Protein AF-0000000075439111 (afdb_homodimer)

Sequence (776 aa):
MAPASALHRHQSSLESIIDFSAQPPLGPGLRLSASRRFYQIVNHFDASGSGNNGEYDRIKLVRLTYEYARSEESKGKFLSAFFQSAALPMDGEEAIDLGDADLEAELRTSLFNFAEYLFDNFFLPLKASTKKTPQPSPATHSAVQRTQSEGQNFAGTPERVSALRGACLVRDRHRCVISRRFDQNEAFKRMSRYGDEARDDDGISLAGEAFDALEVAHILPHSLTQVNASLQLDPSKEAALAILNMFDSGAAFLVEGTDIDRPRNAMTLTHSLHMWFGDFRIFFESIDQQAHTYRINTFLPPGLLGGLLPVTRTLHLTETRSIDPPSPRLLAIHSAIAHILHLSAAGDYIDKMLQDMEENGVREDGSTELDRLVKLRLNGWSVSEVSGMAPASALHRHQSSLESIIDFSAQPPLGPGLRLSASRRFYQIVNHFDASGSGNNGEYDRIKLVRLTYEYARSEESKGKFLSAFFQSAALPMDGEEAIDLGDADLEAELRTSLFNFAEYLFDNFFLPLKASTKKTPQPSPATHSAVQRTQSEGQNFAGTPERVSALRGACLVRDRHRCVISRRFDQNEAFKRMSRYGDEARDDDGISLAGEAFDALEVAHILPHSLTQVNASLQLDPSKEAALAILNMFDSGAAFLVEGTDIDRPRNAMTLTHSLHMWFGDFRIFFESIDQQAHTYRINTFLPPGLLGGLLPVTRTLHLTETRSIDPPSPRLLAIHSAIAHILHLSAAGDYIDKMLQDMEENGVREDGSTELDRLVKLRLNGWSVSEVSG

Radius of gyration: 30.13 Å; Cα contacts (8 Å, |Δi|>4): 1176; chains: 2; bounding box: 67×101×63 Å

Organism: Fusarium oxysporum f. sp. cubense (strain race 4) (NCBI:txid2502994)

Structure (mmCIF, N/CA/C/O backbone):
data_AF-0000000075439111-model_v1
#
loop_
_entity.id
_entity.type
_entity.pdbx_description
1 polymer 'HNH nuclease domain-containing protein'
#
loop_
_atom_site.group_PDB
_atom_site.id
_atom_site.type_symbol
_atom_site.label_atom_id
_atom_site.label_alt_id
_atom_site.label_comp_id
_atom_site.label_asym_id
_atom_site.label_entity_id
_atom_site.label_seq_id
_atom_site.pdbx_PDB_ins_code
_atom_site.Cartn_x
_atom_site.Cartn_y
_atom_site.Cartn_z
_atom_site.occupancy
_atom_site.B_iso_or_equiv
_atom_site.auth_seq_id
_atom_site.auth_comp_id
_atom_site.auth_asym_id
_atom_site.auth_atom_id
_atom_site.pdbx_PDB_model_num
ATOM 1 N N . MET A 1 1 ? 37.75 30.938 29.797 1 21.86 1 MET A N 1
ATOM 2 C CA . MET A 1 1 ? 37.25 29.578 29.672 1 21.86 1 MET A CA 1
ATOM 3 C C . MET A 1 1 ? 35.781 29.5 30 1 21.86 1 MET A C 1
ATOM 5 O O . MET A 1 1 ? 35.406 29.469 31.188 1 21.86 1 MET A O 1
ATOM 9 N N . ALA A 1 2 ? 34.875 30.281 29.328 1 31.44 2 ALA A N 1
ATOM 10 C CA . ALA A 1 2 ? 33.5 30.578 29.719 1 31.44 2 ALA A CA 1
ATOM 11 C C . ALA A 1 2 ? 32.688 29.297 29.828 1 31.44 2 ALA A C 1
ATOM 13 O O . ALA A 1 2 ? 32.781 28.406 28.984 1 31.44 2 ALA A O 1
ATOM 14 N N . PRO A 1 3 ? 32.156 29.031 31.094 1 26.31 3 PRO A N 1
ATOM 15 C CA . PRO A 1 3 ? 31.594 27.719 31.406 1 26.31 3 PRO A CA 1
ATOM 16 C C . PRO A 1 3 ? 30.422 27.344 30.5 1 26.31 3 PRO A C 1
ATOM 18 O O . PRO A 1 3 ? 29.688 28.219 30.047 1 26.31 3 PRO A O 1
ATOM 21 N N . ALA A 1 4 ? 30.516 26.188 29.656 1 35.25 4 ALA A N 1
ATOM 22 C CA . ALA A 1 4 ? 29.625 25.422 28.781 1 35.25 4 ALA A CA 1
ATOM 23 C C . ALA A 1 4 ? 28.312 25.078 29.484 1 35.25 4 ALA A C 1
ATOM 25 O O . ALA A 1 4 ? 27.469 24.359 28.938 1 35.25 4 ALA A O 1
ATOM 26 N N . SER A 1 5 ? 28.188 25.453 30.797 1 28.53 5 SER A N 1
ATOM 27 C CA . SER A 1 5 ? 27.094 24.938 31.609 1 28.53 5 SER A CA 1
ATOM 28 C C . SER A 1 5 ? 25.75 25.578 31.219 1 28.53 5 SER A C 1
ATOM 30 O O . SER A 1 5 ? 24.688 25.094 31.625 1 28.53 5 SER A O 1
ATOM 32 N N . ALA A 1 6 ? 25.703 26.781 30.781 1 33.47 6 ALA A N 1
ATOM 33 C CA . ALA A 1 6 ? 24.438 27.484 30.703 1 33.47 6 ALA A CA 1
ATOM 34 C C . ALA A 1 6 ? 23.578 26.953 29.562 1 33.47 6 ALA A C 1
ATOM 36 O O . ALA A 1 6 ? 22.375 27.188 29.516 1 33.47 6 ALA A O 1
ATOM 37 N N . LEU A 1 7 ? 24.234 26.484 28.531 1 32.16 7 LEU A N 1
ATOM 38 C CA . LEU A 1 7 ? 23.453 26.188 27.344 1 32.16 7 LEU A CA 1
ATOM 39 C C . LEU A 1 7 ? 22.609 24.938 27.547 1 32.16 7 LEU A C 1
ATOM 41 O O . LEU A 1 7 ? 21.703 24.656 26.781 1 32.16 7 LEU A O 1
ATOM 45 N N . HIS A 1 8 ? 23.031 24.031 28.562 1 32.97 8 HIS A N 1
ATOM 46 C CA . HIS A 1 8 ? 22.359 22.75 28.719 1 32.97 8 HIS A CA 1
ATOM 47 C C . HIS A 1 8 ? 21.016 22.891 29.438 1 32.97 8 HIS A C 1
ATOM 49 O O . HIS A 1 8 ? 20.219 21.953 29.469 1 32.97 8 HIS A O 1
ATOM 55 N N . ARG A 1 9 ? 20.812 23.922 30.328 1 32.19 9 ARG A N 1
ATOM 56 C CA . ARG A 1 9 ? 19.688 23.922 31.25 1 32.19 9 ARG A CA 1
ATOM 57 C C . ARG A 1 9 ? 18.375 24.203 30.5 1 32.19 9 ARG A C 1
ATOM 59 O O . ARG A 1 9 ? 17.328 23.703 30.875 1 32.19 9 ARG A O 1
ATOM 66 N N . HIS A 1 10 ? 18.391 25.203 29.672 1 31.47 10 HIS A N 1
ATOM 67 C CA . HIS A 1 10 ? 17.109 25.672 29.156 1 31.47 10 HIS A CA 1
ATOM 68 C C . HIS A 1 10 ? 16.516 24.688 28.156 1 31.47 10 HIS A C 1
ATOM 70 O O . HIS A 1 10 ? 15.398 24.906 27.656 1 31.47 10 HIS A O 1
ATOM 76 N N . GLN A 1 11 ? 17.281 23.812 27.609 1 35.53 11 GLN A N 1
ATOM 77 C CA . GLN A 1 11 ? 16.719 22.844 26.672 1 35.53 11 GLN A CA 1
ATOM 78 C C . GLN A 1 11 ? 15.773 21.875 27.391 1 35.53 11 GLN A C 1
ATOM 80 O O . GLN A 1 11 ? 14.969 21.203 26.75 1 35.53 11 GLN A O 1
ATOM 85 N N . SER A 1 12 ? 15.938 21.641 28.719 1 33.53 12 SER A N 1
ATOM 86 C CA . SER A 1 12 ? 15.227 20.625 29.469 1 33.53 12 SER A CA 1
ATOM 87 C C . SER A 1 12 ? 13.766 21.016 29.703 1 33.53 12 SER A C 1
ATOM 89 O O . SER A 1 12 ? 12.93 20.172 30 1 33.53 12 SER A O 1
ATOM 91 N N . SER A 1 13 ? 13.453 22.328 29.906 1 35.47 13 SER A N 1
ATOM 92 C CA . SER A 1 13 ? 12.164 22.719 30.469 1 35.47 13 SER A CA 1
ATOM 93 C C . SER A 1 13 ? 11.031 22.5 29.469 1 35.47 13 SER A C 1
ATOM 95 O O . SER A 1 13 ? 9.875 22.344 29.859 1 35.47 13 SER A O 1
ATOM 97 N N . LEU A 1 14 ? 11.242 22.828 28.25 1 39.47 14 LEU A N 1
ATOM 98 C CA . LEU A 1 14 ? 10.117 22.609 27.344 1 39.47 14 LEU A CA 1
ATOM 99 C C . LEU A 1 14 ? 9.898 21.125 27.094 1 39.47 14 LEU A C 1
ATOM 101 O O . LEU A 1 14 ? 9.062 20.75 26.266 1 39.47 14 LEU A O 1
ATOM 105 N N . GLU A 1 15 ? 10.797 20.297 27.531 1 43.47 15 GLU A N 1
ATOM 106 C CA . GLU A 1 15 ? 10.562 18.859 27.484 1 43.47 15 GLU A CA 1
ATOM 107 C C . GLU A 1 15 ? 9.305 18.469 28.25 1 43.47 15 GLU A C 1
ATOM 109 O O . GLU A 1 15 ? 8.797 17.359 28.125 1 43.47 15 GLU A O 1
ATOM 114 N N . SER A 1 16 ? 8.891 19.406 29.156 1 43.16 16 SER A N 1
ATOM 115 C CA . SER A 1 16 ? 7.695 19.047 29.922 1 43.16 16 SER A CA 1
ATOM 116 C C . SER A 1 16 ? 6.43 19.297 29.109 1 43.16 16 SER A C 1
ATOM 118 O O . SER A 1 16 ? 6.309 20.312 28.422 1 43.16 16 SER A O 1
ATOM 120 N N . ILE A 1 17 ? 5.746 18.281 28.766 1 48.62 17 ILE A N 1
ATOM 121 C CA . ILE A 1 17 ? 4.449 18.266 28.094 1 48.62 17 ILE A CA 1
ATOM 122 C C . ILE A 1 17 ? 3.555 19.359 28.672 1 48.62 17 ILE A C 1
ATOM 124 O O . ILE A 1 17 ? 3.297 19.375 29.891 1 48.62 17 ILE A O 1
ATOM 128 N N . ILE A 1 18 ? 3.566 20.547 28.125 1 49.5 18 ILE A N 1
ATOM 129 C CA . ILE A 1 18 ? 2.602 21.547 28.547 1 49.5 18 ILE A CA 1
ATOM 130 C C . ILE A 1 18 ? 1.233 20.906 28.75 1 49.5 18 ILE A C 1
ATOM 132 O O . ILE A 1 18 ? 0.692 20.281 27.828 1 49.5 18 ILE A O 1
ATOM 136 N N . ASP A 1 19 ? 0.907 20.453 29.953 1 51.03 19 ASP A N 1
ATOM 137 C CA . ASP A 1 19 ? -0.393 19.875 30.312 1 51.03 19 ASP A CA 1
ATOM 138 C C . ASP A 1 19 ? -1.518 20.875 30.031 1 51.03 19 ASP A C 1
ATOM 140 O O . ASP A 1 19 ? -1.683 21.844 30.766 1 51.03 19 ASP A O 1
ATOM 144 N N . PHE A 1 20 ? -2.127 20.875 28.875 1 50.81 20 PHE A N 1
ATOM 145 C CA . PHE A 1 20 ? -3.168 21.797 28.453 1 50.81 20 PHE A CA 1
ATOM 146 C C . PHE A 1 20 ? -4.527 21.391 29 1 50.81 20 PHE A C 1
ATOM 148 O O . PHE A 1 20 ? -5.543 22.016 28.688 1 50.81 20 PHE A O 1
ATOM 155 N N . SER A 1 21 ? -4.68 20.219 29.422 1 50.97 21 SER A N 1
ATOM 156 C CA . SER A 1 21 ? -6.008 19.641 29.578 1 50.97 21 SER A CA 1
ATOM 157 C C . SER A 1 21 ? -6.879 20.484 30.5 1 50.97 21 SER A C 1
ATOM 159 O O . SER A 1 21 ? -8.094 20.578 30.297 1 50.97 21 SER A O 1
ATOM 161 N N . ALA A 1 22 ? -6.289 21.062 31.688 1 54.97 22 ALA A N 1
ATOM 162 C CA . ALA A 1 22 ? -7.215 21.359 32.781 1 54.97 22 ALA A CA 1
ATOM 163 C C . ALA A 1 22 ? -7.449 22.859 32.906 1 54.97 22 ALA A C 1
ATOM 165 O O . ALA A 1 22 ? -8.047 23.312 33.906 1 54.97 22 ALA A O 1
ATOM 166 N N . GLN A 1 23 ? -7.043 23.641 31.812 1 62.38 23 GLN A N 1
ATOM 167 C CA . GLN A 1 23 ? -7.227 25.047 32.188 1 62.38 23 GLN A CA 1
ATOM 168 C C . GLN A 1 23 ? -8.562 25.562 31.672 1 62.38 23 GLN A C 1
ATOM 170 O O . GLN A 1 23 ? -9.031 25.172 30.594 1 62.38 23 GLN A O 1
ATOM 175 N N . PRO A 1 24 ? -9.312 26.25 32.5 1 72.81 24 PRO A N 1
ATOM 176 C CA . PRO A 1 24 ? -10.57 26.875 32.062 1 72.81 24 PRO A CA 1
ATOM 177 C C . PRO A 1 24 ? -10.375 27.812 30.859 1 72.81 24 PRO A C 1
ATOM 179 O O . PRO A 1 24 ? -9.281 28.344 30.656 1 72.81 24 PRO A O 1
ATOM 182 N N . PRO A 1 25 ? -11.367 27.891 29.984 1 82.94 25 PRO A N 1
ATOM 183 C CA . PRO A 1 25 ? -11.281 28.812 28.859 1 82.94 25 PRO A CA 1
ATOM 184 C C . PRO A 1 25 ? -10.969 30.25 29.281 1 82.94 25 PRO A C 1
ATOM 186 O O . PRO A 1 25 ? -11.414 30.688 30.359 1 82.94 25 PRO A O 1
ATOM 189 N N . LEU A 1 26 ? -10.211 30.906 28.531 1 89.19 26 LEU A N 1
ATOM 190 C CA . LEU A 1 26 ? -9.836 32.281 28.828 1 89.19 26 LEU A CA 1
ATOM 191 C C . LEU A 1 26 ? -11.039 33.219 28.672 1 89.19 26 LEU A C 1
ATOM 193 O O . LEU A 1 26 ? -11.812 33.094 27.734 1 89.19 26 LEU A O 1
ATOM 197 N N . GLY A 1 27 ? -11.188 34.031 29.656 1 89.25 27 GLY A N 1
ATOM 198 C CA . GLY A 1 27 ? -12.188 35.094 29.5 1 89.25 27 GLY A CA 1
ATOM 199 C C . GLY A 1 27 ? -11.953 35.969 28.297 1 89.25 27 GLY A C 1
ATOM 200 O O . GLY A 1 27 ? -10.82 36.094 27.812 1 89.25 27 GLY A O 1
ATOM 201 N N . PRO A 1 28 ? -12.992 36.594 27.734 1 90.62 28 PRO A N 1
ATOM 202 C CA . PRO A 1 28 ? -12.875 37.406 26.516 1 90.62 28 PRO A CA 1
ATOM 203 C C . PRO A 1 28 ? -11.859 38.531 26.641 1 90.62 28 PRO A C 1
ATOM 205 O O . PRO A 1 28 ? -11.109 38.812 25.703 1 90.62 28 PRO A O 1
ATOM 208 N N . GLY A 1 29 ? -11.859 39.219 27.766 1 90.12 29 GLY A N 1
ATOM 209 C CA . GLY A 1 29 ? -10.906 40.281 27.969 1 90.12 29 GLY A CA 1
ATOM 210 C C . GLY A 1 29 ? -9.469 39.812 27.969 1 90.12 29 GLY A C 1
ATOM 211 O O . GLY A 1 29 ? -8.609 40.438 27.328 1 90.12 29 GLY A O 1
ATOM 212 N N . LEU A 1 30 ? -9.266 38.781 28.656 1 92.31 30 LEU A N 1
ATOM 213 C CA . LEU A 1 30 ? -7.914 38.25 28.75 1 92.31 30 LEU A CA 1
ATOM 214 C C . LEU A 1 30 ? -7.453 37.719 27.391 1 92.31 30 LEU A C 1
ATOM 216 O O . LEU A 1 30 ? -6.289 37.906 27.016 1 92.31 30 LEU A O 1
ATOM 220 N N . ARG A 1 31 ? -8.344 37.094 26.672 1 92.75 31 ARG A N 1
ATOM 221 C CA . ARG A 1 31 ? -8.016 36.562 25.344 1 92.75 31 ARG A CA 1
ATOM 222 C C . ARG A 1 31 ? -7.621 37.688 24.391 1 92.75 31 ARG A C 1
ATOM 224 O O . ARG A 1 31 ? -6.68 37.531 23.609 1 92.75 31 ARG A O 1
ATOM 231 N N . LEU A 1 32 ? -8.359 38.75 24.469 1 92.5 32 LEU A N 1
ATOM 232 C CA . LEU A 1 32 ? -8.062 39.906 23.609 1 92.5 32 LEU A CA 1
ATOM 233 C C . LEU A 1 32 ? -6.691 40.469 23.938 1 92.5 32 LEU A C 1
ATOM 235 O O . LEU A 1 32 ? -5.926 40.812 23.016 1 92.5 32 LEU A O 1
ATOM 239 N N . SER A 1 33 ? -6.453 40.625 25.219 1 93.12 33 SER A N 1
ATOM 240 C CA . SER A 1 33 ? -5.152 41.125 25.641 1 93.12 33 SER A CA 1
ATOM 241 C C . SER A 1 33 ? -4.027 40.219 25.203 1 93.12 33 SER A C 1
ATOM 243 O O . SER A 1 33 ? -3.01 40.656 24.672 1 93.12 33 SER A O 1
ATOM 245 N N . ALA A 1 34 ? -4.262 38.938 25.438 1 94.38 34 ALA A N 1
ATOM 246 C CA . ALA A 1 34 ? -3.262 37.938 25.062 1 94.38 34 ALA A CA 1
ATOM 247 C C . ALA A 1 34 ? -3.002 37.969 23.562 1 94.38 34 ALA A C 1
ATOM 249 O O . ALA A 1 34 ? -1.854 37.875 23.125 1 94.38 34 ALA A O 1
ATOM 250 N N . SER A 1 35 ? -4.066 38.062 22.781 1 95.31 35 SER A N 1
ATOM 251 C CA . SER A 1 35 ? -3.949 38.094 21.328 1 95.31 35 SER A CA 1
ATOM 252 C C . SER A 1 35 ? -3.158 39.312 20.859 1 95.31 35 SER A C 1
ATOM 254 O O . SER A 1 35 ? -2.311 39.219 19.969 1 95.31 35 SER A O 1
ATOM 256 N N . ARG A 1 36 ? -3.395 40.438 21.453 1 94.31 36 ARG A N 1
ATOM 257 C CA . ARG A 1 36 ? -2.68 41.656 21.125 1 94.31 36 ARG A CA 1
ATOM 258 C C . ARG A 1 36 ? -1.188 41.5 21.406 1 94.31 36 ARG A C 1
ATOM 260 O O . ARG A 1 36 ? -0.353 41.875 20.578 1 94.31 36 ARG A O 1
ATOM 267 N N . ARG A 1 37 ? -0.917 41 22.562 1 94.19 37 ARG A N 1
ATOM 268 C CA . ARG A 1 37 ? 0.473 40.812 22.953 1 94.19 37 ARG A CA 1
ATOM 269 C C . ARG A 1 37 ? 1.173 39.812 22.062 1 94.19 37 ARG A C 1
ATOM 271 O O . ARG A 1 37 ? 2.33 40 21.688 1 94.19 37 ARG A O 1
ATOM 278 N N . PHE A 1 38 ? 0.445 38.75 21.781 1 95.38 38 PHE A N 1
ATOM 279 C CA . PHE A 1 38 ? 0.99 37.75 20.891 1 95.38 38 PHE A CA 1
ATOM 280 C C . PHE A 1 38 ? 1.372 38.344 19.547 1 95.38 38 PHE A C 1
ATOM 282 O O . PHE A 1 38 ? 2.488 38.156 19.062 1 95.38 38 PHE A O 1
ATOM 289 N N . TYR A 1 39 ? 0.5 39.156 18.922 1 95.5 39 TYR A N 1
ATOM 290 C CA . TYR A 1 39 ? 0.749 39.75 17.625 1 95.5 39 TYR A CA 1
ATOM 291 C C . TYR A 1 39 ? 1.867 40.781 17.703 1 95.5 39 TYR A C 1
ATOM 293 O O . TYR A 1 39 ? 2.633 40.969 16.75 1 95.5 39 TYR A O 1
ATOM 301 N N . GLN A 1 40 ? 1.967 41.469 18.828 1 93.5 40 GLN A N 1
ATOM 302 C CA . GLN A 1 40 ? 3.088 42.375 19.031 1 93.5 40 GLN A CA 1
ATOM 303 C C . GLN A 1 40 ? 4.422 41.656 18.906 1 93.5 40 GLN A C 1
ATOM 305 O O . GLN A 1 40 ? 5.336 42.125 18.234 1 93.5 40 GLN A O 1
ATOM 310 N N . ILE A 1 41 ? 4.445 40.531 19.562 1 93.19 41 ILE A N 1
ATOM 311 C CA . ILE A 1 41 ? 5.672 39.719 19.578 1 93.19 41 ILE A CA 1
ATOM 312 C C . ILE A 1 41 ? 5.961 39.188 18.188 1 93.19 41 ILE A C 1
ATOM 314 O O . ILE A 1 41 ? 7.047 39.406 17.641 1 93.19 41 ILE A O 1
ATOM 318 N N . VAL A 1 42 ? 5 38.531 17.578 1 94.81 42 VAL A N 1
ATOM 319 C CA . VAL A 1 42 ? 5.215 37.812 16.312 1 94.81 42 VAL A CA 1
ATOM 320 C C . VAL A 1 42 ? 5.48 38.844 15.195 1 94.81 42 VAL A C 1
ATOM 322 O O . VAL A 1 42 ? 6.328 38.625 14.328 1 94.81 42 VAL A O 1
ATOM 325 N N . ASN A 1 43 ? 4.793 40.031 15.219 1 94.12 43 ASN A N 1
ATOM 326 C CA . ASN A 1 43 ? 5.008 41.062 14.219 1 94.12 43 ASN A CA 1
ATOM 327 C C . ASN A 1 43 ? 6.406 41.656 14.32 1 94.12 43 ASN A C 1
ATOM 329 O O . ASN A 1 43 ? 7.031 41.969 13.305 1 94.12 43 ASN A O 1
ATOM 333 N N . HIS A 1 44 ? 6.855 41.781 15.516 1 92.81 44 HIS A N 1
ATOM 334 C CA . HIS A 1 44 ? 8.188 42.344 15.734 1 92.81 44 HIS A CA 1
ATOM 335 C C . HIS A 1 44 ? 9.258 41.469 15.102 1 92.81 44 HIS A C 1
ATOM 337 O O . HIS A 1 44 ? 10.141 41.969 14.391 1 92.81 44 HIS A O 1
ATOM 343 N N . PHE A 1 45 ? 9.125 40.25 15.297 1 92.31 45 PHE A N 1
ATOM 344 C CA . PHE A 1 45 ? 10.18 39.344 14.844 1 92.31 45 PHE A CA 1
ATOM 345 C C . PHE A 1 45 ? 10 39 13.375 1 92.31 45 PHE A C 1
ATOM 347 O O . PHE A 1 45 ? 10.961 38.625 12.695 1 92.31 45 PHE A O 1
ATOM 354 N N . ASP A 1 46 ? 8.805 38.938 12.844 1 89.75 46 ASP A N 1
ATOM 355 C CA . ASP A 1 46 ? 8.555 38.719 11.422 1 89.75 46 ASP A CA 1
ATOM 356 C C . ASP A 1 46 ? 9.188 39.812 10.57 1 89.75 46 ASP A C 1
ATOM 358 O O . ASP A 1 46 ? 9.719 39.531 9.492 1 89.75 46 ASP A O 1
ATOM 362 N N . ALA A 1 47 ? 9.125 40.969 11.039 1 82.62 47 ALA A N 1
ATOM 363 C CA . ALA A 1 47 ? 9.664 42.125 10.328 1 82.62 47 ALA A CA 1
ATOM 364 C C . ALA A 1 47 ? 11.188 42.062 10.273 1 82.62 47 ALA A C 1
ATOM 366 O O . ALA A 1 47 ? 11.797 42.594 9.328 1 82.62 47 ALA A O 1
ATOM 367 N N . SER A 1 48 ? 11.742 41.375 11.203 1 75.88 48 SER A N 1
ATOM 368 C CA . SER A 1 48 ? 13.203 41.344 11.258 1 75.88 48 SER A CA 1
ATOM 369 C C . SER A 1 48 ? 13.758 40.219 10.375 1 75.88 48 SER A C 1
ATOM 371 O O . SER A 1 48 ? 14.969 40.156 10.156 1 75.88 48 SER A O 1
ATOM 373 N N . GLY A 1 49 ? 12.867 39.469 9.625 1 66.88 49 GLY A N 1
ATOM 374 C CA . GLY A 1 49 ? 13.289 38.406 8.742 1 66.88 49 GLY A CA 1
ATOM 375 C C . GLY A 1 49 ? 14.008 37.281 9.461 1 66.88 49 GLY A C 1
ATOM 376 O O . GLY A 1 49 ? 14.703 36.469 8.836 1 66.88 49 GLY A O 1
ATOM 377 N N . SER A 1 50 ? 13.93 37.156 10.703 1 63.94 50 SER A N 1
ATOM 378 C CA . SER A 1 50 ? 14.789 36.312 11.516 1 63.94 50 SER A CA 1
ATOM 379 C C . SER A 1 50 ? 14.203 34.906 11.648 1 63.94 50 SER A C 1
ATOM 381 O O . SER A 1 50 ? 14.789 34.031 12.312 1 63.94 50 SER A O 1
ATOM 383 N N . GLY A 1 51 ? 13.18 34.656 10.953 1 65.69 51 GLY A N 1
ATOM 384 C CA . GLY A 1 51 ? 12.508 33.406 11.258 1 65.69 51 GLY A CA 1
ATOM 385 C C . GLY A 1 51 ? 13.102 32.219 10.516 1 65.69 51 GLY A C 1
ATOM 386 O O . GLY A 1 51 ? 12.938 31.078 10.938 1 65.69 51 GLY A O 1
ATOM 387 N N . ASN A 1 52 ? 13.867 32.531 9.453 1 65.38 52 ASN A N 1
ATOM 388 C CA . ASN A 1 52 ? 14.344 31.438 8.633 1 65.38 52 ASN A CA 1
ATOM 389 C C . ASN A 1 52 ? 15.773 31.047 8.992 1 65.38 52 ASN A C 1
ATOM 391 O O . ASN A 1 52 ? 16.672 31.875 8.938 1 65.38 52 ASN A O 1
ATOM 395 N N . ASN A 1 53 ? 15.906 30.109 9.711 1 65.75 53 ASN A N 1
ATOM 396 C CA . ASN A 1 53 ? 17.25 29.641 10.023 1 65.75 53 ASN A CA 1
ATOM 397 C C . ASN A 1 53 ? 17.75 28.641 8.984 1 65.75 53 ASN A C 1
ATOM 399 O O . ASN A 1 53 ? 18.578 27.781 9.297 1 65.75 53 ASN A O 1
ATOM 403 N N . GLY A 1 54 ? 17.203 28.781 7.699 1 69.81 54 GLY A N 1
ATOM 404 C CA . GLY A 1 54 ? 17.609 27.844 6.676 1 69.81 54 GLY A CA 1
ATOM 405 C C . GLY A 1 54 ? 16.844 26.531 6.73 1 69.81 54 GLY A C 1
ATOM 406 O O . GLY A 1 54 ? 16.938 25.703 5.816 1 69.81 54 GLY A O 1
ATOM 407 N N . GLU A 1 55 ? 16.172 26.359 7.789 1 87.12 55 GLU A N 1
ATOM 408 C CA . GLU A 1 55 ? 15.383 25.141 7.957 1 87.12 55 GLU A CA 1
ATOM 409 C C . GLU A 1 55 ? 13.922 25.375 7.586 1 87.12 55 GLU A C 1
ATOM 411 O O . GLU A 1 55 ? 13.469 24.938 6.523 1 87.12 55 GLU A O 1
ATOM 416 N N . TYR A 1 56 ? 13.188 26.141 8.406 1 93.5 56 TYR A N 1
ATOM 417 C CA . TYR A 1 56 ? 11.812 26.562 8.156 1 93.5 56 TYR A CA 1
ATOM 418 C C . TYR A 1 56 ? 11.508 27.875 8.891 1 93.5 56 TYR A C 1
ATOM 420 O O . TYR A 1 56 ? 12.336 28.375 9.648 1 93.5 56 TYR A O 1
ATOM 428 N N . ASP A 1 57 ? 10.5 28.516 8.516 1 95.62 57 ASP A N 1
ATOM 429 C CA . ASP A 1 57 ? 10.117 29.781 9.133 1 95.62 57 ASP A CA 1
ATOM 430 C C . ASP A 1 57 ? 9.383 29.547 10.453 1 95.62 57 ASP A C 1
ATOM 432 O O . ASP A 1 57 ? 8.172 29.328 10.461 1 95.62 57 ASP A O 1
ATOM 436 N N . ARG A 1 58 ? 10.102 29.672 11.539 1 95.25 58 ARG A N 1
ATOM 437 C CA . ARG A 1 58 ? 9.594 29.375 12.875 1 95.25 58 ARG A CA 1
ATOM 438 C C . ARG A 1 58 ? 8.5 30.359 13.273 1 95.25 58 ARG A C 1
ATOM 440 O O . ARG A 1 58 ? 7.523 29.984 13.922 1 95.25 58 ARG A O 1
ATOM 447 N N . ILE A 1 59 ? 8.703 31.578 12.914 1 95.31 59 ILE A N 1
ATOM 448 C CA . ILE A 1 59 ? 7.738 32.625 13.273 1 95.31 59 ILE A CA 1
ATOM 449 C C . ILE A 1 59 ? 6.414 32.375 12.555 1 95.31 59 ILE A C 1
ATOM 451 O O . ILE A 1 59 ? 5.348 32.406 13.172 1 95.31 59 ILE A O 1
ATOM 455 N N . LYS A 1 60 ? 6.504 32.031 11.312 1 95.75 60 LYS A N 1
ATOM 456 C CA . LYS A 1 60 ? 5.301 31.75 10.531 1 95.75 60 LYS A CA 1
ATOM 457 C C . LYS A 1 60 ? 4.582 30.5 11.047 1 95.75 60 LYS A C 1
ATOM 459 O O . LYS A 1 60 ? 3.352 30.453 11.07 1 95.75 60 LYS A O 1
ATOM 464 N N . LEU A 1 61 ? 5.371 29.516 11.398 1 97.5 61 LEU A N 1
ATOM 465 C CA . LEU A 1 61 ? 4.77 28.297 11.922 1 97.5 61 LEU A CA 1
ATOM 466 C C . LEU A 1 61 ? 3.922 28.609 13.156 1 97.5 61 LEU A C 1
ATOM 468 O O . LEU A 1 61 ? 2.773 28.172 13.25 1 97.5 61 LEU A O 1
ATOM 472 N N . VAL A 1 62 ? 4.457 29.391 14.102 1 97.25 62 VAL A N 1
ATOM 473 C CA . VAL A 1 62 ? 3.756 29.734 15.336 1 97.25 62 VAL A CA 1
ATOM 474 C C . VAL A 1 62 ? 2.549 30.625 15.016 1 97.25 62 VAL A C 1
ATOM 476 O O . VAL A 1 62 ? 1.44 30.359 15.484 1 97.25 62 VAL A O 1
ATOM 479 N N . ARG A 1 63 ? 2.793 31.625 14.18 1 97.5 63 ARG A N 1
ATOM 480 C CA . ARG A 1 63 ? 1.734 32.562 13.805 1 97.5 63 ARG A CA 1
ATOM 481 C C . ARG A 1 63 ? 0.557 31.828 13.172 1 97.5 63 ARG A C 1
ATOM 483 O O . ARG A 1 63 ? -0.592 32.031 13.57 1 97.5 63 ARG A O 1
ATOM 490 N N . LEU A 1 64 ? 0.862 31 12.203 1 98.12 64 LEU A N 1
ATOM 491 C CA . LEU A 1 64 ? -0.194 30.344 11.445 1 98.12 64 LEU A CA 1
ATOM 492 C C . LEU A 1 64 ? -0.913 29.312 12.312 1 98.12 64 LEU A C 1
ATOM 494 O O . LEU A 1 64 ? -2.115 29.094 12.148 1 98.12 64 LEU A O 1
ATOM 498 N N . THR A 1 65 ? -0.171 28.641 13.234 1 98.25 65 THR A N 1
ATOM 499 C CA . THR A 1 65 ? -0.834 27.719 14.148 1 98.25 65 THR A CA 1
ATOM 500 C C . THR A 1 65 ? -1.927 28.438 14.945 1 98.25 65 THR A C 1
ATOM 502 O O . THR A 1 65 ? -3.02 27.891 15.125 1 98.25 65 THR A O 1
ATOM 505 N N . TYR A 1 66 ? -1.62 29.609 15.391 1 97.81 66 TYR A N 1
ATOM 506 C CA . TYR A 1 66 ? -2.613 30.406 16.094 1 97.81 66 TYR A CA 1
ATOM 507 C C . TYR A 1 66 ? -3.74 30.828 15.164 1 97.81 66 TYR A C 1
ATOM 509 O O . TYR A 1 66 ? -4.918 30.688 15.492 1 97.81 66 TYR A O 1
ATOM 517 N N . GLU A 1 67 ? -3.434 31.312 13.992 1 98 67 GLU A N 1
ATOM 518 C CA . GLU A 1 67 ? -4.406 31.906 13.086 1 98 67 GLU A CA 1
ATOM 519 C C . GLU A 1 67 ? -5.355 30.844 12.523 1 98 67 GLU A C 1
ATOM 521 O O . GLU A 1 67 ? -6.508 31.141 12.203 1 98 67 GLU A O 1
ATOM 526 N N . TYR A 1 68 ? -4.902 29.625 12.414 1 97.69 68 TYR A N 1
ATOM 527 C CA . TYR A 1 68 ? -5.727 28.562 11.852 1 97.69 68 TYR A CA 1
ATOM 528 C C . TYR A 1 68 ? -6.539 27.859 12.938 1 97.69 68 TYR A C 1
ATOM 530 O O . TYR A 1 68 ? -7.32 26.953 12.648 1 97.69 68 TYR A O 1
ATOM 538 N N . ALA A 1 69 ? -6.316 28.234 14.227 1 96.69 69 ALA A N 1
ATOM 539 C CA . ALA A 1 69 ? -7.191 27.719 15.273 1 96.69 69 ALA A CA 1
ATOM 540 C C . ALA A 1 69 ? -8.648 28.078 15 1 96.69 69 ALA A C 1
ATOM 542 O O . ALA A 1 69 ? -8.969 29.219 14.648 1 96.69 69 ALA A O 1
ATOM 543 N N . ARG A 1 70 ? -9.531 27.219 15.18 1 94.25 70 ARG A N 1
ATOM 544 C CA . ARG A 1 70 ? -10.867 27.281 14.594 1 94.25 70 ARG A CA 1
ATOM 545 C C . ARG A 1 70 ? -11.82 28.062 15.5 1 94.25 70 ARG A C 1
ATOM 547 O O . ARG A 1 70 ? -12.82 28.609 15.031 1 94.25 70 ARG A O 1
ATOM 554 N N . SER A 1 71 ? -11.609 28.047 16.828 1 92.75 71 SER A N 1
ATOM 555 C CA . SER A 1 71 ? -12.539 28.672 17.766 1 92.75 71 SER A CA 1
ATOM 556 C C . SER A 1 71 ? -11.805 29.562 18.75 1 92.75 71 SER A C 1
ATOM 558 O O . SER A 1 71 ? -10.578 29.5 18.859 1 92.75 71 SER A O 1
ATOM 560 N N . GLU A 1 72 ? -12.555 30.375 19.406 1 92.88 72 GLU A N 1
ATOM 561 C CA . GLU A 1 72 ? -11.977 31.234 20.453 1 92.88 72 GLU A CA 1
ATOM 562 C C . GLU A 1 72 ? -11.391 30.406 21.578 1 92.88 72 GLU A C 1
ATOM 564 O O . GLU A 1 72 ? -10.359 30.766 22.156 1 92.88 72 GLU A O 1
ATOM 569 N N . GLU A 1 73 ? -12.117 29.359 21.766 1 93.06 73 GLU A N 1
ATOM 570 C CA . GLU A 1 73 ? -11.633 28.469 22.812 1 93.06 73 GLU A CA 1
ATOM 571 C C . GLU A 1 73 ? -10.273 27.859 22.438 1 93.06 73 GLU A C 1
ATOM 573 O O . GLU A 1 73 ? -9.359 27.828 23.25 1 93.06 73 GLU A O 1
ATOM 578 N N . SER A 1 74 ? -10.133 27.406 21.219 1 94.56 74 SER A N 1
ATOM 579 C CA . SER A 1 74 ? -8.883 26.844 20.734 1 94.56 74 SER A CA 1
ATOM 580 C C . SER A 1 74 ? -7.77 27.891 20.703 1 94.56 74 SER A C 1
ATOM 582 O O . SER A 1 74 ? -6.633 27.594 21.094 1 94.56 74 SER A O 1
ATOM 584 N N . LYS A 1 75 ? -8.109 29.062 20.312 1 95.06 75 LYS A N 1
ATOM 585 C CA . LYS A 1 75 ? -7.141 30.156 20.328 1 95.06 75 LYS A CA 1
ATOM 586 C C . LYS A 1 75 ? -6.656 30.438 21.734 1 95.06 75 LYS A C 1
ATOM 588 O O . LYS A 1 75 ? -5.48 30.734 21.953 1 95.06 75 LYS A O 1
ATOM 593 N N . GLY A 1 76 ? -7.641 30.391 22.641 1 93.62 76 GLY A N 1
ATOM 594 C CA . GLY A 1 76 ? -7.273 30.562 24.031 1 93.62 76 GLY A CA 1
ATOM 595 C C . GLY A 1 76 ? -6.281 29.516 24.516 1 93.62 76 GLY A C 1
ATOM 596 O O . GLY A 1 76 ? -5.34 29.844 25.25 1 93.62 76 GLY A O 1
ATOM 597 N N . LYS A 1 77 ? -6.484 28.266 24.125 1 92.56 77 LYS A N 1
ATOM 598 C CA . LYS A 1 77 ? -5.57 27.188 24.5 1 92.56 77 LYS A CA 1
ATOM 599 C C . LYS A 1 77 ? -4.168 27.438 23.969 1 92.56 77 LYS A C 1
ATOM 601 O O . LYS A 1 77 ? -3.178 27.25 24.672 1 92.56 77 LYS A O 1
ATOM 606 N N . PHE A 1 78 ? -4.078 27.875 22.734 1 95.69 78 PHE A N 1
ATOM 607 C CA . PHE A 1 78 ? -2.797 28.203 22.125 1 95.69 78 PHE A CA 1
ATOM 608 C C . PHE A 1 78 ? -2.094 29.312 22.891 1 95.69 78 PHE A C 1
ATOM 610 O O . PHE A 1 78 ? -0.916 29.188 23.234 1 95.69 78 PHE A O 1
ATOM 617 N N . LEU A 1 79 ? -2.818 30.375 23.141 1 95.12 79 LEU A N 1
ATOM 618 C CA . LEU A 1 79 ? -2.246 31.531 23.812 1 95.12 79 LEU A CA 1
ATOM 619 C C . LEU A 1 79 ? -1.757 31.156 25.203 1 95.12 79 LEU A C 1
ATOM 621 O O . LEU A 1 79 ? -0.676 31.578 25.625 1 95.12 79 LEU A O 1
ATOM 625 N N . SER A 1 80 ? -2.555 30.391 25.906 1 92.62 80 SER A N 1
ATOM 626 C CA . SER A 1 80 ? -2.146 29.938 27.234 1 92.62 80 SER A CA 1
ATOM 627 C C . SER A 1 80 ? -0.83 29.156 27.172 1 92.62 80 SER A C 1
ATOM 629 O O . SER A 1 80 ? 0.071 29.406 27.969 1 92.62 80 SER A O 1
ATOM 631 N N . ALA A 1 81 ? -0.742 28.281 26.219 1 91.69 81 ALA A N 1
ATOM 632 C CA . ALA A 1 81 ? 0.473 27.484 26.062 1 91.69 81 ALA A CA 1
ATOM 633 C C . ALA A 1 81 ? 1.662 28.359 25.688 1 91.69 81 ALA A C 1
ATOM 635 O O . ALA A 1 81 ? 2.758 28.203 26.234 1 91.69 81 ALA A O 1
ATOM 636 N N . PHE A 1 82 ? 1.439 29.297 24.766 1 94.25 82 PHE A N 1
ATOM 637 C CA . PHE A 1 82 ? 2.502 30.172 24.297 1 94.25 82 PHE A CA 1
ATOM 638 C C . PHE A 1 82 ? 3.045 31.031 25.438 1 94.25 82 PHE A C 1
ATOM 640 O O . PHE A 1 82 ? 4.258 31.078 25.656 1 94.25 82 PHE A O 1
ATOM 647 N N . PHE A 1 83 ? 2.227 31.672 26.125 1 92.38 83 PHE A N 1
ATOM 648 C CA . PHE A 1 83 ? 2.652 32.594 27.172 1 92.38 83 PHE A CA 1
ATOM 649 C C . PHE A 1 83 ? 3.197 31.859 28.375 1 92.38 83 PHE A C 1
ATOM 651 O O . PHE A 1 83 ? 4.098 32.344 29.062 1 92.38 83 PHE A O 1
ATOM 658 N N . GLN A 1 84 ? 2.623 30.656 28.641 1 88.25 84 GLN A N 1
ATOM 659 C CA . GLN A 1 84 ? 3.23 29.797 29.656 1 88.25 84 GLN A CA 1
ATOM 660 C C . GLN A 1 84 ? 4.664 29.438 29.281 1 88.25 84 GLN A C 1
ATOM 662 O O . GLN A 1 84 ? 5.566 29.5 30.125 1 88.25 84 GLN A O 1
ATOM 667 N N . SER A 1 85 ? 4.836 29.078 28.062 1 88.12 85 SER A N 1
ATOM 668 C CA . SER A 1 85 ? 6.164 28.734 27.562 1 88.12 85 SER A CA 1
ATOM 669 C C . SER A 1 85 ? 7.105 29.938 27.609 1 88.12 85 SER A C 1
ATOM 671 O O . SER A 1 85 ? 8.297 29.781 27.875 1 88.12 85 SER A O 1
ATOM 673 N N . ALA A 1 86 ? 6.633 31.125 27.328 1 87.88 86 ALA A N 1
ATOM 674 C CA . ALA A 1 86 ? 7.43 32.344 27.281 1 87.88 86 ALA A CA 1
ATOM 675 C C . ALA A 1 86 ? 7.602 32.938 28.688 1 87.88 86 ALA A C 1
ATOM 677 O O . ALA A 1 86 ? 8.367 33.875 28.875 1 87.88 86 ALA A O 1
ATOM 678 N N . ALA A 1 87 ? 6.926 32.406 29.609 1 86.38 87 ALA A N 1
ATOM 679 C CA . ALA A 1 87 ? 6.93 32.938 30.984 1 86.38 87 ALA A CA 1
ATOM 680 C C . ALA A 1 87 ? 6.559 34.406 31.016 1 86.38 87 ALA A C 1
ATOM 682 O O . ALA A 1 87 ? 7.246 35.219 31.656 1 86.38 87 ALA A O 1
ATOM 683 N N . LEU A 1 88 ? 5.586 34.781 30.219 1 87.38 88 LEU A N 1
ATOM 684 C CA . LEU A 1 88 ? 5.055 36.125 30.156 1 87.38 88 LEU A CA 1
ATOM 685 C C . LEU A 1 88 ? 3.582 36.156 30.547 1 87.38 88 LEU A C 1
ATOM 687 O O . LEU A 1 88 ? 2.85 35.219 30.297 1 87.38 88 LEU A O 1
ATOM 691 N N . PRO A 1 89 ? 3.234 37.188 31.219 1 88.88 89 PRO A N 1
ATOM 692 C CA . PRO A 1 89 ? 1.811 37.312 31.547 1 88.88 89 PRO A CA 1
ATOM 693 C C . PRO A 1 89 ? 0.95 37.562 30.312 1 88.88 89 PRO A C 1
ATOM 695 O O . PRO A 1 89 ? 1.385 38.25 29.391 1 88.88 89 PRO A O 1
ATOM 698 N N . MET A 1 90 ? -0.236 37.094 30.297 1 89.25 90 MET A N 1
ATOM 699 C CA . MET A 1 90 ? -1.181 37.281 29.203 1 89.25 90 MET A CA 1
ATOM 700 C C . MET A 1 90 ? -1.906 38.625 29.328 1 89.25 90 MET A C 1
ATOM 702 O O . MET A 1 90 ? -2.375 39.188 28.344 1 89.25 90 MET A O 1
ATOM 706 N N . ASP A 1 91 ? -1.807 38.781 30.734 1 80.94 91 ASP A N 1
ATOM 707 C CA . ASP A 1 91 ? -2.547 40 31.062 1 80.94 91 ASP A CA 1
ATOM 708 C C . ASP A 1 91 ? -1.618 41.219 31.125 1 80.94 91 ASP A C 1
ATOM 710 O O . ASP A 1 91 ? -0.408 41.062 31.312 1 80.94 91 ASP A O 1
ATOM 714 N N . GLY A 1 92 ? -1.669 42.281 30.391 1 72.88 92 GLY A N 1
ATOM 715 C CA . GLY A 1 92 ? -0.866 43.5 30.484 1 72.88 92 GLY A CA 1
ATOM 716 C C . GLY A 1 92 ? -1.378 44.625 29.594 1 72.88 92 GLY A C 1
ATOM 717 O O . GLY A 1 92 ? -1.647 44.406 28.422 1 72.88 92 GLY A O 1
ATOM 718 N N . GLU A 1 93 ? -1.666 45.438 30.312 1 70.81 93 GLU A N 1
ATOM 719 C CA . GLU A 1 93 ? -2.143 46.625 29.594 1 70.81 93 GLU A CA 1
ATOM 720 C C . GLU A 1 93 ? -0.995 47.344 28.891 1 70.81 93 GLU A C 1
ATOM 722 O O . GLU A 1 93 ? -1.202 48 27.875 1 70.81 93 GLU A O 1
ATOM 727 N N . GLU A 1 94 ? 0.171 47.094 29.422 1 75.81 94 GLU A N 1
ATOM 728 C CA . GLU A 1 94 ? 1.307 47.781 28.844 1 75.81 94 GLU A CA 1
ATOM 729 C C . GLU A 1 94 ? 1.939 46.969 27.719 1 75.81 94 GLU A C 1
ATOM 731 O O . GLU A 1 94 ? 1.938 45.719 27.766 1 75.81 94 GLU A O 1
ATOM 736 N N . ALA A 1 95 ? 2.32 47.719 26.719 1 80.56 95 ALA A N 1
ATOM 737 C CA . ALA A 1 95 ? 3.027 47.094 25.594 1 80.56 95 ALA A CA 1
ATOM 738 C C . ALA A 1 95 ? 4.328 46.438 26.062 1 80.56 95 ALA A C 1
ATOM 740 O O . ALA A 1 95 ? 4.973 46.906 27 1 80.56 95 ALA A O 1
ATOM 741 N N . ILE A 1 96 ? 4.547 45.281 25.547 1 86.88 96 ILE A N 1
ATOM 742 C CA . ILE A 1 96 ? 5.824 44.625 25.797 1 86.88 96 ILE A CA 1
ATOM 743 C C . ILE A 1 96 ? 6.969 45.5 25.312 1 86.88 96 ILE A C 1
ATOM 745 O O . ILE A 1 96 ? 6.938 46 24.203 1 86.88 96 ILE A O 1
ATOM 749 N N . ASP A 1 97 ? 7.875 45.844 26.141 1 87.44 97 ASP A N 1
ATOM 750 C CA . ASP A 1 97 ? 9.008 46.688 25.766 1 87.44 97 ASP A CA 1
ATOM 751 C C . ASP A 1 97 ? 10.016 45.906 24.922 1 87.44 97 ASP A C 1
ATOM 753 O O . ASP A 1 97 ? 11.016 45.406 25.438 1 87.44 97 ASP A O 1
ATOM 757 N N . LEU A 1 98 ? 9.875 45.938 23.672 1 88.31 98 LEU A N 1
ATOM 758 C CA . LEU A 1 98 ? 10.734 45.219 22.75 1 88.31 98 LEU A CA 1
ATOM 759 C C . LEU A 1 98 ? 11.984 46 22.406 1 88.31 98 LEU A C 1
ATOM 761 O O . LEU A 1 98 ? 12.828 45.562 21.625 1 88.31 98 LEU A O 1
ATOM 765 N N . GLY A 1 99 ? 11.992 47.25 23.031 1 86.81 99 GLY A N 1
ATOM 766 C CA . GLY A 1 99 ? 13.211 48.031 22.906 1 86.81 99 GLY A CA 1
ATOM 767 C C . GLY A 1 99 ? 14.328 47.562 23.812 1 86.81 99 GLY A C 1
ATOM 768 O O . GLY A 1 99 ? 15.5 47.844 23.562 1 86.81 99 GLY A O 1
ATOM 769 N N . ASP A 1 100 ? 13.93 46.875 24.812 1 91.62 100 ASP A N 1
ATOM 770 C CA . ASP A 1 100 ? 14.914 46.219 25.688 1 91.62 100 ASP A CA 1
ATOM 771 C C . ASP A 1 100 ? 15.562 45.031 25.016 1 91.62 100 ASP A C 1
ATOM 773 O O . ASP A 1 100 ? 14.914 44 24.812 1 91.62 100 ASP A O 1
ATOM 777 N N . ALA A 1 101 ? 16.828 45.156 24.766 1 91.81 101 ALA A N 1
ATOM 778 C CA . ALA A 1 101 ? 17.531 44.156 23.969 1 91.81 101 ALA A CA 1
ATOM 779 C C . ALA A 1 101 ? 17.516 42.781 24.672 1 91.81 101 ALA A C 1
ATOM 781 O O . ALA A 1 101 ? 17.422 41.75 24 1 91.81 101 ALA A O 1
ATOM 782 N N . ASP A 1 102 ? 17.656 42.844 25.953 1 91.69 102 ASP A N 1
ATOM 783 C CA . ASP A 1 102 ? 17.672 41.594 26.703 1 91.69 102 ASP A CA 1
ATOM 784 C C . ASP A 1 102 ? 16.312 40.906 26.641 1 91.69 102 ASP A C 1
ATOM 786 O O . ASP A 1 102 ? 16.234 39.688 26.422 1 91.69 102 ASP A O 1
ATOM 790 N N . LEU A 1 103 ? 15.32 41.688 26.844 1 89.88 103 LEU A N 1
ATOM 791 C CA . LEU A 1 103 ? 13.969 41.125 26.781 1 89.88 103 LEU A CA 1
ATOM 792 C C . LEU A 1 103 ? 13.656 40.625 25.375 1 89.88 103 LEU A C 1
ATOM 794 O O . LEU A 1 103 ? 13.055 39.562 25.203 1 89.88 103 LEU A O 1
ATOM 798 N N . GLU A 1 104 ? 14.062 41.375 24.406 1 91.56 104 GLU A N 1
ATOM 799 C CA . GLU A 1 104 ? 13.844 41 23.031 1 91.56 104 GLU A CA 1
ATOM 800 C C . GLU A 1 104 ? 14.508 39.656 22.719 1 91.56 104 GLU A C 1
ATOM 802 O O . GLU A 1 104 ? 13.922 38.812 22.047 1 91.56 104 GLU A O 1
ATOM 807 N N . ALA A 1 105 ? 15.711 39.562 23.188 1 91.06 105 ALA A N 1
ATOM 808 C CA . ALA A 1 105 ? 16.453 38.344 22.938 1 91.06 105 ALA A CA 1
ATOM 809 C C . ALA A 1 105 ? 15.781 37.156 23.625 1 91.06 105 ALA A C 1
ATOM 811 O O . ALA A 1 105 ? 15.719 36.062 23.062 1 91.06 105 ALA A O 1
ATOM 812 N N . GLU A 1 106 ? 15.328 37.406 24.812 1 90.31 106 GLU A N 1
ATOM 813 C CA . GLU A 1 106 ? 14.641 36.344 25.562 1 90.31 106 GLU A CA 1
ATOM 814 C C . GLU A 1 106 ? 13.352 35.938 24.875 1 90.31 106 GLU A C 1
ATOM 816 O O . GLU A 1 106 ? 13.023 34.75 24.797 1 90.31 106 GLU A O 1
ATOM 821 N N . LEU A 1 107 ? 12.641 36.875 24.391 1 90.75 107 LEU A N 1
ATOM 822 C CA . LEU A 1 107 ? 11.375 36.625 23.703 1 90.75 107 LEU A CA 1
ATOM 823 C C . LEU A 1 107 ? 11.617 35.875 22.406 1 90.75 107 LEU A C 1
ATOM 825 O O . LEU A 1 107 ? 10.844 34.969 22.047 1 90.75 107 LEU A O 1
ATOM 829 N N . ARG A 1 108 ? 12.656 36.25 21.75 1 91.62 108 ARG A N 1
ATOM 830 C CA . ARG A 1 108 ? 13.008 35.531 20.516 1 91.62 108 ARG A CA 1
ATOM 831 C C . ARG A 1 108 ? 13.289 34.062 20.781 1 91.62 108 ARG A C 1
ATOM 833 O O . ARG A 1 108 ? 12.781 33.188 20.078 1 91.62 108 ARG A O 1
ATOM 840 N N . THR A 1 109 ? 14.086 33.906 21.797 1 91.12 109 THR A N 1
ATOM 841 C CA . THR A 1 109 ? 14.43 32.562 22.172 1 91.12 109 THR A CA 1
ATOM 842 C C . THR A 1 109 ? 13.18 31.766 22.547 1 91.12 109 THR A C 1
ATOM 844 O O . THR A 1 109 ? 13.023 30.609 22.141 1 91.12 109 THR A O 1
ATOM 847 N N . SER A 1 110 ? 12.297 32.344 23.312 1 90.12 110 SER A N 1
ATOM 848 C CA . SER A 1 110 ? 11.062 31.688 23.734 1 90.12 110 SER A CA 1
ATOM 849 C C . SER A 1 110 ? 10.172 31.344 22.547 1 90.12 110 SER A C 1
ATOM 851 O O . SER A 1 110 ? 9.578 30.266 22.484 1 90.12 110 SER A O 1
ATOM 853 N N . LEU A 1 111 ? 10.086 32.281 21.641 1 93.06 111 LEU A N 1
ATOM 854 C CA . LEU A 1 111 ? 9.281 32.094 20.438 1 93.06 111 LEU A CA 1
ATOM 855 C C . LEU A 1 111 ? 9.828 30.922 19.609 1 93.06 111 LEU A C 1
ATOM 857 O O . LEU A 1 111 ? 9.07 30.062 19.156 1 93.06 111 LEU A O 1
ATOM 861 N N . PHE A 1 112 ? 11.109 30.891 19.469 1 92.81 112 PHE A N 1
ATOM 862 C CA . PHE A 1 112 ? 11.742 29.828 18.688 1 92.81 112 PHE A CA 1
ATOM 863 C C . PHE A 1 112 ? 11.609 28.484 19.375 1 92.81 112 PHE A C 1
ATOM 865 O O . PHE A 1 112 ? 11.367 27.469 18.734 1 92.81 112 PHE A O 1
ATOM 872 N N . ASN A 1 113 ? 11.766 28.5 20.656 1 91.38 113 ASN A N 1
ATOM 873 C CA . ASN A 1 113 ? 11.578 27.266 21.422 1 91.38 113 ASN A CA 1
ATOM 874 C C . ASN A 1 113 ? 10.148 26.75 21.281 1 91.38 113 ASN A C 1
ATOM 876 O O . ASN A 1 113 ? 9.93 25.531 21.219 1 91.38 113 ASN A O 1
ATOM 880 N N . PHE A 1 114 ? 9.227 27.625 21.312 1 94.06 114 PHE A N 1
ATOM 881 C CA . PHE A 1 114 ? 7.84 27.219 21.156 1 94.06 114 PHE A CA 1
ATOM 882 C C . PHE A 1 114 ? 7.602 26.641 19.766 1 94.06 114 PHE A C 1
ATOM 884 O O . PHE A 1 114 ? 6.891 25.641 19.609 1 94.06 114 PHE A O 1
ATOM 891 N N . ALA A 1 115 ? 8.195 27.281 18.781 1 95.25 115 ALA A N 1
ATOM 892 C CA . ALA A 1 115 ? 8.117 26.75 17.438 1 95.25 115 ALA A CA 1
ATOM 893 C C . ALA A 1 115 ? 8.695 25.344 17.359 1 95.25 115 ALA A C 1
ATOM 895 O O . ALA A 1 115 ? 8.094 24.453 16.75 1 95.25 115 ALA A O 1
ATOM 896 N N . GLU A 1 116 ? 9.797 25.188 17.969 1 92.25 116 GLU A N 1
ATOM 897 C CA . GLU A 1 116 ? 10.438 23.875 17.984 1 92.25 116 GLU A CA 1
ATOM 898 C C . GLU A 1 116 ? 9.578 22.844 18.719 1 92.25 116 GLU A C 1
ATOM 900 O O . GLU A 1 116 ? 9.531 21.672 18.312 1 92.25 116 GLU A O 1
ATOM 905 N N . TYR A 1 117 ? 8.977 23.25 19.734 1 90.62 117 TYR A N 1
ATOM 906 C CA . TYR A 1 117 ? 8.078 22.375 20.469 1 90.62 117 TYR A CA 1
ATOM 907 C C . TYR A 1 117 ? 6.941 21.875 19.578 1 90.62 117 TYR A C 1
ATOM 909 O O . TYR A 1 117 ? 6.664 20.688 19.516 1 90.62 117 TYR A O 1
ATOM 917 N N . LEU A 1 118 ? 6.305 22.828 18.938 1 95 118 LEU A N 1
ATOM 918 C CA . LEU A 1 118 ? 5.227 22.469 18.016 1 95 118 LEU A CA 1
ATOM 919 C C . LEU A 1 118 ? 5.738 21.562 16.906 1 95 118 LEU A C 1
ATOM 921 O O . LEU A 1 118 ? 5.102 20.562 16.562 1 95 118 LEU A O 1
ATOM 925 N N . PHE A 1 119 ? 6.855 21.906 16.359 1 94.06 119 PHE A N 1
ATOM 926 C CA . PHE A 1 119 ? 7.453 21.188 15.242 1 94.06 119 PHE A CA 1
ATOM 927 C C . PHE A 1 119 ? 7.781 19.75 15.633 1 94.06 119 PHE A C 1
ATOM 929 O O . PHE A 1 119 ? 7.344 18.812 14.969 1 94.06 119 PHE A O 1
ATOM 936 N N . ASP A 1 120 ? 8.422 19.578 16.703 1 88.88 120 ASP A N 1
ATOM 937 C CA . ASP A 1 120 ? 8.961 18.281 17.109 1 88.88 120 ASP A CA 1
ATOM 938 C C . ASP A 1 120 ? 7.855 17.359 17.609 1 88.88 120 ASP A C 1
ATOM 940 O O . ASP A 1 120 ? 7.938 16.125 17.453 1 88.88 120 ASP A O 1
ATOM 944 N N . ASN A 1 121 ? 6.855 17.938 18.125 1 88.44 121 ASN A N 1
ATOM 945 C CA . ASN A 1 121 ? 5.883 17.094 18.812 1 88.44 121 ASN A CA 1
ATOM 946 C C . ASN A 1 121 ? 4.609 16.922 18 1 88.44 121 ASN A C 1
ATOM 948 O O . ASN A 1 121 ? 3.779 16.062 18.312 1 88.44 121 ASN A O 1
ATOM 952 N N . PHE A 1 122 ? 4.504 17.672 17.016 1 92.88 122 PHE A N 1
ATOM 953 C CA . PHE A 1 122 ? 3.232 17.594 16.297 1 92.88 122 PHE A CA 1
ATOM 954 C C . PHE A 1 122 ? 3.459 17.516 14.797 1 92.88 122 PHE A C 1
ATOM 956 O O . PHE A 1 122 ? 3.139 16.5 14.172 1 92.88 122 PHE A O 1
ATOM 963 N N . PHE A 1 123 ? 4.113 18.469 14.18 1 94.56 123 PHE A N 1
ATOM 964 C CA . PHE A 1 123 ? 4.203 18.562 12.727 1 94.56 123 PHE A CA 1
ATOM 965 C C . PHE A 1 123 ? 5.125 17.484 12.172 1 94.56 123 PHE A C 1
ATOM 967 O O . PHE A 1 123 ? 4.773 16.797 11.203 1 94.56 123 PHE A O 1
ATOM 974 N N . LEU A 1 124 ? 6.27 17.312 12.766 1 92.06 124 LEU A N 1
ATOM 975 C CA . LEU A 1 124 ? 7.238 16.328 12.305 1 92.06 124 LEU A CA 1
ATOM 976 C C . LEU A 1 124 ? 6.68 14.914 12.422 1 92.06 124 LEU A C 1
ATOM 978 O O . LEU A 1 124 ? 6.629 14.172 11.438 1 92.06 124 LEU A O 1
ATOM 982 N N . PRO A 1 125 ? 6.184 14.57 13.547 1 87.88 125 PRO A N 1
ATOM 983 C CA . PRO A 1 125 ? 5.684 13.195 13.641 1 87.88 125 PRO A CA 1
ATOM 984 C C . PRO A 1 125 ? 4.473 12.945 12.75 1 87.88 125 PRO A C 1
ATOM 986 O O . PRO A 1 125 ? 4.328 11.859 12.188 1 87.88 125 PRO A O 1
ATOM 989 N N . LEU A 1 126 ? 3.557 13.875 12.602 1 89.62 126 LEU A N 1
ATOM 990 C CA . LEU A 1 126 ? 2.373 13.688 11.773 1 89.62 126 LEU A CA 1
ATOM 991 C C . LEU A 1 126 ? 2.764 13.477 10.312 1 89.62 126 LEU A C 1
ATOM 993 O O . LEU A 1 126 ? 2.27 12.555 9.656 1 89.62 126 LEU A O 1
ATOM 997 N N . LYS A 1 127 ? 3.633 14.281 9.867 1 89.88 127 LYS A N 1
ATOM 998 C CA . LYS A 1 127 ? 4.023 14.164 8.461 1 89.88 127 LYS A CA 1
ATOM 999 C C . LYS A 1 127 ? 4.914 12.953 8.234 1 89.88 127 LYS A C 1
ATOM 1001 O O . LYS A 1 127 ? 4.855 12.32 7.176 1 89.88 127 LYS A O 1
ATOM 1006 N N . ALA A 1 128 ? 5.707 12.664 9.172 1 83.94 128 ALA A N 1
ATOM 1007 C CA . ALA A 1 128 ? 6.648 11.555 9.031 1 83.94 128 ALA A CA 1
ATOM 1008 C C . ALA A 1 128 ? 5.926 10.219 9.109 1 83.94 128 ALA A C 1
ATOM 1010 O O . ALA A 1 128 ? 6.406 9.211 8.57 1 83.94 128 ALA A O 1
ATOM 1011 N N . SER A 1 129 ? 4.77 10.133 9.75 1 75.94 129 SER A N 1
ATOM 1012 C CA . SER A 1 129 ? 4.094 8.859 10 1 75.94 129 SER A CA 1
ATOM 1013 C C . SER A 1 129 ? 3.014 8.594 8.953 1 75.94 129 SER A C 1
ATOM 1015 O O . SER A 1 129 ? 2.398 7.527 8.945 1 75.94 129 SER A O 1
ATOM 1017 N N . THR A 1 130 ? 2.49 9.461 8.234 1 62.69 130 THR A N 1
ATOM 1018 C CA . THR A 1 130 ? 1.26 9.406 7.453 1 62.69 130 THR A CA 1
ATOM 1019 C C . THR A 1 130 ? 1.426 8.477 6.254 1 62.69 130 THR A C 1
ATOM 1021 O O . THR A 1 130 ? 0.444 7.934 5.742 1 62.69 130 THR A O 1
ATOM 1024 N N . LYS A 1 131 ? 2.582 8.289 5.703 1 55.19 131 LYS A N 1
ATOM 1025 C CA . LYS A 1 131 ? 2.559 7.73 4.355 1 55.19 131 LYS A CA 1
ATOM 1026 C C . LYS A 1 131 ? 2.137 6.262 4.375 1 55.19 131 LYS A C 1
ATOM 1028 O O . LYS A 1 131 ? 1.822 5.688 3.332 1 55.19 131 LYS A O 1
ATOM 1033 N N . LYS A 1 132 ? 2.008 5.711 5.641 1 50.06 132 LYS A N 1
ATOM 1034 C CA . LYS A 1 132 ? 1.606 4.324 5.438 1 50.06 132 LYS A CA 1
ATOM 1035 C C . LYS A 1 132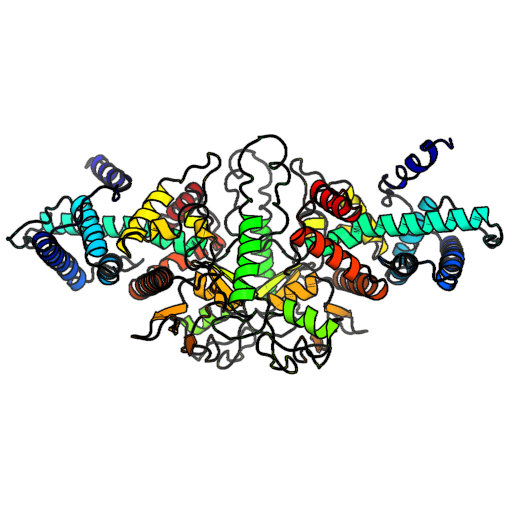 ? 0.523 3.914 6.43 1 50.06 132 LYS A C 1
ATOM 1037 O O . LYS A 1 132 ? 0.783 3.801 7.629 1 50.06 132 LYS A O 1
ATOM 1042 N N . THR A 1 133 ? -0.82 4.449 6.227 1 40.03 133 THR A N 1
ATOM 1043 C CA . THR A 1 133 ? -1.8 3.674 6.984 1 40.03 133 THR A CA 1
ATOM 1044 C C . THR A 1 133 ? -1.497 2.182 6.887 1 40.03 133 THR A C 1
ATOM 1046 O O . THR A 1 133 ? -1.329 1.645 5.793 1 40.03 133 THR A O 1
ATOM 1049 N N . PRO A 1 134 ? -1.067 1.629 8.023 1 40.78 134 PRO A N 1
ATOM 1050 C CA . PRO A 1 134 ? -0.922 0.18 7.863 1 40.78 134 PRO A CA 1
ATOM 1051 C C . PRO A 1 134 ? -2.057 -0.438 7.051 1 40.78 134 PRO A C 1
ATOM 1053 O O . PRO A 1 134 ? -3.223 -0.083 7.238 1 40.78 134 PRO A O 1
ATOM 1056 N N . GLN A 1 135 ? -1.874 -0.435 5.832 1 41.41 135 GLN A N 1
ATOM 1057 C CA . GLN A 1 135 ? -2.908 -1.22 5.168 1 41.41 135 GLN A CA 1
ATOM 1058 C C . GLN A 1 135 ? -2.945 -2.648 5.703 1 41.41 135 GLN A C 1
ATOM 1060 O O . GLN A 1 135 ? -1.904 -3.219 6.039 1 41.41 135 GLN A O 1
ATOM 1065 N N . PRO A 1 136 ? -3.994 -2.998 6.426 1 35.88 136 PRO A N 1
ATOM 1066 C CA . PRO A 1 136 ? -4.004 -4.32 7.059 1 35.88 136 PRO A CA 1
ATOM 1067 C C . PRO A 1 136 ? -3.199 -5.355 6.277 1 35.88 136 PRO A C 1
ATOM 1069 O O . PRO A 1 136 ? -3.365 -5.484 5.062 1 35.88 136 PRO A O 1
ATOM 1072 N N . SER A 1 137 ? -1.889 -5.359 6.551 1 32.16 137 SER A N 1
ATOM 1073 C CA . SER A 1 137 ? -1.387 -6.668 6.145 1 32.16 137 SER A CA 1
ATOM 1074 C C . SER A 1 137 ? -2.176 -7.793 6.809 1 32.16 137 SER A C 1
ATOM 1076 O O . SER A 1 137 ? -2.605 -7.664 7.957 1 32.16 137 SER A O 1
ATOM 1078 N N . PRO A 1 138 ? -2.695 -8.672 6.055 1 31 138 PRO A N 1
ATOM 1079 C CA . PRO A 1 138 ? -3.566 -9.711 6.609 1 31 138 PRO A CA 1
ATOM 1080 C C . PRO A 1 138 ? -2.965 -10.391 7.84 1 31 138 PRO A C 1
ATOM 1082 O O . PRO A 1 138 ? -3.641 -11.172 8.508 1 31 138 PRO A O 1
ATOM 1085 N N . ALA A 1 139 ? -1.607 -10.445 8.016 1 31.09 139 ALA A N 1
ATOM 1086 C CA . ALA A 1 139 ? -1.105 -11.469 8.93 1 31.09 139 ALA A CA 1
ATOM 1087 C C . ALA A 1 139 ? -1.571 -11.211 10.359 1 31.09 139 ALA A C 1
ATOM 1089 O O . ALA A 1 139 ? -1.626 -12.125 11.18 1 31.09 139 ALA A O 1
ATOM 1090 N N . THR A 1 140 ? -1.399 -9.984 10.852 1 29.89 140 THR A N 1
ATOM 1091 C CA . THR A 1 140 ? -1.341 -10.023 12.312 1 29.89 140 THR A CA 1
ATOM 1092 C C . THR A 1 140 ? -2.729 -10.266 12.906 1 29.89 140 THR A C 1
ATOM 1094 O O . THR A 1 140 ? -3.438 -9.312 13.234 1 29.89 140 THR A O 1
ATOM 1097 N N . HIS A 1 141 ? -3.48 -10.883 12.188 1 29.03 141 HIS A N 1
ATOM 1098 C CA . HIS A 1 141 ? -4.48 -11.281 13.164 1 29.03 141 HIS A CA 1
ATOM 1099 C C . HIS A 1 141 ? -3.848 -12.062 14.32 1 29.03 141 HIS A C 1
ATOM 1101 O O . HIS A 1 141 ? -3.27 -13.125 14.102 1 29.03 141 HIS A O 1
ATOM 1107 N N . SER A 1 142 ? -3.248 -11.484 15.188 1 28.94 142 SER A N 1
ATOM 1108 C CA . SER A 1 142 ? -3.01 -12.086 16.5 1 28.94 142 SER A CA 1
ATOM 1109 C C . SER A 1 142 ? -4.145 -13.023 16.891 1 28.94 142 SER A C 1
ATOM 1111 O O . SER A 1 142 ? -5.234 -12.57 17.25 1 28.94 142 SER A O 1
ATOM 1113 N N . ALA A 1 143 ? -4.527 -13.914 16.141 1 28.5 143 ALA A N 1
ATOM 1114 C CA . ALA A 1 143 ? -5.172 -15.023 16.844 1 28.5 143 ALA A CA 1
ATOM 1115 C C . ALA A 1 143 ? -4.512 -15.266 18.203 1 28.5 143 ALA A C 1
ATOM 1117 O O . ALA A 1 143 ? -4.906 -16.172 18.938 1 28.5 143 ALA A O 1
ATOM 1118 N N . VAL A 1 144 ? -3.137 -15.117 18.375 1 28.78 144 VAL A N 1
ATOM 1119 C CA . VAL A 1 144 ? -2.691 -15.547 19.688 1 28.78 144 VAL A CA 1
ATOM 1120 C C . VAL A 1 144 ? -3.648 -15.016 20.75 1 28.78 144 VAL A C 1
ATOM 1122 O O . VAL A 1 144 ? -4.031 -15.75 21.672 1 28.78 144 VAL A O 1
ATOM 1125 N N . GLN A 1 145 ? -3.662 -13.672 20.844 1 28.19 145 GLN A N 1
ATOM 1126 C CA . GLN A 1 145 ? -4.137 -13.312 22.172 1 28.19 145 GLN A CA 1
ATOM 1127 C C . GLN A 1 145 ? -5.648 -13.477 22.281 1 28.19 145 GLN A C 1
ATOM 1129 O O . GLN A 1 145 ? -6.375 -12.5 22.469 1 28.19 145 GLN A O 1
ATOM 1134 N N . ARG A 1 146 ? -6.328 -13.953 21.156 1 32.75 146 ARG A N 1
ATOM 1135 C CA . ARG A 1 146 ? -7.641 -14.242 21.703 1 32.75 146 ARG A CA 1
ATOM 1136 C C . ARG A 1 146 ? -7.551 -15.328 22.781 1 32.75 146 ARG A C 1
ATOM 1138 O O . ARG A 1 146 ? -8.578 -15.82 23.266 1 32.75 146 ARG A O 1
ATOM 1145 N N . THR A 1 147 ? -6.539 -16.234 22.781 1 30.12 147 THR A N 1
ATOM 1146 C CA . THR A 1 147 ? -6.742 -17.219 23.828 1 30.12 147 THR A CA 1
ATOM 1147 C C . THR A 1 147 ? -7.359 -16.562 25.062 1 30.12 147 THR A C 1
ATOM 1149 O O . THR A 1 147 ? -8.383 -17.031 25.578 1 30.12 147 THR A O 1
ATOM 1152 N N . GLN A 1 148 ? -6.684 -16.797 26.406 1 29.44 148 GLN A N 1
ATOM 1153 C CA . GLN A 1 148 ? -7.164 -17 27.766 1 29.44 148 GLN A CA 1
ATOM 1154 C C . GLN A 1 148 ? -7.754 -15.719 28.328 1 29.44 148 GLN A C 1
ATOM 1156 O O . GLN A 1 148 ? -8.32 -15.719 29.438 1 29.44 148 GLN A O 1
ATOM 1161 N N . SER A 1 149 ? -7.074 -14.461 28.219 1 29.34 149 SER A N 1
ATOM 1162 C CA . SER A 1 149 ? -7.68 -13.719 29.328 1 29.34 149 SER A CA 1
ATOM 1163 C C . SER A 1 149 ? -9.148 -13.414 29.047 1 29.34 149 SER A C 1
ATOM 1165 O O . SER A 1 149 ? -9.531 -13.172 27.891 1 29.34 149 SER A O 1
ATOM 1167 N N . GLU A 1 150 ? -10.172 -13.734 29.734 1 32.75 150 GLU A N 1
ATOM 1168 C CA . GLU A 1 150 ? -11.586 -13.492 30.016 1 32.75 150 GLU A CA 1
ATOM 1169 C C . GLU A 1 150 ? -12.055 -12.188 29.359 1 32.75 150 GLU A C 1
ATOM 1171 O O . GLU A 1 150 ? -13.258 -11.898 29.344 1 32.75 150 GLU A O 1
ATOM 1176 N N . GLY A 1 151 ? -11.227 -11.047 29.312 1 32.22 151 GLY A N 1
ATOM 1177 C CA . GLY A 1 151 ? -11.82 -9.727 29.141 1 32.22 151 GLY A CA 1
ATOM 1178 C C . GLY A 1 151 ? -12.234 -9.453 27.703 1 32.22 151 GLY A C 1
ATOM 1179 O O . GLY A 1 151 ? -11.977 -10.258 26.812 1 32.22 151 GLY A O 1
ATOM 1180 N N . GLN A 1 152 ? -12.734 -8.148 27.297 1 34.12 152 GLN A N 1
ATOM 1181 C CA . GLN A 1 152 ? -13.383 -7.5 26.156 1 34.12 152 GLN A CA 1
ATOM 1182 C C . GLN A 1 152 ? -12.555 -7.664 24.875 1 34.12 152 GLN A C 1
ATOM 1184 O O . GLN A 1 152 ? -11.352 -7.418 24.891 1 34.12 152 GLN A O 1
ATOM 1189 N N . ASN A 1 153 ? -12.773 -8.547 23.922 1 37 153 ASN A N 1
ATOM 1190 C CA . ASN A 1 153 ? -12.305 -8.859 22.578 1 37 153 ASN A CA 1
ATOM 1191 C C . ASN A 1 153 ? -11.836 -7.598 21.844 1 37 153 ASN A C 1
ATOM 1193 O O . ASN A 1 153 ? -12.648 -6.883 21.25 1 37 153 ASN A O 1
ATOM 1197 N N . PHE A 1 154 ? -11 -6.762 22.281 1 39.66 154 PHE A N 1
ATOM 1198 C CA . PHE A 1 154 ? -10.539 -5.609 21.516 1 39.66 154 PHE A CA 1
ATOM 1199 C C . PHE A 1 154 ? -9.93 -6.047 20.188 1 39.66 154 PHE A C 1
ATOM 1201 O O . PHE A 1 154 ? -9.008 -6.863 20.156 1 39.66 154 PHE A O 1
ATOM 1208 N N . ALA A 1 155 ? -10.727 -6.066 19.078 1 49.75 155 ALA A N 1
ATOM 1209 C CA . ALA A 1 155 ? -10.172 -6.285 17.75 1 49.75 155 ALA A CA 1
ATOM 1210 C C . ALA A 1 155 ? -8.82 -5.59 17.594 1 49.75 155 ALA A C 1
ATOM 1212 O O . ALA A 1 155 ? -8.672 -4.422 17.953 1 49.75 155 ALA A O 1
ATOM 1213 N N . GLY A 1 156 ? -7.859 -6.332 17.234 1 63.94 156 GLY A N 1
ATOM 1214 C CA . GLY A 1 156 ? -6.551 -5.762 16.953 1 63.94 156 GLY A CA 1
ATOM 1215 C C . GLY A 1 156 ? -6.57 -4.738 15.836 1 63.94 156 GLY A C 1
ATOM 1216 O O . GLY A 1 156 ? -7.602 -4.535 15.195 1 63.94 156 GLY A O 1
ATOM 1217 N N . THR A 1 157 ? -5.688 -3.861 15.758 1 68.31 157 THR A N 1
ATOM 1218 C CA . THR A 1 157 ? -5.578 -2.76 14.812 1 68.31 157 THR A CA 1
ATOM 1219 C C . THR A 1 157 ? -5.836 -3.244 13.383 1 68.31 157 THR A C 1
ATOM 1221 O O . THR A 1 157 ? -6.617 -2.637 12.648 1 68.31 157 THR A O 1
ATOM 1224 N N . PRO A 1 158 ? -5.344 -4.457 13.016 1 69.81 158 PRO A N 1
ATOM 1225 C CA . PRO A 1 158 ? -5.582 -4.902 11.641 1 69.81 158 PRO A CA 1
ATOM 1226 C C . PRO A 1 158 ? -7.055 -5.184 11.359 1 69.81 158 PRO A C 1
ATOM 1228 O O . PRO A 1 158 ? -7.555 -4.852 10.281 1 69.81 158 PRO A O 1
ATOM 1231 N N . GLU A 1 159 ? -7.715 -5.727 12.266 1 73.44 159 GLU A N 1
ATOM 1232 C CA . GLU A 1 159 ? -9.133 -6.023 12.102 1 73.44 159 GLU A CA 1
ATOM 1233 C C . GLU A 1 159 ? -9.961 -4.746 12.039 1 73.44 159 GLU A C 1
ATOM 1235 O O . GLU A 1 159 ? -10.898 -4.641 11.242 1 73.44 159 GLU A O 1
ATOM 1240 N N . ARG A 1 160 ? -9.594 -3.805 12.852 1 80.5 160 ARG A N 1
ATOM 1241 C CA . ARG A 1 160 ? -10.32 -2.541 12.875 1 80.5 160 ARG A CA 1
ATOM 1242 C C . ARG A 1 160 ? -10.148 -1.781 11.562 1 80.5 160 ARG A C 1
ATOM 1244 O O . ARG A 1 160 ? -11.102 -1.209 11.039 1 80.5 160 ARG A O 1
ATOM 1251 N N . VAL A 1 161 ? -8.984 -1.87 11.039 1 82.19 161 VAL A N 1
ATOM 1252 C CA . VAL A 1 161 ? -8.711 -1.153 9.797 1 82.19 161 VAL A CA 1
ATOM 1253 C C . VAL A 1 161 ? -9.43 -1.836 8.641 1 82.19 161 VAL A C 1
ATOM 1255 O O . VAL A 1 161 ? -9.93 -1.166 7.734 1 82.19 161 VAL A O 1
ATOM 1258 N N . SER A 1 162 ? -9.469 -3.15 8.695 1 81.75 162 SER A N 1
ATOM 1259 C CA . SER A 1 162 ? -10.203 -3.879 7.668 1 81.75 162 SER A CA 1
ATOM 1260 C C . SER A 1 162 ? -11.688 -3.52 7.691 1 81.75 162 SER A C 1
ATOM 1262 O O . SER A 1 162 ? -12.289 -3.27 6.645 1 81.75 162 SER A O 1
ATOM 1264 N N . ALA A 1 163 ? -12.18 -3.486 8.891 1 84 163 ALA A N 1
ATOM 1265 C CA . ALA A 1 163 ? -13.586 -3.111 9.047 1 84 163 ALA A CA 1
ATOM 1266 C C . ALA A 1 163 ? -13.82 -1.675 8.586 1 84 163 ALA A C 1
ATOM 1268 O O . ALA A 1 163 ? -14.828 -1.383 7.941 1 84 163 ALA A O 1
ATOM 1269 N N . LEU A 1 164 ? -12.906 -0.85 8.953 1 90.56 164 LEU A N 1
ATOM 1270 C CA . LEU A 1 164 ? -12.984 0.549 8.547 1 90.56 164 LEU A CA 1
ATOM 1271 C C . LEU A 1 164 ? -12.969 0.674 7.027 1 90.56 164 LEU A C 1
ATOM 1273 O O . LEU A 1 164 ? -13.75 1.44 6.457 1 90.56 164 LEU A O 1
ATOM 1277 N N . ARG A 1 165 ? -12.156 -0.08 6.402 1 90.69 165 ARG A N 1
ATOM 1278 C CA . ARG A 1 165 ? -12.086 -0.067 4.945 1 90.69 165 ARG A CA 1
ATOM 1279 C C . ARG A 1 165 ? -13.43 -0.454 4.332 1 90.69 165 ARG A C 1
ATOM 1281 O O . ARG A 1 165 ? -13.914 0.216 3.42 1 90.69 165 ARG A O 1
ATOM 1288 N N . GLY A 1 166 ? -13.984 -1.536 4.816 1 89.56 166 GLY A N 1
ATOM 1289 C CA . GLY A 1 166 ? -15.289 -1.963 4.324 1 89.56 166 GLY A CA 1
ATOM 1290 C C . GLY A 1 166 ? -16.359 -0.905 4.48 1 89.56 166 GLY A C 1
ATOM 1291 O O . GLY A 1 166 ? -17.109 -0.631 3.545 1 89.56 166 GLY A O 1
ATOM 1292 N N . ALA A 1 167 ? -16.375 -0.295 5.648 1 91.81 167 ALA A N 1
ATOM 1293 C CA . ALA A 1 167 ? -17.375 0.734 5.938 1 91.81 167 ALA A CA 1
ATOM 1294 C C . ALA A 1 167 ? -17.203 1.932 5.008 1 91.81 167 ALA A C 1
ATOM 1296 O O . ALA A 1 167 ? -18.188 2.445 4.465 1 91.81 167 ALA A O 1
ATOM 1297 N N . CYS A 1 168 ? -16.016 2.348 4.785 1 94.88 168 CYS A N 1
ATOM 1298 C CA . CYS A 1 168 ? -15.75 3.508 3.941 1 94.88 168 CYS A CA 1
ATOM 1299 C C . CYS A 1 168 ? -16.094 3.211 2.486 1 94.88 168 CYS A C 1
ATOM 1301 O O . CYS A 1 168 ? -16.625 4.074 1.781 1 94.88 168 CYS A O 1
ATOM 1303 N N . LEU A 1 169 ? -15.805 1.993 2.02 1 94.69 169 LEU A N 1
ATOM 1304 C CA . LEU A 1 169 ? -16.156 1.622 0.651 1 94.69 169 LEU A CA 1
ATOM 1305 C C . LEU A 1 169 ? -17.656 1.693 0.429 1 94.69 169 LEU A C 1
ATOM 1307 O O . LEU A 1 169 ? -18.109 2.234 -0.581 1 94.69 169 LEU A O 1
ATOM 1311 N N . VAL A 1 170 ? -18.391 1.19 1.394 1 93.69 170 VAL A N 1
ATOM 1312 C CA . VAL A 1 170 ? -19.844 1.215 1.291 1 93.69 170 VAL A CA 1
ATOM 1313 C C . VAL A 1 170 ? -20.328 2.658 1.324 1 93.69 170 VAL A C 1
ATOM 1315 O O . VAL A 1 170 ? -21.125 3.068 0.472 1 93.69 170 VAL A O 1
ATOM 1318 N N . ARG A 1 171 ? -19.844 3.416 2.266 1 95 171 ARG A N 1
ATOM 1319 C CA . ARG A 1 171 ? -20.25 4.809 2.42 1 95 171 ARG A CA 1
ATOM 1320 C C . ARG A 1 171 ? -19.953 5.609 1.156 1 95 171 ARG A C 1
ATOM 1322 O O . ARG A 1 171 ? -20.781 6.383 0.693 1 95 171 ARG A O 1
ATOM 1329 N N . ASP A 1 172 ? -18.797 5.387 0.596 1 95.69 172 ASP A N 1
ATOM 1330 C CA . ASP A 1 172 ? -18.312 6.172 -0.535 1 95.69 172 ASP A CA 1
ATOM 1331 C C . ASP A 1 172 ? -18.719 5.531 -1.861 1 95.69 172 ASP A C 1
ATOM 1333 O O . ASP A 1 172 ? -18.203 5.898 -2.918 1 95.69 172 ASP A O 1
ATOM 1337 N N . ARG A 1 173 ? -19.594 4.5 -1.788 1 95.44 173 ARG A N 1
ATOM 1338 C CA . ARG A 1 173 ? -20.188 3.848 -2.955 1 95.44 173 ARG A CA 1
ATOM 1339 C C . ARG A 1 173 ? -19.109 3.207 -3.826 1 95.44 173 ARG A C 1
ATOM 1341 O O . ARG A 1 173 ? -19.188 3.275 -5.055 1 95.44 173 ARG A O 1
ATOM 1348 N N . HIS A 1 174 ? -18.047 2.764 -3.227 1 96.44 174 HIS A N 1
ATOM 1349 C CA . HIS A 1 174 ? -16.906 2.053 -3.809 1 96.44 174 HIS A CA 1
ATOM 1350 C C . HIS A 1 174 ? -16.156 2.939 -4.789 1 96.44 174 HIS A C 1
ATOM 1352 O O . HIS A 1 174 ? -15.602 2.447 -5.777 1 96.44 174 HIS A O 1
ATOM 1358 N N . ARG A 1 175 ? -16.219 4.223 -4.555 1 97.31 175 ARG A N 1
ATOM 1359 C CA . ARG A 1 175 ? -15.484 5.16 -5.398 1 97.31 175 ARG A CA 1
ATOM 1360 C C . ARG A 1 175 ? -14.531 6.02 -4.57 1 97.31 175 ARG A C 1
ATOM 1362 O O . ARG A 1 175 ? -14.812 6.32 -3.408 1 97.31 175 ARG A O 1
ATOM 1369 N N . CYS A 1 176 ? -13.398 6.371 -5.16 1 97.94 176 CYS A N 1
ATOM 1370 C CA . CYS A 1 176 ? -12.531 7.402 -4.59 1 97.94 176 CYS A CA 1
ATOM 1371 C C . CYS A 1 176 ? -13.289 8.711 -4.422 1 97.94 176 CYS A C 1
ATOM 1373 O O . CYS A 1 176 ? -13.922 9.195 -5.363 1 97.94 176 CYS A O 1
ATOM 1375 N N . VAL A 1 177 ? -13.18 9.344 -3.297 1 97.75 177 VAL A N 1
ATOM 1376 C CA . VAL A 1 177 ? -14 10.516 -3.031 1 97.75 177 VAL A CA 1
ATOM 1377 C C . VAL A 1 177 ? -13.477 11.703 -3.836 1 97.75 177 VAL A C 1
ATOM 1379 O O . VAL A 1 177 ? -14.203 12.672 -4.066 1 97.75 177 VAL A O 1
ATOM 1382 N N . ILE A 1 178 ? -12.227 11.656 -4.27 1 98.06 178 ILE A N 1
ATOM 1383 C CA . ILE A 1 178 ? -11.633 12.766 -5.012 1 98.06 178 ILE A CA 1
ATOM 1384 C C . ILE A 1 178 ? -11.789 12.523 -6.512 1 98.06 178 ILE A C 1
ATOM 1386 O O . ILE A 1 178 ? -12.523 13.258 -7.191 1 98.06 178 ILE A O 1
ATOM 1390 N N . SER A 1 179 ? -11.312 11.445 -7.098 1 97.25 179 SER A N 1
ATOM 1391 C CA . SER A 1 179 ? -11.258 11.203 -8.539 1 97.25 179 SER A CA 1
ATOM 1392 C C . SER A 1 179 ? -12.531 10.523 -9.031 1 97.25 179 SER A C 1
ATOM 1394 O O . SER A 1 179 ? -12.781 10.469 -10.234 1 97.25 179 SER A O 1
ATOM 1396 N N . ARG A 1 180 ? -13.273 9.844 -8.164 1 96.75 180 ARG A N 1
ATOM 1397 C CA . ARG A 1 180 ? -14.508 9.125 -8.438 1 96.75 180 ARG A CA 1
ATOM 1398 C C . ARG A 1 180 ? -14.227 7.816 -9.18 1 96.75 180 ARG A C 1
ATOM 1400 O O . ARG A 1 180 ? -15.141 7.188 -9.711 1 96.75 180 ARG A O 1
ATOM 1407 N N . ARG A 1 181 ? -12.992 7.441 -9.195 1 96.69 181 ARG A N 1
ATOM 1408 C CA . ARG A 1 181 ? -12.664 6.133 -9.75 1 96.69 181 ARG A CA 1
ATOM 1409 C C . ARG A 1 181 ? -13.297 5.016 -8.93 1 96.69 181 ARG A C 1
ATOM 1411 O O . ARG A 1 181 ? -13.312 5.074 -7.699 1 96.69 181 ARG A O 1
ATOM 1418 N N . PHE A 1 182 ? -13.828 3.996 -9.609 1 97.75 182 PHE A N 1
ATOM 1419 C CA . PHE A 1 182 ? -14.469 2.855 -8.961 1 97.75 182 PHE A CA 1
ATOM 1420 C C . PHE A 1 182 ? -13.422 1.834 -8.516 1 97.75 182 PHE A C 1
ATOM 1422 O O . PHE A 1 182 ? -12.398 1.662 -9.18 1 97.75 182 PHE A O 1
ATOM 1429 N N . ASP A 1 183 ? -13.656 1.184 -7.406 1 97.62 183 ASP A N 1
ATOM 1430 C CA . ASP A 1 183 ? -12.719 0.214 -6.84 1 97.62 183 ASP A CA 1
ATOM 1431 C C . ASP A 1 183 ? -12.523 -0.974 -7.777 1 97.62 183 ASP A C 1
ATOM 1433 O O . ASP A 1 183 ? -13.492 -1.618 -8.18 1 97.62 183 ASP A O 1
ATOM 1437 N N . GLN A 1 184 ? -11.32 -1.277 -8.016 1 96.69 184 GLN A N 1
ATOM 1438 C CA . GLN A 1 184 ? -11.023 -2.307 -9.008 1 96.69 184 GLN A CA 1
ATOM 1439 C C . GLN A 1 184 ? -11.484 -3.682 -8.523 1 96.69 184 GLN A C 1
ATOM 1441 O O . GLN A 1 184 ? -11.93 -4.508 -9.32 1 96.69 184 GLN A O 1
ATOM 1446 N N . ASN A 1 185 ? -11.32 -3.99 -7.277 1 94.12 185 ASN A N 1
ATOM 1447 C CA . ASN A 1 185 ? -11.727 -5.297 -6.766 1 94.12 185 ASN A CA 1
ATOM 1448 C C . ASN A 1 185 ? -13.234 -5.5 -6.883 1 94.12 185 ASN A C 1
ATOM 1450 O O . ASN A 1 185 ? -13.688 -6.578 -7.262 1 94.12 185 ASN A O 1
ATOM 1454 N N . GLU A 1 186 ? -13.969 -4.445 -6.473 1 96 186 GLU A N 1
ATOM 1455 C CA . GLU A 1 186 ? -15.422 -4.523 -6.617 1 96 186 GLU A CA 1
ATOM 1456 C C . GLU A 1 186 ? -15.828 -4.637 -8.086 1 96 186 GLU A C 1
ATOM 1458 O O . GLU A 1 186 ? -16.75 -5.387 -8.422 1 96 186 GLU A O 1
ATOM 1463 N N . ALA A 1 187 ? -15.203 -3.904 -8.914 1 97.38 187 ALA A N 1
ATOM 1464 C CA . ALA A 1 187 ? -15.461 -4.012 -10.344 1 97.38 187 ALA A CA 1
ATOM 1465 C C . ALA A 1 187 ? -15.227 -5.438 -10.836 1 97.38 187 ALA A C 1
ATOM 1467 O O . ALA A 1 187 ? -16.031 -5.977 -11.602 1 97.38 187 ALA A O 1
ATOM 1468 N N . PHE A 1 188 ? -14.117 -6.078 -10.422 1 96.06 188 PHE A N 1
ATOM 1469 C CA . PHE A 1 188 ? -13.781 -7.445 -10.797 1 96.06 188 PHE A CA 1
ATOM 1470 C C . PHE A 1 188 ? -14.891 -8.406 -10.391 1 96.06 188 PHE A C 1
ATOM 1472 O O . PHE A 1 188 ? -15.32 -9.242 -11.195 1 96.06 188 PHE A O 1
ATOM 1479 N N . LYS A 1 189 ? -15.328 -8.25 -9.18 1 93.75 189 LYS A N 1
ATOM 1480 C CA . LYS A 1 189 ? -16.391 -9.102 -8.664 1 93.75 189 LYS A CA 1
ATOM 1481 C C . LYS A 1 189 ? -17.656 -8.961 -9.5 1 93.75 189 LYS A C 1
ATOM 1483 O O . LYS A 1 189 ? -18.234 -9.953 -9.945 1 93.75 189 LYS A O 1
ATOM 1488 N N . ARG A 1 190 ? -18.047 -7.793 -9.75 1 96.38 190 ARG A N 1
ATOM 1489 C CA . ARG A 1 190 ? -19.312 -7.535 -10.453 1 96.38 190 ARG A CA 1
ATOM 1490 C C . ARG A 1 190 ? -19.188 -7.902 -11.93 1 96.38 190 ARG A C 1
ATOM 1492 O O . ARG A 1 190 ? -20.125 -8.477 -12.5 1 96.38 190 ARG A O 1
ATOM 1499 N N . MET A 1 191 ? -18.125 -7.566 -12.531 1 95.69 191 MET A N 1
ATOM 1500 C CA . MET A 1 191 ? -17.938 -7.863 -13.945 1 95.69 191 MET A CA 1
ATOM 1501 C C . MET A 1 191 ? -17.812 -9.367 -14.172 1 95.69 191 MET A C 1
ATOM 1503 O O . MET A 1 191 ? -18.219 -9.875 -15.227 1 95.69 191 MET A O 1
ATOM 1507 N N . SER A 1 192 ? -17.172 -10.055 -13.195 1 93.56 192 SER A N 1
ATOM 1508 C CA . SER A 1 192 ? -17.094 -11.516 -13.289 1 93.56 192 SER A CA 1
ATOM 1509 C C . SER A 1 192 ? -18.469 -12.156 -13.195 1 93.56 192 SER A C 1
ATOM 1511 O O . SER A 1 192 ? -18.734 -13.164 -13.852 1 93.56 192 SER A O 1
ATOM 1513 N N . ARG A 1 193 ? -19.375 -11.523 -12.461 1 93 193 ARG A N 1
ATOM 1514 C CA . ARG A 1 193 ? -20.703 -12.078 -12.219 1 93 193 ARG A CA 1
ATOM 1515 C C . ARG A 1 193 ? -21.672 -11.656 -13.312 1 93 193 ARG A C 1
ATOM 1517 O O . ARG A 1 193 ? -22.5 -12.461 -13.758 1 93 193 ARG A O 1
ATOM 1524 N N . TYR A 1 194 ? -21.531 -10.391 -13.781 1 95.19 194 TYR A N 1
ATOM 1525 C CA . TYR A 1 194 ? -22.594 -9.836 -14.609 1 95.19 194 TYR A CA 1
ATOM 1526 C C . TYR A 1 194 ? -22.062 -9.461 -15.992 1 95.19 194 TYR A C 1
ATOM 1528 O O . TYR A 1 194 ? -22.828 -9.023 -16.859 1 95.19 194 TYR A O 1
ATOM 1536 N N . GLY A 1 195 ? -20.812 -9.633 -16.141 1 92.5 195 GLY A N 1
ATOM 1537 C CA . GLY A 1 195 ? -20.234 -9.281 -17.422 1 92.5 195 GLY A CA 1
ATOM 1538 C C . GLY A 1 195 ? -20.469 -7.828 -17.812 1 92.5 195 GLY A C 1
ATOM 1539 O O . GLY A 1 195 ? -20.203 -6.918 -17.031 1 92.5 195 GLY A O 1
ATOM 1540 N N . ASP A 1 196 ? -21.047 -7.621 -18.906 1 90.19 196 ASP A N 1
ATOM 1541 C CA . ASP A 1 196 ? -21.281 -6.289 -19.453 1 90.19 196 ASP A CA 1
ATOM 1542 C C . ASP A 1 196 ? -22.438 -5.59 -18.734 1 90.19 196 ASP A C 1
ATOM 1544 O O . ASP A 1 196 ? -22.609 -4.379 -18.859 1 90.19 196 ASP A O 1
ATOM 1548 N N . GLU A 1 197 ? -23.141 -6.293 -18.031 1 94.69 197 GLU A N 1
ATOM 1549 C CA . GLU A 1 197 ? -24.281 -5.727 -17.328 1 94.69 197 GLU A CA 1
ATOM 1550 C C . GLU A 1 197 ? -23.891 -5.25 -15.922 1 94.69 197 GLU A C 1
ATOM 1552 O O . GLU A 1 197 ? -24.734 -4.773 -15.164 1 94.69 197 GLU A O 1
ATOM 1557 N N . ALA A 1 198 ? -22.594 -5.355 -15.641 1 97.06 198 ALA A N 1
ATOM 1558 C CA . ALA A 1 198 ? -22.141 -4.914 -14.328 1 97.06 198 ALA A CA 1
ATOM 1559 C C . ALA A 1 198 ? -22.344 -3.414 -14.148 1 97.06 198 ALA A C 1
ATOM 1561 O O . ALA A 1 198 ? -22.062 -2.627 -15.055 1 97.06 198 ALA A O 1
ATOM 1562 N N . ARG A 1 199 ? -22.844 -3.031 -12.984 1 97.69 199 ARG A N 1
ATOM 1563 C CA . ARG A 1 199 ? -23.172 -1.643 -12.688 1 97.69 199 ARG A CA 1
ATOM 1564 C C . ARG A 1 199 ? -22.594 -1.223 -11.336 1 97.69 199 ARG A C 1
ATOM 1566 O O . ARG A 1 199 ? -22.328 -2.068 -10.484 1 97.69 199 ARG A O 1
ATOM 1573 N N . ASP A 1 200 ? -22.406 0.08 -11.234 1 96.62 200 ASP A N 1
ATOM 1574 C CA . ASP A 1 200 ? -21.938 0.582 -9.953 1 96.62 200 ASP A CA 1
ATOM 1575 C C . ASP A 1 200 ? -23.094 0.769 -8.969 1 96.62 200 ASP A C 1
ATOM 1577 O O . ASP A 1 200 ? -24.188 0.274 -9.203 1 96.62 200 ASP A O 1
ATOM 1581 N N . ASP A 1 201 ? -22.828 1.404 -7.836 1 94.06 201 ASP A N 1
ATOM 1582 C CA . ASP A 1 201 ? -23.797 1.535 -6.762 1 94.06 201 ASP A CA 1
ATOM 1583 C C . ASP A 1 201 ? -24.938 2.467 -7.168 1 94.06 201 ASP A C 1
ATOM 1585 O O . ASP A 1 201 ? -26.016 2.447 -6.555 1 94.06 201 ASP A O 1
ATOM 1589 N N . ASP A 1 202 ? -24.734 3.279 -8.18 1 93.31 202 ASP A N 1
ATOM 1590 C CA . ASP A 1 202 ? -25.75 4.215 -8.648 1 93.31 202 ASP A CA 1
ATOM 1591 C C . ASP A 1 202 ? -26.469 3.664 -9.875 1 93.31 202 ASP A C 1
ATOM 1593 O O . ASP A 1 202 ? -27.234 4.387 -10.531 1 93.31 202 ASP A O 1
ATOM 1597 N N . GLY A 1 203 ? -26.141 2.473 -10.281 1 95.81 203 GLY A N 1
ATOM 1598 C CA . GLY A 1 203 ? -26.812 1.835 -11.406 1 95.81 203 GLY A CA 1
ATOM 1599 C C . GLY A 1 203 ? -26.188 2.182 -12.75 1 95.81 203 GLY A C 1
ATOM 1600 O O . GLY A 1 203 ? -26.766 1.905 -13.797 1 95.81 203 GLY A O 1
ATOM 1601 N N . ILE A 1 204 ? -25.094 2.824 -12.727 1 96.56 204 ILE A N 1
ATOM 1602 C CA . ILE A 1 204 ? -24.422 3.209 -13.961 1 96.56 204 ILE A CA 1
ATOM 1603 C C . ILE A 1 204 ? -23.5 2.076 -14.422 1 96.56 204 ILE A C 1
ATOM 1605 O O . ILE A 1 204 ? -22.797 1.469 -13.609 1 96.56 204 ILE A O 1
ATOM 1609 N N . SER A 1 205 ? -23.453 1.876 -15.688 1 97.19 205 SER A N 1
ATOM 1610 C CA . SER A 1 205 ? -22.672 0.793 -16.266 1 97.19 205 SER A CA 1
ATOM 1611 C C . SER A 1 205 ? -21.172 0.977 -15.977 1 97.19 205 SER A C 1
ATOM 1613 O O . SER A 1 205 ? -20.656 2.09 -16.062 1 97.19 205 SER A O 1
ATOM 1615 N N . LEU A 1 206 ? -20.484 -0.145 -15.672 1 96.62 206 LEU A N 1
ATOM 1616 C CA . LEU A 1 206 ? -19.047 -0.126 -15.422 1 96.62 206 LEU A CA 1
ATOM 1617 C C . LEU A 1 206 ? -18.266 -0.284 -16.719 1 96.62 206 LEU A C 1
ATOM 1619 O O . LEU A 1 206 ? -17.047 -0.12 -16.75 1 96.62 206 LEU A O 1
ATOM 1623 N N . ALA A 1 207 ? -18.953 -0.584 -17.766 1 93.31 207 ALA A N 1
ATOM 1624 C CA . ALA A 1 207 ? -18.297 -0.791 -19.062 1 93.31 207 ALA A CA 1
ATOM 1625 C C . ALA A 1 207 ? -17.578 0.473 -19.5 1 93.31 207 ALA A C 1
ATOM 1627 O O . ALA A 1 207 ? -18.156 1.563 -19.5 1 93.31 207 ALA A O 1
ATOM 1628 N N . GLY A 1 208 ? -16.359 0.325 -19.859 1 91.06 208 GLY A N 1
ATOM 1629 C CA . GLY A 1 208 ? -15.586 1.435 -20.391 1 91.06 208 GLY A CA 1
ATOM 1630 C C . GLY A 1 208 ? -14.992 2.328 -19.312 1 91.06 208 GLY A C 1
ATOM 1631 O O . GLY A 1 208 ? -14.273 3.279 -19.625 1 91.06 208 GLY A O 1
ATOM 1632 N N . GLU A 1 209 ? -15.195 2.059 -18.094 1 92.88 209 GLU A N 1
ATOM 1633 C CA . GLU A 1 209 ? -14.656 2.865 -17.016 1 92.88 209 GLU A CA 1
ATOM 1634 C C . GLU A 1 209 ? -13.25 2.422 -16.641 1 92.88 209 GLU A C 1
ATOM 1636 O O . GLU A 1 209 ? -12.836 1.308 -16.969 1 92.88 209 GLU A O 1
ATOM 1641 N N . ALA A 1 210 ? -12.555 3.365 -16.047 1 91.94 210 ALA A N 1
ATOM 1642 C CA . ALA A 1 210 ? -11.258 3.041 -15.461 1 91.94 210 ALA A CA 1
ATOM 1643 C C . ALA A 1 210 ? -11.375 2.785 -13.969 1 91.94 210 ALA A C 1
ATOM 1645 O O . ALA A 1 210 ? -12.148 3.447 -13.273 1 91.94 210 ALA A O 1
ATOM 1646 N N . PHE A 1 211 ? -10.633 1.819 -13.508 1 96.88 211 PHE A N 1
ATOM 1647 C CA . PHE A 1 211 ? -10.719 1.4 -12.109 1 96.88 211 PHE A CA 1
ATOM 1648 C C . PHE A 1 211 ? -9.359 1.54 -11.422 1 96.88 211 PHE A C 1
ATOM 1650 O O . PHE A 1 211 ? -8.328 1.62 -12.086 1 96.88 211 PHE A O 1
ATOM 1657 N N . ASP A 1 212 ? -9.391 1.697 -10.133 1 96 212 ASP A N 1
ATOM 1658 C CA . ASP A 1 212 ? -8.18 1.741 -9.32 1 96 212 ASP A CA 1
ATOM 1659 C C . ASP A 1 212 ? -8.359 0.938 -8.031 1 96 212 ASP A C 1
ATOM 1661 O O . ASP A 1 212 ? -9.484 0.743 -7.566 1 96 212 ASP A O 1
ATOM 1665 N N . ALA A 1 213 ? -7.191 0.453 -7.535 1 94.25 213 ALA A N 1
ATOM 1666 C CA . ALA A 1 213 ? -7.223 -0.087 -6.18 1 94.25 213 ALA A CA 1
ATOM 1667 C C . ALA A 1 213 ? -7.441 1.021 -5.152 1 94.25 213 ALA A C 1
ATOM 1669 O O . ALA A 1 213 ? -6.645 1.958 -5.062 1 94.25 213 ALA A O 1
ATOM 1670 N N . LEU A 1 214 ? -8.539 0.895 -4.43 1 95.88 214 LEU A N 1
ATOM 1671 C CA . LEU A 1 214 ? -8.836 1.936 -3.451 1 95.88 214 LEU A CA 1
ATOM 1672 C C . LEU A 1 214 ? -8.422 1.497 -2.051 1 95.88 214 LEU A C 1
ATOM 1674 O O . LEU A 1 214 ? -8.375 0.3 -1.758 1 95.88 214 LEU A O 1
ATOM 1678 N N . GLU A 1 215 ? -8.055 2.506 -1.247 1 92.19 215 GLU A N 1
ATOM 1679 C CA . GLU A 1 215 ? -7.621 2.291 0.131 1 92.19 215 GLU A CA 1
ATOM 1680 C C . GLU A 1 215 ? -8.328 3.244 1.087 1 92.19 215 GLU A C 1
ATOM 1682 O O . GLU A 1 215 ? -8.938 4.23 0.656 1 92.19 215 GLU A O 1
ATOM 1687 N N . VAL A 1 216 ? -8.352 2.752 2.346 1 92.56 216 VAL A N 1
ATOM 1688 C CA . VAL A 1 216 ? -8.852 3.645 3.385 1 92.56 216 VAL A CA 1
ATOM 1689 C C . VAL A 1 216 ? -7.746 4.602 3.824 1 92.56 216 VAL A C 1
ATOM 1691 O O . VAL A 1 216 ? -6.621 4.176 4.102 1 92.56 216 VAL A O 1
ATOM 1694 N N . ALA A 1 217 ? -7.988 5.848 3.723 1 93.88 217 ALA A N 1
ATOM 1695 C CA . ALA A 1 217 ? -7.051 6.895 4.125 1 93.88 217 ALA A CA 1
ATOM 1696 C C . ALA A 1 217 ? -7.535 7.609 5.387 1 93.88 217 ALA A C 1
ATOM 1698 O O . ALA A 1 217 ? -8.633 8.172 5.402 1 93.88 217 ALA A O 1
ATOM 1699 N N . HIS A 1 218 ? -6.758 7.555 6.391 1 93.81 218 HIS A N 1
ATOM 1700 C CA . HIS A 1 218 ? -7.086 8.312 7.59 1 93.81 218 HIS A CA 1
ATOM 1701 C C . HIS A 1 218 ? -6.883 9.812 7.367 1 93.81 218 HIS A C 1
ATOM 1703 O O . HIS A 1 218 ? -5.922 10.219 6.707 1 93.81 218 HIS A O 1
ATOM 1709 N N . ILE A 1 219 ? -7.738 10.586 7.895 1 96.31 219 ILE A N 1
ATOM 1710 C CA . ILE A 1 219 ? -7.574 12.031 7.844 1 96.31 219 ILE A CA 1
ATOM 1711 C C . ILE A 1 219 ? -6.418 12.453 8.75 1 96.31 219 ILE A C 1
ATOM 1713 O O . ILE A 1 219 ? -5.492 13.133 8.305 1 96.31 219 ILE A O 1
ATOM 1717 N N . LEU A 1 220 ? -6.527 12.078 10.008 1 94.06 220 LEU A N 1
ATOM 1718 C CA . LEU A 1 220 ? -5.402 12.164 10.93 1 94.06 220 LEU A CA 1
ATOM 1719 C C . LEU A 1 220 ? -4.797 10.781 11.164 1 94.06 220 LEU A C 1
ATOM 1721 O O . LEU A 1 220 ? -5.52 9.797 11.336 1 94.06 220 LEU A O 1
ATOM 1725 N N . PRO A 1 221 ? -3.525 10.688 11.117 1 88.31 221 PRO A N 1
ATOM 1726 C CA . PRO A 1 221 ? -2.855 9.383 11.062 1 88.31 221 PRO A CA 1
ATOM 1727 C C . PRO A 1 221 ? -3.143 8.516 12.281 1 88.31 221 PRO A C 1
ATOM 1729 O O . PRO A 1 221 ? -3.262 9.031 13.398 1 88.31 221 PRO A O 1
ATOM 1732 N N . HIS A 1 222 ? -3.098 7.215 12.023 1 79.75 222 HIS A N 1
ATOM 1733 C CA . HIS A 1 222 ? -3.354 6.195 13.031 1 79.75 222 HIS A CA 1
ATOM 1734 C C . HIS A 1 222 ? -2.293 6.223 14.125 1 79.75 222 HIS A C 1
ATOM 1736 O O . HIS A 1 222 ? -2.584 5.918 15.289 1 79.75 222 HIS A O 1
ATOM 1742 N N . SER A 1 223 ? -1.153 6.652 13.859 1 76.88 223 SER A N 1
ATOM 1743 C CA . SER A 1 223 ? -0.016 6.633 14.773 1 76.88 223 SER A CA 1
ATOM 1744 C C . SER A 1 223 ? -0.228 7.59 15.938 1 76.88 223 SER A C 1
ATOM 1746 O O . SER A 1 223 ? 0.441 7.484 16.969 1 76.88 223 SER A O 1
ATOM 1748 N N . LEU A 1 224 ? -1.148 8.5 15.797 1 80.06 224 LEU A N 1
ATOM 1749 C CA . LEU A 1 224 ? -1.42 9.5 16.828 1 80.06 224 LEU A CA 1
ATOM 1750 C C . LEU A 1 224 ? -1.853 8.844 18.125 1 80.06 224 LEU A C 1
ATOM 1752 O O . LEU A 1 224 ? -1.611 9.375 19.219 1 80.06 224 LEU A O 1
ATOM 1756 N N . THR A 1 225 ? -2.418 7.633 18 1 74.75 225 THR A N 1
ATOM 1757 C CA . THR A 1 225 ? -2.98 7.055 19.219 1 74.75 225 THR A CA 1
ATOM 1758 C C . THR A 1 225 ? -2.443 5.645 19.438 1 74.75 225 THR A C 1
ATOM 1760 O O . THR A 1 225 ? -2.965 4.906 20.281 1 74.75 225 THR A O 1
ATOM 1763 N N . GLN A 1 226 ? -1.545 5.227 18.672 1 71.88 226 GLN A N 1
ATOM 1764 C CA . GLN A 1 226 ? -0.967 3.902 18.875 1 71.88 226 GLN A CA 1
ATOM 1765 C C . GLN A 1 226 ? -0.279 3.803 20.234 1 71.88 226 GLN A C 1
ATOM 1767 O O . GLN A 1 226 ? 0.549 4.648 20.578 1 71.88 226 GLN A O 1
ATOM 1772 N N . VAL A 1 227 ? -0.71 2.879 20.953 1 65.38 227 VAL A N 1
ATOM 1773 C CA . VAL A 1 227 ? -0.198 2.719 22.312 1 65.38 227 VAL A CA 1
ATOM 1774 C C . VAL A 1 227 ? 1.042 1.827 22.297 1 65.38 227 VAL A C 1
ATOM 1776 O O . VAL A 1 227 ? 1.253 1.064 21.344 1 65.38 227 VAL A O 1
ATOM 1779 N N . ASN A 1 228 ? 1.81 2.014 23.234 1 62.31 228 ASN A N 1
ATOM 1780 C CA . ASN A 1 228 ? 2.994 1.172 23.375 1 62.31 228 ASN A CA 1
ATOM 1781 C C . ASN A 1 228 ? 2.645 -0.199 23.938 1 62.31 228 ASN A C 1
ATOM 1783 O O . ASN A 1 228 ? 1.467 -0.532 24.094 1 62.31 228 ASN A O 1
ATOM 1787 N N . ALA A 1 229 ? 3.699 -0.941 24.156 1 58.03 229 ALA A N 1
ATOM 1788 C CA . ALA A 1 229 ? 3.551 -2.318 24.625 1 58.03 229 ALA A CA 1
ATOM 1789 C C . ALA A 1 229 ? 2.795 -2.369 25.953 1 58.03 229 ALA A C 1
ATOM 1791 O O . ALA A 1 229 ? 2.109 -3.352 26.25 1 58.03 229 ALA A O 1
ATOM 1792 N N . SER A 1 230 ? 2.869 -1.297 26.75 1 54.41 230 SER A N 1
ATOM 1793 C CA . SER A 1 230 ? 2.189 -1.213 28.031 1 54.41 230 SER A CA 1
ATOM 1794 C C . SER A 1 230 ? 0.803 -0.594 27.891 1 54.41 230 SER A C 1
ATOM 1796 O O . SER A 1 230 ? 0.192 -0.186 28.875 1 54.41 230 SER A O 1
ATOM 1798 N N . LEU A 1 231 ? 0.467 -0.429 26.688 1 62.34 231 LEU A N 1
ATOM 1799 C CA . LEU A 1 231 ? -0.857 0.083 26.359 1 62.34 231 LEU A CA 1
ATOM 1800 C C . LEU A 1 231 ? -1.014 1.528 26.812 1 62.34 231 LEU A C 1
ATOM 1802 O O . LEU A 1 231 ? -2.094 1.931 27.25 1 62.34 231 LEU A O 1
ATOM 1806 N N . GLN A 1 232 ? 0.132 2.199 27 1 67.25 232 GLN A N 1
ATOM 1807 C CA . GLN A 1 232 ? 0.128 3.613 27.359 1 67.25 232 GLN A CA 1
ATOM 1808 C C . GLN A 1 232 ? 0.549 4.484 26.188 1 67.25 232 GLN A C 1
ATOM 1810 O O . GLN A 1 232 ? 1.284 4.035 25.297 1 67.25 232 GLN A O 1
ATOM 1815 N N . LEU A 1 233 ? -0.086 5.695 26.203 1 72.56 233 LEU A N 1
ATOM 1816 C CA . LEU A 1 233 ? 0.345 6.66 25.188 1 72.56 233 LEU A CA 1
ATOM 1817 C C . LEU A 1 233 ? 1.692 7.27 25.562 1 72.56 233 LEU A C 1
ATOM 1819 O O . LEU A 1 233 ? 1.896 7.68 26.703 1 72.56 233 LEU A O 1
ATOM 1823 N N . ASP A 1 234 ? 2.562 7.242 24.641 1 76.88 234 ASP A N 1
ATOM 1824 C CA . ASP A 1 234 ? 3.836 7.922 24.859 1 76.88 234 ASP A CA 1
ATOM 1825 C C . ASP A 1 234 ? 3.633 9.414 25.078 1 76.88 234 ASP A C 1
ATOM 1827 O O . ASP A 1 234 ? 2.691 10.008 24.547 1 76.88 234 ASP A O 1
ATOM 1831 N N . PRO A 1 235 ? 4.402 10 25.875 1 77.25 235 PRO A N 1
ATOM 1832 C CA . PRO A 1 235 ? 4.293 11.438 26.156 1 77.25 235 PRO A CA 1
ATOM 1833 C C . PRO A 1 235 ? 4.266 12.281 24.891 1 77.25 235 PRO A C 1
ATOM 1835 O O . PRO A 1 235 ? 3.568 13.297 24.828 1 77.25 235 PRO A O 1
ATOM 1838 N N . SER A 1 236 ? 4.949 11.867 23.969 1 79.19 236 SER A N 1
ATOM 1839 C CA . SER A 1 236 ? 4.973 12.602 22.703 1 79.19 236 SER A CA 1
ATOM 1840 C C . SER A 1 236 ? 3.604 12.594 22.031 1 79.19 236 SER A C 1
ATOM 1842 O O . SER A 1 236 ? 3.201 13.578 21.422 1 79.19 236 SER A O 1
ATOM 1844 N N . LYS A 1 237 ? 2.957 11.547 22.172 1 83.38 237 LYS A N 1
ATOM 1845 C CA . LYS A 1 237 ? 1.624 11.453 21.594 1 83.38 237 LYS A CA 1
ATOM 1846 C C . LYS A 1 237 ? 0.611 12.266 22.391 1 83.38 237 LYS A C 1
ATOM 1848 O O . LYS A 1 237 ? -0.311 12.852 21.812 1 83.38 237 LYS A O 1
ATOM 1853 N N . GLU A 1 238 ? 0.813 12.273 23.656 1 85.25 238 GLU A N 1
ATOM 1854 C CA . GLU A 1 238 ? -0.017 13.133 24.484 1 85.25 238 GLU A CA 1
ATOM 1855 C C . GLU A 1 238 ? 0.158 14.602 24.109 1 85.25 238 GLU A C 1
ATOM 1857 O O . GLU A 1 238 ? -0.819 15.352 24.031 1 85.25 238 GLU A O 1
ATOM 1862 N N . ALA A 1 239 ? 1.347 14.945 23.906 1 87.5 239 ALA A N 1
ATOM 1863 C CA . ALA A 1 239 ? 1.638 16.312 23.469 1 87.5 239 ALA A CA 1
ATOM 1864 C C . ALA A 1 239 ? 0.977 16.609 22.125 1 87.5 239 ALA A C 1
ATOM 1866 O O . ALA A 1 239 ? 0.411 17.688 21.938 1 87.5 239 ALA A O 1
ATOM 1867 N N . ALA A 1 240 ? 1.05 15.664 21.266 1 90.88 240 ALA A N 1
ATOM 1868 C CA . ALA A 1 240 ? 0.443 15.836 19.953 1 90.88 240 ALA A CA 1
ATOM 1869 C C . ALA A 1 240 ? -1.064 16.047 20.062 1 90.88 240 ALA A C 1
ATOM 1871 O O . ALA A 1 240 ? -1.631 16.906 19.391 1 90.88 240 ALA A O 1
ATOM 1872 N N . LEU A 1 241 ? -1.666 15.328 20.938 1 90.25 241 LEU A N 1
ATOM 1873 C CA . LEU A 1 241 ? -3.107 15.445 21.125 1 90.25 241 LEU A CA 1
ATOM 1874 C C . LEU A 1 241 ? -3.469 16.781 21.766 1 90.25 241 LEU A C 1
ATOM 1876 O O . LEU A 1 241 ? -4.492 17.375 21.422 1 90.25 241 LEU A O 1
ATOM 1880 N N . ALA A 1 242 ? -2.617 17.188 22.625 1 90.19 242 ALA A N 1
ATOM 1881 C CA . ALA A 1 242 ? -2.832 18.5 23.234 1 90.19 242 ALA A CA 1
ATOM 1882 C C . ALA A 1 242 ? -2.732 19.609 22.172 1 90.19 242 ALA A C 1
ATOM 1884 O O . ALA A 1 242 ? -3.535 20.531 22.172 1 90.19 242 ALA A O 1
ATOM 1885 N N . ILE A 1 243 ? -1.797 19.5 21.344 1 93.94 243 ILE A N 1
ATOM 1886 C CA . ILE A 1 243 ? -1.62 20.484 20.281 1 93.94 243 ILE A CA 1
ATOM 1887 C C . ILE A 1 243 ? -2.799 20.406 19.312 1 93.94 243 ILE A C 1
ATOM 1889 O O . ILE A 1 243 ? -3.262 21.438 18.812 1 93.94 243 ILE A O 1
ATOM 1893 N N . LEU A 1 244 ? -3.215 19.203 19.078 1 94.69 244 LEU A N 1
ATOM 1894 C CA . LEU A 1 244 ? -4.402 19.031 18.25 1 94.69 244 LEU A CA 1
ATOM 1895 C C . LEU A 1 244 ? -5.562 19.875 18.781 1 94.69 244 LEU A C 1
ATOM 1897 O O . LEU A 1 244 ? -6.293 20.484 18 1 94.69 244 LEU A O 1
ATOM 1901 N N . ASN A 1 245 ? -5.711 19.938 20.047 1 93.19 245 ASN A N 1
ATOM 1902 C CA . ASN A 1 245 ? -6.777 20.703 20.688 1 93.19 245 ASN A CA 1
ATOM 1903 C C . ASN A 1 245 ? -6.555 22.203 20.547 1 93.19 245 ASN A C 1
ATOM 1905 O O . ASN A 1 245 ? -7.473 23 20.75 1 93.19 245 ASN A O 1
ATOM 1909 N N . MET A 1 246 ? -5.336 22.609 20.25 1 93.62 246 MET A N 1
ATOM 1910 C CA . MET A 1 246 ? -5.074 24.016 19.953 1 93.62 246 MET A CA 1
ATOM 1911 C C . MET A 1 246 ? -5.703 24.406 18.609 1 93.62 246 MET A C 1
ATOM 1913 O O . MET A 1 246 ? -6.086 25.562 18.422 1 93.62 246 MET A O 1
ATOM 1917 N N . PHE A 1 247 ? -5.805 23.453 17.719 1 96.19 247 PHE A N 1
ATOM 1918 C CA . PHE A 1 247 ? -6.422 23.719 16.422 1 96.19 247 PHE A CA 1
ATOM 1919 C C . PHE A 1 247 ? -7.941 23.75 16.547 1 96.19 247 PHE A C 1
ATOM 1921 O O . PHE A 1 247 ? -8.594 24.625 15.977 1 96.19 247 PHE A O 1
ATOM 1928 N N . ASP A 1 248 ? -8.398 22.797 17.25 1 96.5 248 ASP A N 1
ATOM 1929 C CA . ASP A 1 248 ? -9.836 22.688 17.469 1 96.5 248 ASP A CA 1
ATOM 1930 C C . ASP A 1 248 ? -10.133 21.984 18.797 1 96.5 248 ASP A C 1
ATOM 1932 O O . ASP A 1 248 ? -9.969 20.766 18.906 1 96.5 248 ASP A O 1
ATOM 1936 N N . SER A 1 249 ? -10.68 22.812 19.688 1 94.06 249 SER A N 1
ATOM 1937 C CA . SER A 1 249 ? -10.945 22.297 21.031 1 94.06 249 SER A CA 1
ATOM 1938 C C . SER A 1 249 ? -11.82 21.047 20.984 1 94.06 249 SER A C 1
ATOM 1940 O O . SER A 1 249 ? -12.852 21.031 20.312 1 94.06 249 SER A O 1
ATOM 1942 N N . GLY A 1 250 ? -11.344 19.953 21.641 1 92.12 250 GLY A N 1
ATOM 1943 C CA . GLY A 1 250 ? -12.102 18.719 21.734 1 92.12 250 GLY A CA 1
ATOM 1944 C C . GLY A 1 250 ? -11.812 17.766 20.594 1 92.12 250 GLY A C 1
ATOM 1945 O O . GLY A 1 250 ? -12.32 16.641 20.578 1 92.12 250 GLY A O 1
ATOM 1946 N N . ALA A 1 251 ? -11.008 18.141 19.656 1 94.5 251 ALA A N 1
ATOM 1947 C CA . ALA A 1 251 ? -10.719 17.281 18.516 1 94.5 251 ALA A CA 1
ATOM 1948 C C . ALA A 1 251 ? -10.016 16 18.938 1 94.5 251 ALA A C 1
ATOM 1950 O O . ALA A 1 251 ? -10.203 14.953 18.328 1 94.5 251 ALA A O 1
ATOM 1951 N N . ALA A 1 252 ? -9.188 16.062 19.969 1 91.62 252 ALA A N 1
ATOM 1952 C CA . ALA A 1 252 ? -8.484 14.883 20.453 1 91.62 252 ALA A CA 1
ATOM 1953 C C . ALA A 1 252 ? -9.469 13.781 20.844 1 91.62 252 ALA A C 1
ATOM 1955 O O . ALA A 1 252 ? -9.203 12.602 20.625 1 91.62 252 ALA A O 1
ATOM 1956 N N . PHE A 1 253 ? -10.57 14.164 21.328 1 90.81 253 PHE A N 1
ATOM 1957 C CA . PHE A 1 253 ? -11.578 13.203 21.75 1 90.81 253 PHE A CA 1
ATOM 1958 C C . PHE A 1 253 ? -12.164 12.469 20.547 1 90.81 253 PHE A C 1
ATOM 1960 O O . PHE A 1 253 ? -12.562 11.312 20.656 1 90.81 253 PHE A O 1
ATOM 1967 N N . LEU A 1 254 ? -12.172 13.117 19.422 1 93.25 254 LEU A N 1
ATOM 1968 C CA . LEU A 1 254 ? -12.742 12.531 18.219 1 93.25 254 LEU A CA 1
ATOM 1969 C C . LEU A 1 254 ? -11.891 11.375 17.703 1 93.25 254 LEU A C 1
ATOM 1971 O O . LEU A 1 254 ? -12.367 10.516 16.969 1 93.25 254 LEU A O 1
ATOM 1975 N N . VAL A 1 255 ? -10.617 11.344 18.125 1 91.88 255 VAL A N 1
ATOM 1976 C CA . VAL A 1 255 ? -9.727 10.344 17.547 1 91.88 255 VAL A CA 1
ATOM 1977 C C . VAL A 1 255 ? -9.078 9.531 18.656 1 91.88 255 VAL A C 1
ATOM 1979 O O . VAL A 1 255 ? -8.117 8.789 18.422 1 91.88 255 VAL A O 1
ATOM 1982 N N . GLU A 1 256 ? -9.508 9.633 19.844 1 86 256 GLU A N 1
ATOM 1983 C CA . GLU A 1 256 ? -8.883 8.969 20.984 1 86 256 GLU A CA 1
ATOM 1984 C C . GLU A 1 256 ? -9.109 7.461 20.938 1 86 256 GLU A C 1
ATOM 1986 O O . GLU A 1 256 ? -10.188 7.004 20.547 1 86 256 GLU A O 1
ATOM 1991 N N . GLY A 1 257 ? -8.062 6.715 21.281 1 81.88 257 GLY A N 1
ATOM 1992 C CA . GLY A 1 257 ? -8.164 5.266 21.344 1 81.88 257 GLY A CA 1
ATOM 1993 C C . GLY A 1 257 ? -8.531 4.641 20.016 1 81.88 257 GLY A C 1
ATOM 1994 O O . GLY A 1 257 ? -7.902 4.918 18.984 1 81.88 257 GLY A O 1
ATOM 1995 N N . THR A 1 258 ? -9.594 3.85 20.062 1 84.94 258 THR A N 1
ATOM 1996 C CA . THR A 1 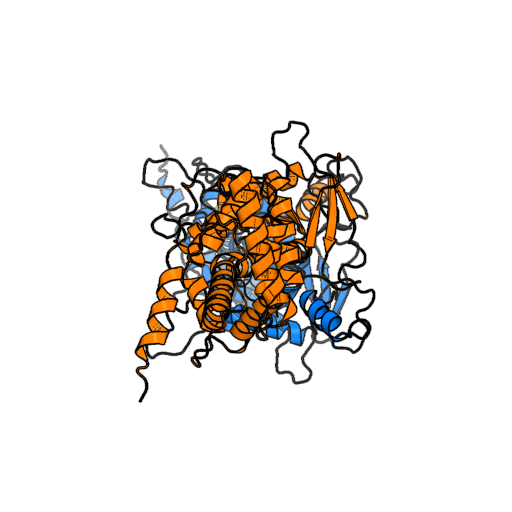258 ? -10.008 3.121 18.875 1 84.94 258 THR A CA 1
ATOM 1997 C C . THR A 1 258 ? -10.797 4.027 17.938 1 84.94 258 THR A C 1
ATOM 1999 O O . THR A 1 258 ? -11.016 3.682 16.766 1 84.94 258 THR A O 1
ATOM 2002 N N . ASP A 1 259 ? -11.109 5.238 18.422 1 89.75 259 ASP A N 1
ATOM 2003 C CA . ASP A 1 259 ? -11.859 6.184 17.594 1 89.75 259 ASP A CA 1
ATOM 2004 C C . ASP A 1 259 ? -11.023 6.672 16.422 1 89.75 259 ASP A C 1
ATOM 2006 O O . ASP A 1 259 ? -11.555 7.215 15.445 1 89.75 259 ASP A O 1
ATOM 2010 N N . ILE A 1 260 ? -9.758 6.469 16.5 1 90.62 260 ILE A N 1
ATOM 2011 C CA . ILE A 1 260 ? -8.844 6.828 15.422 1 90.62 260 ILE A CA 1
ATOM 2012 C C . ILE A 1 260 ? -9.203 6.039 14.164 1 90.62 260 ILE A C 1
ATOM 2014 O O . ILE A 1 260 ? -8.93 6.484 13.047 1 90.62 260 ILE A O 1
ATOM 2018 N N . ASP A 1 261 ? -9.852 4.84 14.367 1 90.12 261 ASP A N 1
ATOM 2019 C CA . ASP A 1 261 ? -10.195 3.953 13.258 1 90.12 261 ASP A CA 1
ATOM 2020 C C . ASP A 1 261 ? -11.703 3.971 12.992 1 90.12 261 ASP A C 1
ATOM 2022 O O . ASP A 1 261 ? -12.297 2.934 12.688 1 90.12 261 ASP A O 1
ATOM 2026 N N . ARG A 1 262 ? -12.312 5.074 13.156 1 93 262 ARG A N 1
ATOM 2027 C CA . ARG A 1 262 ? -13.727 5.23 12.828 1 93 262 ARG A CA 1
ATOM 2028 C C . ARG A 1 262 ? -13.906 5.934 11.484 1 93 262 ARG A C 1
ATOM 2030 O O . ARG A 1 262 ? -13.016 6.664 11.039 1 93 262 ARG A O 1
ATOM 2037 N N . PRO A 1 263 ? -15.109 5.75 10.891 1 94.31 263 PRO A N 1
ATOM 2038 C CA . PRO A 1 263 ? -15.336 6.297 9.547 1 94.31 263 PRO A CA 1
ATOM 2039 C C . PRO A 1 263 ? -15.234 7.82 9.508 1 94.31 263 PRO A C 1
ATOM 2041 O O . PRO A 1 263 ? -14.859 8.391 8.484 1 94.31 263 PRO A O 1
ATOM 2044 N N . ARG A 1 264 ? -15.477 8.5 10.594 1 95.25 264 ARG A N 1
ATOM 2045 C CA . ARG A 1 264 ? -15.422 9.961 10.602 1 95.25 264 ARG A CA 1
ATOM 2046 C C . ARG A 1 264 ? -13.992 10.453 10.398 1 95.25 264 ARG A C 1
ATOM 2048 O O . ARG A 1 264 ? -13.773 11.617 10.062 1 95.25 264 ARG A O 1
ATOM 2055 N N . ASN A 1 265 ? -12.984 9.586 10.641 1 95.88 265 ASN A N 1
ATOM 2056 C CA . ASN A 1 265 ? -11.578 9.945 10.469 1 95.88 265 ASN A CA 1
ATOM 2057 C C . ASN A 1 265 ? -10.977 9.266 9.25 1 95.88 265 ASN A C 1
ATOM 2059 O O . ASN A 1 265 ? -9.766 9.031 9.195 1 95.88 265 ASN A O 1
ATOM 2063 N N . ALA A 1 266 ? -11.812 8.852 8.297 1 95.69 266 ALA A N 1
ATOM 2064 C CA . ALA A 1 266 ? -11.266 8.117 7.156 1 95.69 266 ALA A CA 1
ATOM 2065 C C . ALA A 1 266 ? -12.102 8.336 5.902 1 95.69 266 ALA A C 1
ATOM 2067 O O . ALA A 1 266 ? -13.258 8.758 5.988 1 95.69 266 ALA A O 1
ATOM 2068 N N . MET A 1 267 ? -11.516 8.078 4.781 1 96.31 267 MET A N 1
ATOM 2069 C CA . MET A 1 267 ? -12.195 8.141 3.494 1 96.31 267 MET A CA 1
ATOM 2070 C C . MET A 1 267 ? -11.531 7.223 2.475 1 96.31 267 MET A C 1
ATOM 2072 O O . MET A 1 267 ? -10.438 6.703 2.725 1 96.31 267 MET A O 1
ATOM 2076 N N . THR A 1 268 ? -12.188 7.008 1.378 1 96.88 268 THR A N 1
ATOM 2077 C CA . THR A 1 268 ? -11.695 6.109 0.343 1 96.88 268 THR A CA 1
ATOM 2078 C C . THR A 1 268 ? -10.914 6.879 -0.715 1 96.88 268 THR A C 1
ATOM 2080 O O . THR A 1 268 ? -11.438 7.805 -1.334 1 96.88 268 THR A O 1
ATOM 2083 N N . LEU A 1 269 ? -9.641 6.484 -0.885 1 97.19 269 LEU A N 1
ATOM 2084 C CA . LEU A 1 269 ? -8.789 7.141 -1.875 1 97.19 269 LEU A CA 1
ATOM 2085 C C . LEU A 1 269 ? -8.031 6.113 -2.703 1 97.19 269 LEU A C 1
ATOM 2087 O O . LEU A 1 269 ? -7.926 4.945 -2.312 1 97.19 269 LEU A O 1
ATOM 2091 N N . THR A 1 270 ? -7.633 6.539 -3.92 1 96.62 270 THR A N 1
ATOM 2092 C CA . THR A 1 270 ? -6.633 5.738 -4.617 1 96.62 270 THR A CA 1
ATOM 2093 C C . THR A 1 270 ? -5.305 5.758 -3.865 1 96.62 270 THR A C 1
ATOM 2095 O O . THR A 1 270 ? -5.09 6.605 -2.998 1 96.62 270 THR A O 1
ATOM 2098 N N . HIS A 1 271 ? -4.465 4.852 -4.191 1 93.56 271 HIS A N 1
ATOM 2099 C CA . HIS A 1 271 ? -3.158 4.785 -3.545 1 93.56 271 HIS A CA 1
ATOM 2100 C C . HIS A 1 271 ? -2.379 6.082 -3.74 1 93.56 271 HIS A C 1
ATOM 2102 O O . HIS A 1 271 ? -1.839 6.637 -2.779 1 93.56 271 HIS A O 1
ATOM 2108 N N . SER A 1 272 ? -2.336 6.605 -4.945 1 94.12 272 SER A N 1
ATOM 2109 C CA . SER A 1 272 ? -1.608 7.828 -5.27 1 94.12 272 SER A CA 1
ATOM 2110 C C . SER A 1 272 ? -2.154 9.016 -4.492 1 94.12 272 SER A C 1
ATOM 2112 O O . SER A 1 272 ? -1.391 9.773 -3.881 1 94.12 272 SER A O 1
ATOM 2114 N N . LEU A 1 273 ? -3.459 9.156 -4.504 1 96.94 273 LEU A N 1
ATOM 2115 C CA . LEU A 1 273 ? -4.082 10.281 -3.824 1 96.94 273 LEU A CA 1
ATOM 2116 C C . LEU A 1 273 ? -3.938 10.156 -2.311 1 96.94 273 LEU A C 1
ATOM 2118 O O . LEU A 1 273 ? -3.807 11.156 -1.608 1 96.94 273 LEU A O 1
ATOM 2122 N N . HIS A 1 274 ? -4.004 8.93 -1.827 1 95 274 HIS A N 1
ATOM 2123 C CA . HIS A 1 274 ? -3.775 8.672 -0.41 1 95 274 HIS A CA 1
ATOM 2124 C C . HIS A 1 274 ? -2.396 9.156 0.022 1 95 274 HIS A C 1
ATOM 2126 O O . HIS A 1 274 ? -2.258 9.781 1.078 1 95 274 HIS A O 1
ATOM 2132 N N . MET A 1 275 ? -1.422 8.906 -0.785 1 92.88 275 MET A N 1
ATOM 2133 C CA . MET A 1 275 ? -0.054 9.32 -0.481 1 92.88 275 MET A CA 1
ATOM 2134 C C . MET A 1 275 ? 0.059 10.844 -0.428 1 92.88 275 MET A C 1
ATOM 2136 O O . MET A 1 275 ? 0.643 11.391 0.507 1 92.88 275 MET A O 1
ATOM 2140 N N . TRP A 1 276 ? -0.523 11.516 -1.412 1 95.88 276 TRP A N 1
ATOM 2141 C CA . TRP A 1 276 ? -0.448 12.969 -1.461 1 95.88 276 TRP A CA 1
ATOM 2142 C C . TRP A 1 276 ? -1.247 13.594 -0.323 1 95.88 276 TRP A C 1
ATOM 2144 O O . TRP A 1 276 ? -0.834 14.602 0.251 1 95.88 276 TRP A O 1
ATOM 2154 N N . PHE A 1 277 ? -2.436 12.984 0.014 1 96.94 277 PHE A N 1
ATOM 2155 C CA . PHE A 1 277 ? -3.252 13.469 1.121 1 96.94 277 PHE A CA 1
ATOM 2156 C C . PHE A 1 277 ? -2.527 13.289 2.449 1 96.94 277 PHE A C 1
ATOM 2158 O O . PHE A 1 277 ? -2.502 14.195 3.277 1 96.94 277 PHE A O 1
ATOM 2165 N N . GLY A 1 278 ? -1.934 12.141 2.566 1 93.5 278 GLY A N 1
ATOM 2166 C CA . GLY A 1 278 ? -1.173 11.867 3.775 1 93.5 278 GLY A CA 1
ATOM 2167 C C . GLY A 1 278 ? 0.038 12.773 3.934 1 93.5 278 GLY A C 1
ATOM 2168 O O . GLY A 1 278 ? 0.449 13.078 5.055 1 93.5 278 GLY A O 1
ATOM 2169 N N . ASP A 1 279 ? 0.538 13.273 2.84 1 93.94 279 ASP A N 1
ATOM 2170 C CA . ASP A 1 279 ? 1.71 14.141 2.832 1 93.94 279 ASP A CA 1
ATOM 2171 C C . ASP A 1 279 ? 1.306 15.609 2.957 1 93.94 279 ASP A C 1
ATOM 2173 O O . ASP A 1 279 ? 2.135 16.5 2.779 1 93.94 279 ASP A O 1
ATOM 2177 N N . PHE A 1 280 ? 0.066 15.82 3.152 1 96.75 280 PHE A N 1
ATOM 2178 C CA . PHE A 1 280 ? -0.495 17.156 3.35 1 96.75 280 PHE A CA 1
ATOM 2179 C C . PHE A 1 280 ? -0.262 18.016 2.123 1 96.75 280 PHE A C 1
ATOM 2181 O O . PHE A 1 280 ? -0.002 19.219 2.248 1 96.75 280 PHE A O 1
ATOM 2188 N N . ARG A 1 281 ? -0.342 17.406 0.969 1 97.19 281 ARG A N 1
ATOM 2189 C CA . ARG A 1 281 ? -0.188 18.156 -0.276 1 97.19 281 ARG A CA 1
ATOM 2190 C C . ARG A 1 281 ? -1.535 18.359 -0.961 1 97.19 281 ARG A C 1
ATOM 2192 O O . ARG A 1 281 ? -1.645 19.141 -1.901 1 97.19 281 ARG A O 1
ATOM 2199 N N . ILE A 1 282 ? -2.502 17.625 -0.505 1 98.06 282 ILE A N 1
ATOM 2200 C CA . ILE A 1 282 ? -3.9 17.781 -0.896 1 98.06 282 ILE A CA 1
ATOM 2201 C C . ILE A 1 282 ? -4.746 18.125 0.329 1 98.06 282 ILE A C 1
ATOM 2203 O O . ILE A 1 282 ? -4.52 17.578 1.415 1 98.06 282 ILE A O 1
ATOM 2207 N N . PHE A 1 283 ? -5.688 19.031 0.197 1 98.56 283 PHE A N 1
ATOM 2208 C CA . PHE A 1 283 ? -6.488 19.422 1.352 1 98.56 283 PHE A CA 1
ATOM 2209 C C . PHE A 1 283 ? -7.914 19.766 0.932 1 98.56 283 PHE A C 1
ATOM 2211 O O . PHE A 1 283 ? -8.172 20.062 -0.236 1 98.56 283 PHE A O 1
ATOM 2218 N N . PHE A 1 284 ? -8.828 19.641 1.842 1 98.5 284 PHE A N 1
ATOM 2219 C CA . PHE A 1 284 ? -10.258 19.891 1.663 1 98.5 284 PHE A CA 1
ATOM 2220 C C . PHE A 1 284 ? -10.664 21.203 2.326 1 98.5 284 PHE A C 1
ATOM 2222 O O . PHE A 1 284 ? -10.375 21.422 3.504 1 98.5 284 PHE A O 1
ATOM 2229 N N . GLU A 1 285 ? -11.289 22.031 1.616 1 97.75 285 GLU A N 1
ATOM 2230 C CA . GLU A 1 285 ? -11.844 23.266 2.156 1 97.75 285 GLU A CA 1
ATOM 2231 C C . GLU A 1 285 ? -13.375 23.266 2.09 1 97.75 285 GLU A C 1
ATOM 2233 O O . GLU A 1 285 ? -13.953 23.109 1.012 1 97.75 285 GLU A O 1
ATOM 2238 N N . SER A 1 286 ? -13.945 23.438 3.25 1 96.81 286 SER A N 1
ATOM 2239 C CA . SER A 1 286 ? -15.398 23.422 3.295 1 96.81 286 SER A CA 1
ATOM 2240 C C . SER A 1 286 ? -15.992 24.578 2.508 1 96.81 286 SER A C 1
ATOM 2242 O O . SER A 1 286 ? -15.461 25.688 2.533 1 96.81 286 SER A O 1
ATOM 2244 N N . ILE A 1 287 ? -16.984 24.281 1.771 1 96.44 287 ILE A N 1
ATOM 2245 C CA . ILE A 1 287 ? -17.734 25.328 1.089 1 96.44 287 ILE A CA 1
ATOM 2246 C C . ILE A 1 287 ? -18.859 25.844 1.999 1 96.44 287 ILE A C 1
ATOM 2248 O O . ILE A 1 287 ? -19.656 25.047 2.516 1 96.44 287 ILE A O 1
ATOM 2252 N N . ASP A 1 288 ? -18.969 27.125 2.08 1 91.69 288 ASP A N 1
ATOM 2253 C CA . ASP A 1 288 ? -19.906 27.75 3.004 1 91.69 288 ASP A CA 1
ATOM 2254 C C . ASP A 1 288 ? -21.344 27.359 2.689 1 91.69 288 ASP A C 1
ATOM 2256 O O . ASP A 1 288 ? -21.75 27.344 1.525 1 91.69 288 ASP A O 1
ATOM 2260 N N . GLN A 1 289 ? -22.078 27 3.682 1 91.88 289 GLN A N 1
ATOM 2261 C CA . GLN A 1 289 ? -23.516 26.734 3.67 1 91.88 289 GLN A CA 1
ATOM 2262 C C . GLN A 1 289 ? -23.844 25.484 2.869 1 91.88 289 GLN A C 1
ATOM 2264 O O . GLN A 1 289 ? -24.984 25.297 2.432 1 91.88 289 GLN A O 1
ATOM 2269 N N . GLN A 1 290 ? -22.906 24.703 2.521 1 92.94 290 GLN A N 1
ATOM 2270 C CA . GLN A 1 290 ? -23.156 23.406 1.89 1 92.94 290 GLN A CA 1
ATOM 2271 C C . GLN A 1 290 ? -22.578 22.266 2.727 1 92.94 290 GLN A C 1
ATOM 2273 O O . GLN A 1 290 ? -21.359 22.078 2.783 1 92.94 290 GLN A O 1
ATOM 2278 N N . ALA A 1 291 ? -23.438 21.516 3.281 1 91 291 ALA A N 1
ATOM 2279 C CA . ALA A 1 291 ? -23.016 20.453 4.188 1 91 291 ALA A CA 1
ATOM 2280 C C . ALA A 1 291 ? -22.203 19.391 3.451 1 91 291 ALA A C 1
ATOM 2282 O O . ALA A 1 291 ? -22.562 18.984 2.342 1 91 291 ALA A O 1
ATOM 2283 N N . HIS A 1 292 ? -21.094 19.031 4.035 1 93.38 292 HIS A N 1
ATOM 2284 C CA . HIS A 1 292 ? -20.234 17.938 3.602 1 93.38 292 HIS A CA 1
ATOM 2285 C C . HIS A 1 292 ? -19.75 18.156 2.174 1 93.38 292 HIS A C 1
ATOM 2287 O O . HIS A 1 292 ? -19.516 17.188 1.441 1 93.38 292 HIS A O 1
ATOM 2293 N N . THR A 1 293 ? -19.688 19.391 1.779 1 97 293 THR A N 1
ATOM 2294 C CA . THR A 1 293 ? -19.188 19.75 0.456 1 97 293 THR A CA 1
ATOM 2295 C C . THR A 1 293 ? -17.875 20.5 0.564 1 97 293 THR A C 1
ATOM 2297 O O . THR A 1 293 ? -17.734 21.422 1.378 1 97 293 THR A O 1
ATOM 2300 N N . TYR A 1 294 ? -16.938 20.094 -0.254 1 98.19 294 TYR A N 1
ATOM 2301 C CA . TYR A 1 294 ? -15.586 20.625 -0.11 1 98.19 294 TYR A CA 1
ATOM 2302 C C . TYR A 1 294 ? -14.984 20.969 -1.468 1 98.19 294 TYR A C 1
ATOM 2304 O O . TYR A 1 294 ? -15.195 20.234 -2.445 1 98.19 294 TYR A O 1
ATOM 2312 N N . ARG A 1 295 ? -14.336 22.125 -1.487 1 98.5 295 ARG A N 1
ATOM 2313 C CA . ARG A 1 295 ? -13.375 22.359 -2.561 1 98.5 295 ARG A CA 1
ATOM 2314 C C . ARG A 1 295 ? -12.039 21.703 -2.256 1 98.5 295 ARG A C 1
ATOM 2316 O O . ARG A 1 295 ? -11.391 22.031 -1.26 1 98.5 295 ARG A O 1
ATOM 2323 N N . ILE A 1 296 ? -11.664 20.703 -3.043 1 98.69 296 ILE A N 1
ATOM 2324 C CA . ILE A 1 296 ? -10.414 19.984 -2.869 1 98.69 296 ILE A CA 1
ATOM 2325 C C . ILE A 1 296 ? -9.32 20.625 -3.719 1 98.69 296 ILE A C 1
ATOM 2327 O O . ILE A 1 296 ? -9.492 20.828 -4.926 1 98.69 296 ILE A O 1
ATOM 2331 N N . ASN A 1 297 ? -8.242 21.047 -3.062 1 98.31 297 ASN A N 1
ATOM 2332 C CA . ASN A 1 297 ? -7.141 21.75 -3.713 1 98.31 297 ASN A CA 1
ATOM 2333 C C . ASN A 1 297 ? -5.797 21.109 -3.369 1 98.31 297 ASN A C 1
ATOM 2335 O O . ASN A 1 297 ? -5.742 20.109 -2.664 1 98.31 297 ASN A O 1
ATOM 2339 N N . THR A 1 298 ? -4.746 21.578 -3.984 1 98.31 298 THR A N 1
ATOM 2340 C CA . THR A 1 298 ? -3.445 20.938 -3.828 1 98.31 298 THR A CA 1
ATOM 2341 C C . THR A 1 298 ? -2.326 21.969 -3.848 1 98.31 298 THR A C 1
ATOM 2343 O O . THR A 1 298 ? -2.494 23.062 -4.395 1 98.31 298 THR A O 1
ATOM 2346 N N . PHE A 1 299 ? -1.185 21.688 -3.195 1 97.25 299 PHE A N 1
ATOM 2347 C CA . PHE A 1 299 ? 0.029 22.484 -3.244 1 97.25 299 PHE A CA 1
ATOM 2348 C C . PHE A 1 299 ? 1.027 21.906 -4.238 1 97.25 299 PHE A C 1
ATOM 2350 O O . PHE A 1 299 ? 2.141 22.422 -4.375 1 97.25 299 PHE A O 1
ATOM 2357 N N . LEU A 1 300 ? 0.63 20.797 -4.914 1 96.5 300 LEU A N 1
ATOM 2358 C CA . LEU A 1 300 ? 1.486 20.172 -5.91 1 96.5 300 LEU A CA 1
ATOM 2359 C C . LEU A 1 300 ? 1.627 21.047 -7.145 1 96.5 300 LEU A C 1
ATOM 2361 O O . LEU A 1 300 ? 0.756 21.875 -7.426 1 96.5 300 LEU A O 1
ATOM 2365 N N . PRO A 1 301 ? 2.73 20.859 -7.852 1 94.62 301 PRO A N 1
ATOM 2366 C CA . PRO A 1 301 ? 2.879 21.625 -9.094 1 94.62 301 PRO A CA 1
ATOM 2367 C C . PRO A 1 301 ? 1.716 21.406 -10.062 1 94.62 301 PRO A C 1
ATOM 2369 O O . PRO A 1 301 ? 1.162 20.297 -10.133 1 94.62 301 PRO A O 1
ATOM 2372 N N . PRO A 1 302 ? 1.521 22.484 -10.773 1 91.12 302 PRO A N 1
ATOM 2373 C CA . PRO A 1 302 ? 0.451 22.359 -11.758 1 91.12 302 PRO A CA 1
ATOM 2374 C C . PRO A 1 302 ? 0.692 21.219 -12.75 1 91.12 302 PRO A C 1
ATOM 2376 O O . PRO A 1 302 ? 1.827 21 -13.18 1 91.12 302 PRO A O 1
ATOM 2379 N N . GLY A 1 303 ? -0.278 20.5 -13.055 1 91.12 303 GLY A N 1
ATOM 2380 C CA . GLY A 1 303 ? -0.2 19.453 -14.055 1 91.12 303 GLY A CA 1
ATOM 2381 C C . GLY A 1 303 ? 0.148 18.094 -13.461 1 91.12 303 GLY A C 1
ATOM 2382 O O . GLY A 1 303 ? -0.024 17.062 -14.109 1 91.12 303 GLY A O 1
ATOM 2383 N N . LEU A 1 304 ? 0.686 18.078 -12.258 1 95 304 LEU A N 1
ATOM 2384 C CA . LEU A 1 304 ? 1.132 16.828 -11.664 1 95 304 LEU A CA 1
ATOM 2385 C C . LEU A 1 304 ? -0.027 15.844 -11.531 1 95 304 LEU A C 1
ATOM 2387 O O . LEU A 1 304 ? 0.152 14.641 -11.711 1 95 304 LEU A O 1
ATOM 2391 N N . LEU A 1 305 ? -1.171 16.406 -11.219 1 95.75 305 LEU A N 1
ATOM 2392 C CA . LEU A 1 305 ? -2.346 15.555 -11.047 1 95.75 305 LEU A CA 1
ATOM 2393 C C . LEU A 1 305 ? -3.205 15.555 -12.305 1 95.75 305 LEU A C 1
ATOM 2395 O O . LEU A 1 305 ? -4.375 15.164 -12.266 1 95.75 305 LEU A O 1
ATOM 2399 N N . GLY A 1 306 ? -2.771 16.031 -13.469 1 91.56 306 GLY A N 1
ATOM 2400 C CA . GLY A 1 306 ? -3.447 15.992 -14.75 1 91.56 306 GLY A CA 1
ATOM 2401 C C . GLY A 1 306 ? -4.73 16.812 -14.773 1 91.56 306 GLY A C 1
ATOM 2402 O O . GLY A 1 306 ? -5.711 16.406 -15.398 1 91.56 306 GLY A O 1
ATOM 2403 N N . GLY A 1 307 ? -4.781 17.797 -14 1 92.62 307 GLY A N 1
ATOM 2404 C CA . GLY A 1 307 ? -5.953 18.656 -13.977 1 92.62 307 GLY A CA 1
ATOM 2405 C C . GLY A 1 307 ? -7.059 18.141 -13.078 1 92.62 307 GLY A C 1
ATOM 2406 O O . GLY A 1 307 ? -8.172 18.672 -13.094 1 92.62 307 GLY A O 1
ATOM 2407 N N . LEU A 1 308 ? -6.762 17.172 -12.32 1 96 308 LEU A N 1
ATOM 2408 C CA . LEU A 1 308 ? -7.75 16.594 -11.422 1 96 308 LEU A CA 1
ATOM 2409 C C . LEU A 1 308 ? -8.211 17.609 -10.391 1 96 308 LEU A C 1
ATOM 2411 O O . LEU A 1 308 ? -9.391 17.641 -10.016 1 96 308 LEU A O 1
ATOM 2415 N N . LEU A 1 309 ? -7.281 18.453 -9.852 1 96.81 309 LEU A N 1
ATOM 2416 C CA . LEU A 1 309 ? -7.582 19.422 -8.812 1 96.81 309 LEU A CA 1
ATOM 2417 C C . LEU A 1 309 ? -7.309 20.844 -9.305 1 96.81 309 LEU A C 1
ATOM 2419 O O . LEU A 1 309 ? -6.426 21.062 -10.141 1 96.81 309 LEU A O 1
ATOM 2423 N N . PRO A 1 310 ? -8.117 21.797 -8.922 1 97.62 310 PRO A N 1
ATOM 2424 C CA . PRO A 1 310 ? -9.141 21.734 -7.875 1 97.62 310 PRO A CA 1
ATOM 2425 C C . PRO A 1 310 ? -10.461 21.156 -8.383 1 97.62 310 PRO A C 1
ATOM 2427 O O . PRO A 1 310 ? -10.734 21.188 -9.586 1 97.62 310 PRO A O 1
ATOM 2430 N N . VAL A 1 311 ? -11.219 20.562 -7.523 1 98.06 311 VAL A N 1
ATOM 2431 C CA . VAL A 1 311 ? -12.539 20.031 -7.828 1 98.06 311 VAL A CA 1
ATOM 2432 C C . VAL A 1 311 ? -13.438 20.141 -6.602 1 98.06 311 VAL A C 1
ATOM 2434 O O . VAL A 1 311 ? -12.953 20.141 -5.469 1 98.06 311 VAL A O 1
ATOM 2437 N N . THR A 1 312 ? -14.703 20.297 -6.754 1 97.88 312 THR A N 1
ATOM 2438 C CA . THR A 1 312 ? -15.664 20.328 -5.664 1 97.88 312 THR A CA 1
ATOM 2439 C C . THR A 1 312 ? -16.375 18.984 -5.527 1 97.88 312 THR A C 1
ATOM 2441 O O . THR A 1 312 ? -16.797 18.391 -6.523 1 97.88 312 THR A O 1
ATOM 2444 N N . ARG A 1 313 ? -16.391 18.438 -4.367 1 97.5 313 ARG A N 1
ATOM 2445 C CA . ARG A 1 313 ? -17.031 17.172 -4.086 1 97.5 313 ARG A CA 1
ATOM 2446 C C . ARG A 1 313 ? -17.969 17.281 -2.879 1 97.5 313 ARG A C 1
ATOM 2448 O O . ARG A 1 313 ? -17.641 17.953 -1.901 1 97.5 313 ARG A O 1
ATOM 2455 N N . THR A 1 314 ? -19.047 16.594 -2.936 1 95.38 314 THR A N 1
ATOM 2456 C CA . THR A 1 314 ? -19.891 16.359 -1.771 1 95.38 314 THR A CA 1
ATOM 2457 C C . THR A 1 314 ? -19.672 14.953 -1.23 1 95.38 314 THR A C 1
ATOM 2459 O O . THR A 1 314 ? -19.812 13.969 -1.967 1 95.38 314 THR A O 1
ATOM 2462 N N . LEU A 1 315 ? -19.281 14.852 0.018 1 94.06 315 LEU A N 1
ATOM 2463 C CA . LEU A 1 315 ? -19 13.555 0.622 1 94.06 315 LEU A CA 1
ATOM 2464 C C . LEU A 1 315 ? -20.297 12.922 1.147 1 94.06 315 LEU A C 1
ATOM 2466 O O . LEU A 1 315 ? -21.141 13.609 1.715 1 94.06 315 LEU A O 1
ATOM 2470 N N . HIS A 1 316 ? -20.375 11.656 0.918 1 80.25 316 HIS A N 1
ATOM 2471 C CA . HIS A 1 316 ? -21.641 10.945 1.043 1 80.25 316 HIS A CA 1
ATOM 2472 C C . HIS A 1 316 ? -21.938 10.602 2.498 1 80.25 316 HIS A C 1
ATOM 2474 O O . HIS A 1 316 ? -21.031 10.414 3.299 1 80.25 316 HIS A O 1
ATOM 2480 N N . LEU A 1 317 ? -23.203 10.688 2.762 1 77.12 317 LEU A N 1
ATOM 2481 C CA . LEU A 1 317 ? -23.844 10.07 3.928 1 77.12 317 LEU A CA 1
ATOM 2482 C C . LEU A 1 317 ? -24.672 8.867 3.521 1 77.12 317 LEU A C 1
ATOM 2484 O O . LEU A 1 317 ? -25.328 8.883 2.473 1 77.12 317 LEU A O 1
ATOM 2488 N N . THR A 1 318 ? -24.375 7.797 4.191 1 76.88 318 THR A N 1
ATOM 2489 C CA . THR A 1 318 ? -25.203 6.656 3.83 1 76.88 318 THR A CA 1
ATOM 2490 C C . THR A 1 318 ? -26.688 6.984 4.008 1 76.88 318 THR A C 1
ATOM 2492 O O . THR A 1 318 ? -27.047 7.82 4.84 1 76.88 318 THR A O 1
ATOM 2495 N N . GLU A 1 319 ? -27.469 6.441 3.229 1 72 319 GLU A N 1
ATOM 2496 C CA . GLU A 1 319 ? -28.906 6.668 3.291 1 72 319 GLU A CA 1
ATOM 2497 C C . GLU A 1 319 ? -29.438 6.402 4.691 1 72 319 GLU A C 1
ATOM 2499 O O . GLU A 1 319 ? -30.281 7.148 5.191 1 72 319 GLU A O 1
ATOM 2504 N N . THR A 1 320 ? -28.906 5.348 5.27 1 72.81 320 THR A N 1
ATOM 2505 C CA . THR A 1 320 ? -29.375 4.953 6.594 1 72.81 320 THR A CA 1
ATOM 2506 C C . THR A 1 320 ? -28.625 5.719 7.68 1 72.81 320 THR A C 1
ATOM 2508 O O . THR A 1 320 ? -28.938 5.582 8.867 1 72.81 320 THR A O 1
ATOM 2511 N N . ARG A 1 321 ? -27.688 6.531 7.242 1 76.94 321 ARG A N 1
ATOM 2512 C CA . ARG A 1 321 ? -26.875 7.328 8.156 1 76.94 321 ARG A CA 1
ATOM 2513 C C . ARG A 1 321 ? -26.219 6.449 9.219 1 76.94 321 ARG A C 1
ATOM 2515 O O . ARG A 1 321 ? -26.125 6.848 10.383 1 76.94 321 ARG A O 1
ATOM 2522 N N . SER A 1 322 ? -25.906 5.234 8.805 1 85.06 322 SER A N 1
ATOM 2523 C CA . SER A 1 322 ? -25.297 4.273 9.727 1 85.06 322 SER A CA 1
ATOM 2524 C C . SER A 1 322 ? -23.781 4.402 9.75 1 85.06 322 SER A C 1
ATOM 2526 O O . SER A 1 322 ? -23.125 3.936 10.68 1 85.06 322 SER A O 1
ATOM 2528 N N . ILE A 1 323 ? -23.25 5.008 8.711 1 92.44 323 ILE A N 1
ATOM 2529 C CA . ILE A 1 323 ? -21.812 5.242 8.656 1 92.44 323 ILE A CA 1
ATOM 2530 C C . ILE A 1 323 ? -21.531 6.742 8.594 1 92.44 323 ILE A C 1
ATOM 2532 O O . ILE A 1 323 ? -22 7.426 7.68 1 92.44 323 ILE A O 1
ATOM 2536 N N . ASP A 1 324 ? -20.781 7.254 9.5 1 91.88 324 ASP A N 1
ATOM 2537 C CA . ASP A 1 324 ? -20.5 8.688 9.594 1 91.88 324 ASP A CA 1
ATOM 2538 C C . ASP A 1 324 ? -19.703 9.172 8.391 1 91.88 324 ASP A C 1
ATOM 2540 O O . ASP A 1 324 ? -18.797 8.477 7.918 1 91.88 324 ASP A O 1
ATOM 2544 N N . PRO A 1 325 ? -20.094 10.344 7.902 1 94.12 325 PRO A N 1
ATOM 2545 C CA . PRO A 1 325 ? -19.188 10.969 6.934 1 94.12 325 PRO A CA 1
ATOM 2546 C C . PRO A 1 325 ? -17.875 11.43 7.566 1 94.12 325 PRO A C 1
ATOM 2548 O O . PRO A 1 325 ? -17.766 11.492 8.789 1 94.12 325 PRO A O 1
ATOM 2551 N N . PRO A 1 326 ? -16.906 11.688 6.711 1 96.38 326 PRO A N 1
ATOM 2552 C CA . PRO A 1 326 ? -15.695 12.305 7.273 1 96.38 326 PRO A CA 1
ATOM 2553 C C . PRO A 1 326 ? -16 13.578 8.062 1 96.38 326 PRO A C 1
ATOM 2555 O O . PRO A 1 326 ? -16.812 14.406 7.621 1 96.38 326 PRO A O 1
ATOM 2558 N N . SER A 1 327 ? -15.398 13.688 9.219 1 96.25 327 SER A N 1
ATOM 2559 C CA . SER A 1 327 ? -15.664 14.812 10.102 1 96.25 327 SER A CA 1
ATOM 2560 C C . SER A 1 327 ? -15.195 16.125 9.484 1 96.25 327 SER A C 1
ATOM 2562 O O . SER A 1 327 ? -14.023 16.266 9.125 1 96.25 327 SER A O 1
ATOM 2564 N N . PRO A 1 328 ? -16.156 17.094 9.391 1 96.06 328 PRO A N 1
ATOM 2565 C CA . PRO A 1 328 ? -15.727 18.406 8.906 1 96.06 328 PRO A CA 1
ATOM 2566 C C . PRO A 1 328 ? -14.641 19.031 9.773 1 96.06 328 PRO A C 1
ATOM 2568 O O . PRO A 1 328 ? -13.758 19.734 9.266 1 96.06 328 PRO A O 1
ATOM 2571 N N . ARG A 1 329 ? -14.648 18.75 11.062 1 96.62 329 ARG A N 1
ATOM 2572 C CA . ARG A 1 329 ? -13.664 19.297 11.992 1 96.62 329 ARG A CA 1
ATOM 2573 C C . ARG A 1 329 ? -12.281 18.719 11.703 1 96.62 329 ARG A C 1
ATOM 2575 O O . ARG A 1 329 ? -11.297 19.453 11.656 1 96.62 329 ARG A O 1
ATOM 2582 N N . LEU A 1 330 ? -12.242 17.422 11.492 1 97.44 330 LEU A N 1
ATOM 2583 C CA . LEU A 1 330 ? -10.961 16.766 11.234 1 97.44 330 LEU A CA 1
ATOM 2584 C C . LEU A 1 330 ? -10.391 17.188 9.883 1 97.44 330 LEU A C 1
ATOM 2586 O O . LEU A 1 330 ? -9.188 17.406 9.758 1 97.44 330 LEU A O 1
ATOM 2590 N N . LEU A 1 331 ? -11.266 17.297 8.891 1 98.06 331 LEU A N 1
ATOM 2591 C CA . LEU A 1 331 ? -10.828 17.766 7.578 1 98.06 331 LEU A CA 1
ATOM 2592 C C . LEU A 1 331 ? -10.297 19.188 7.656 1 98.06 331 LEU A C 1
ATOM 2594 O O . LEU A 1 331 ? -9.312 19.531 6.988 1 98.06 331 LEU A O 1
ATOM 2598 N N . ALA A 1 332 ? -10.922 20.016 8.477 1 97.88 332 ALA A N 1
ATOM 2599 C CA . ALA A 1 332 ? -10.469 21.391 8.648 1 97.88 332 ALA A CA 1
ATOM 2600 C C . ALA A 1 332 ? -9.094 21.438 9.312 1 97.88 332 ALA A C 1
ATOM 2602 O O . ALA A 1 332 ? -8.242 22.234 8.93 1 97.88 332 ALA A O 1
ATOM 2603 N N . ILE A 1 333 ? -8.906 20.609 10.289 1 97.94 333 ILE A N 1
ATOM 2604 C CA . ILE A 1 333 ? -7.609 20.531 10.953 1 97.94 333 ILE A CA 1
ATOM 2605 C C . ILE A 1 333 ? -6.543 20.094 9.953 1 97.94 333 ILE A C 1
ATOM 2607 O O . ILE A 1 333 ? -5.461 20.672 9.898 1 97.94 333 ILE A O 1
ATOM 2611 N N . HIS A 1 334 ? -6.871 19.062 9.227 1 98 334 HIS A N 1
ATOM 2612 C CA . HIS A 1 334 ? -5.945 18.578 8.203 1 98 334 HIS A CA 1
ATOM 2613 C C . HIS A 1 334 ? -5.562 19.688 7.23 1 98 334 HIS A C 1
ATOM 2615 O O . HIS A 1 334 ? -4.387 19.859 6.91 1 98 334 HIS A O 1
ATOM 2621 N N . SER A 1 335 ? -6.539 20.391 6.797 1 98.5 335 SER A N 1
ATOM 2622 C CA . SER A 1 335 ? -6.316 21.516 5.891 1 98.5 335 SER A CA 1
ATOM 2623 C C . SER A 1 335 ? -5.41 22.562 6.523 1 98.5 335 SER A C 1
ATOM 2625 O O . SER A 1 335 ? -4.496 23.078 5.875 1 98.5 335 SER A O 1
ATOM 2627 N N . ALA A 1 336 ? -5.637 22.906 7.742 1 98.5 336 ALA A N 1
ATOM 2628 C CA . ALA A 1 336 ? -4.816 23.875 8.461 1 98.5 336 ALA A CA 1
ATOM 2629 C C . ALA A 1 336 ? -3.361 23.422 8.523 1 98.5 336 ALA A C 1
ATOM 2631 O O . ALA A 1 336 ? -2.451 24.203 8.234 1 98.5 336 ALA A O 1
ATOM 2632 N N . ILE A 1 337 ? -3.176 22.156 8.883 1 98.06 337 ILE A N 1
ATOM 2633 C CA . ILE A 1 337 ? -1.83 21.609 8.977 1 98.06 337 ILE A CA 1
ATOM 2634 C C . ILE A 1 337 ? -1.141 21.688 7.613 1 98.06 337 ILE A C 1
ATOM 2636 O O . ILE A 1 337 ? 0.021 22.094 7.523 1 98.06 337 ILE A O 1
ATOM 2640 N N . ALA A 1 338 ? -1.854 21.328 6.578 1 98.38 338 ALA A N 1
ATOM 2641 C CA . ALA A 1 338 ? -1.308 21.391 5.223 1 98.38 338 ALA A CA 1
ATOM 2642 C C . ALA A 1 338 ? -0.822 22.797 4.891 1 98.38 338 ALA A C 1
ATOM 2644 O O . ALA A 1 338 ? 0.282 22.969 4.367 1 98.38 338 ALA A O 1
ATOM 2645 N N . HIS A 1 339 ? -1.598 23.781 5.215 1 98.62 339 HIS A N 1
ATOM 2646 C CA . HIS A 1 339 ? -1.247 25.172 4.934 1 98.62 339 HIS A CA 1
ATOM 2647 C C . HIS A 1 339 ? -0.035 25.609 5.75 1 98.62 339 HIS A C 1
ATOM 2649 O O . HIS A 1 339 ? 0.877 26.234 5.219 1 98.62 339 HIS A O 1
ATOM 2655 N N . ILE A 1 340 ? -0.024 25.281 6.992 1 98.44 340 ILE A N 1
ATOM 2656 C CA . ILE A 1 340 ? 1.068 25.672 7.871 1 98.44 340 ILE A CA 1
ATOM 2657 C C . ILE A 1 340 ? 2.377 25.047 7.38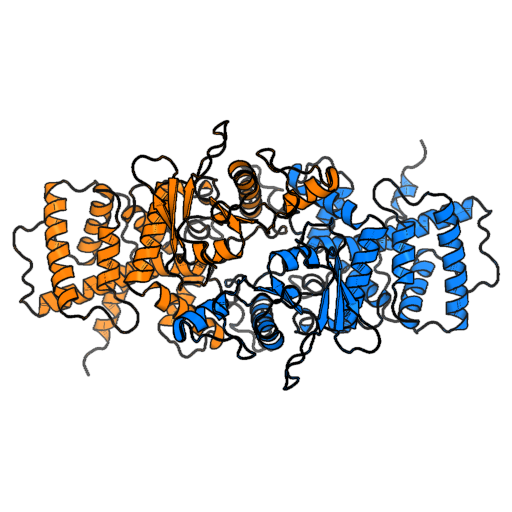7 1 98.44 340 ILE A C 1
ATOM 2659 O O . ILE A 1 340 ? 3.393 25.734 7.27 1 98.44 340 ILE A O 1
ATOM 2663 N N . LEU A 1 341 ? 2.316 23.766 7.086 1 97.88 341 LEU A N 1
ATOM 2664 C CA . LEU A 1 341 ? 3.496 23.047 6.594 1 97.88 341 LEU A CA 1
ATOM 2665 C C . LEU A 1 341 ? 4.004 23.672 5.301 1 97.88 341 LEU A C 1
ATOM 2667 O O . LEU A 1 341 ? 5.215 23.828 5.113 1 97.88 341 LEU A O 1
ATOM 2671 N N . HIS A 1 342 ? 3.123 24.078 4.484 1 97.44 342 HIS A N 1
ATOM 2672 C CA . HIS A 1 342 ? 3.484 24.625 3.188 1 97.44 342 HIS A CA 1
ATOM 2673 C C . HIS A 1 342 ? 4.016 26.047 3.328 1 97.44 342 HIS A C 1
ATOM 2675 O O . HIS A 1 342 ? 5.102 26.359 2.838 1 97.44 342 HIS A O 1
ATOM 2681 N N . LEU A 1 343 ? 3.32 26.906 4.066 1 97.38 343 LEU A N 1
ATOM 2682 C CA . LEU A 1 343 ? 3.625 28.328 4.121 1 97.38 343 LEU A CA 1
ATOM 2683 C C . LEU A 1 343 ? 4.855 28.578 4.988 1 97.38 343 LEU A C 1
ATOM 2685 O O . LEU A 1 343 ? 5.605 29.531 4.738 1 97.38 343 LEU A O 1
ATOM 2689 N N . SER A 1 344 ? 5.141 27.75 5.977 1 96.88 344 SER A N 1
ATOM 2690 C CA . SER A 1 344 ? 6.309 27.922 6.84 1 96.88 344 SER A CA 1
ATOM 2691 C C . SER A 1 344 ? 7.523 27.188 6.27 1 96.88 344 SER A C 1
ATOM 2693 O O . SER A 1 344 ? 8.625 27.297 6.805 1 96.88 344 SER A O 1
ATOM 2695 N N . ALA A 1 345 ? 7.355 26.344 5.238 1 96.19 345 ALA A N 1
ATOM 2696 C CA . ALA A 1 345 ? 8.391 25.531 4.602 1 96.19 345 ALA A CA 1
ATOM 2697 C C . ALA A 1 345 ? 8.82 24.375 5.504 1 96.19 345 ALA A C 1
ATOM 2699 O O . ALA A 1 345 ? 9.828 23.734 5.25 1 96.19 345 ALA A O 1
ATOM 2700 N N . ALA A 1 346 ? 8.016 24.219 6.566 1 96 346 ALA A N 1
ATOM 2701 C CA . ALA A 1 346 ? 8.328 23.125 7.469 1 96 346 ALA A CA 1
ATOM 2702 C C . ALA A 1 346 ? 8.164 21.766 6.773 1 96 346 ALA A C 1
ATOM 2704 O O . ALA A 1 346 ? 8.898 20.828 7.051 1 96 346 ALA A O 1
ATOM 2705 N N . GLY A 1 347 ? 7.133 21.703 5.926 1 94.75 347 GLY A N 1
ATOM 2706 C CA . GLY A 1 347 ? 6.926 20.469 5.18 1 94.75 347 GLY A CA 1
ATOM 2707 C C . GLY A 1 347 ? 8.133 20.062 4.355 1 94.75 347 GLY A C 1
ATOM 2708 O O . GLY A 1 347 ? 8.555 18.906 4.398 1 94.75 347 GLY A O 1
ATOM 2709 N N . ASP A 1 348 ? 8.672 20.953 3.629 1 92.38 348 ASP A N 1
ATOM 2710 C CA . ASP A 1 348 ? 9.852 20.688 2.811 1 92.38 348 ASP A CA 1
ATOM 2711 C C . ASP A 1 348 ? 11.055 20.312 3.676 1 92.38 348 ASP A C 1
ATOM 2713 O O . ASP A 1 348 ? 11.859 19.469 3.299 1 92.38 348 ASP A O 1
ATOM 2717 N N . TYR A 1 349 ? 11.156 21.016 4.758 1 92.75 349 TYR A N 1
ATOM 2718 C CA . TYR A 1 349 ? 12.242 20.719 5.688 1 92.75 349 TYR A CA 1
ATOM 2719 C C . TYR A 1 349 ? 12.164 19.297 6.195 1 92.75 349 TYR A C 1
ATOM 2721 O O . TYR A 1 349 ? 13.172 18.594 6.25 1 92.75 349 TYR A O 1
ATOM 2729 N N . ILE A 1 350 ? 10.984 18.875 6.531 1 91.75 350 ILE A N 1
ATOM 2730 C CA . ILE A 1 350 ? 10.781 17.516 7.004 1 91.75 350 ILE A CA 1
ATOM 2731 C C . ILE A 1 350 ? 11.141 16.516 5.898 1 91.75 350 ILE A C 1
ATOM 2733 O O . ILE A 1 350 ? 11.805 15.516 6.148 1 91.75 350 ILE A O 1
ATOM 2737 N N . ASP A 1 351 ? 10.672 16.781 4.695 1 88.69 351 ASP A N 1
ATOM 2738 C CA . ASP A 1 351 ? 10.984 15.914 3.564 1 88.69 351 ASP A CA 1
ATOM 2739 C C . ASP A 1 351 ? 12.5 15.766 3.385 1 88.69 351 ASP A C 1
ATOM 2741 O O . ASP A 1 351 ? 12.992 14.664 3.143 1 88.69 351 ASP A O 1
ATOM 2745 N N . LYS A 1 352 ? 13.172 16.844 3.49 1 86.88 352 LYS A N 1
ATOM 2746 C CA . LYS A 1 352 ? 14.625 16.812 3.369 1 86.88 352 LYS A CA 1
ATOM 2747 C C . LYS A 1 352 ? 15.258 15.969 4.469 1 86.88 352 LYS A C 1
ATOM 2749 O O . LYS A 1 352 ? 16.188 15.203 4.215 1 86.88 352 LYS A O 1
ATOM 2754 N N . MET A 1 353 ? 14.758 16.156 5.629 1 84.12 353 MET A N 1
ATOM 2755 C CA . MET A 1 353 ? 15.258 15.375 6.758 1 84.12 353 MET A CA 1
ATOM 2756 C C . MET A 1 353 ? 15.078 13.883 6.504 1 84.12 353 MET A C 1
ATOM 2758 O O . MET A 1 353 ? 15.992 13.094 6.758 1 84.12 353 MET A O 1
ATOM 2762 N N . LEU A 1 354 ? 13.961 13.531 6.043 1 82.06 354 LEU A N 1
ATOM 2763 C CA . LEU A 1 354 ? 13.656 12.125 5.797 1 82.06 354 LEU A CA 1
ATOM 2764 C C . LEU A 1 354 ? 14.5 11.578 4.652 1 82.06 354 LEU A C 1
ATOM 2766 O O . LEU A 1 354 ? 14.945 10.43 4.703 1 82.06 354 LEU A O 1
ATOM 2770 N N . GLN A 1 355 ? 14.703 12.328 3.631 1 78.5 355 GLN A N 1
ATOM 2771 C CA . GLN A 1 355 ? 15.547 11.93 2.506 1 78.5 355 GLN A CA 1
ATOM 2772 C C . GLN A 1 355 ? 16.984 11.711 2.951 1 78.5 355 GLN A C 1
ATOM 2774 O O . GLN A 1 355 ? 17.641 10.75 2.523 1 78.5 355 GLN A O 1
ATOM 2779 N N . ASP A 1 356 ? 17.484 12.586 3.723 1 74.38 356 ASP A N 1
ATOM 2780 C CA . ASP A 1 356 ? 18.844 12.484 4.227 1 74.38 356 ASP A CA 1
ATOM 2781 C C . ASP A 1 356 ? 19.031 11.219 5.055 1 74.38 356 ASP A C 1
ATOM 2783 O O . ASP A 1 356 ? 20.078 10.578 4.996 1 74.38 356 ASP A O 1
ATOM 2787 N N . MET A 1 357 ? 18.078 10.906 5.75 1 71.44 357 MET A N 1
ATOM 2788 C CA . MET A 1 357 ? 18.125 9.688 6.555 1 71.44 357 MET A CA 1
ATOM 2789 C C . MET A 1 357 ? 18.203 8.453 5.668 1 71.44 357 MET A C 1
ATOM 2791 O O . MET A 1 357 ? 18.922 7.508 5.977 1 71.44 357 MET A O 1
ATOM 2795 N N . GLU A 1 358 ? 17.469 8.445 4.656 1 67.06 358 GLU A N 1
ATOM 2796 C CA . GLU A 1 358 ? 17.438 7.305 3.744 1 67.06 358 GLU A CA 1
ATOM 2797 C C . GLU A 1 358 ? 18.75 7.16 2.988 1 67.06 358 GLU A C 1
ATOM 2799 O O . GLU A 1 358 ? 19.234 6.0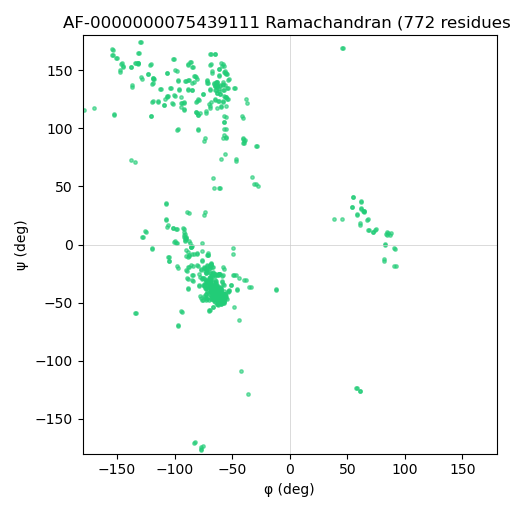47 2.781 1 67.06 358 GLU A O 1
ATOM 2804 N N . GLU A 1 359 ? 19.297 8.211 2.516 1 64.88 359 GLU A N 1
ATOM 2805 C CA . GLU A 1 359 ? 20.516 8.203 1.7 1 64.88 359 GLU A CA 1
ATOM 2806 C C . GLU A 1 359 ? 21.75 7.922 2.551 1 64.88 359 GLU A C 1
ATOM 2808 O O . GLU A 1 359 ? 22.656 7.227 2.111 1 64.88 359 GLU A O 1
ATOM 2813 N N . ASN A 1 360 ? 21.844 8.523 3.617 1 60.66 360 ASN A N 1
ATOM 2814 C CA . ASN A 1 360 ? 23.094 8.477 4.375 1 60.66 360 ASN A CA 1
ATOM 2815 C C . ASN A 1 360 ? 23 7.496 5.539 1 60.66 360 ASN A C 1
ATOM 2817 O O . ASN A 1 360 ? 24.016 7.168 6.16 1 60.66 360 ASN A O 1
ATOM 2821 N N . GLY A 1 361 ? 22.047 6.715 5.516 1 55.25 361 GLY A N 1
ATOM 2822 C CA . GLY A 1 361 ? 21.922 5.898 6.711 1 55.25 361 GLY A CA 1
ATOM 2823 C C . GLY A 1 361 ? 22.062 6.691 7.992 1 55.25 361 GLY A C 1
ATOM 2824 O O . GLY A 1 361 ? 22.203 7.918 7.961 1 55.25 361 GLY A O 1
ATOM 2825 N N . VAL A 1 362 ? 21.766 6.176 9.219 1 49.62 362 VAL A N 1
ATOM 2826 C CA . VAL A 1 362 ? 22.016 6.84 10.492 1 49.62 362 VAL A CA 1
ATOM 2827 C C . VAL A 1 362 ? 23.516 7.09 10.656 1 49.62 362 VAL A C 1
ATOM 2829 O O . VAL A 1 362 ? 24.266 6.18 10.992 1 49.62 362 VAL A O 1
ATOM 2832 N N . ARG A 1 363 ? 24.141 7.672 9.578 1 46.03 363 ARG A N 1
ATOM 2833 C CA . ARG A 1 363 ? 25.562 7.941 9.82 1 46.03 363 ARG A CA 1
ATOM 2834 C C . ARG A 1 363 ? 25.766 8.617 11.172 1 46.03 363 ARG A C 1
ATOM 2836 O O . ARG A 1 363 ? 24.891 9.352 11.641 1 46.03 363 ARG A O 1
ATOM 2843 N N . GLU A 1 364 ? 26.703 8.156 11.867 1 44 364 GLU A N 1
ATOM 2844 C CA . GLU A 1 364 ? 27.188 8.578 13.172 1 44 364 GLU A CA 1
ATOM 2845 C C . GLU A 1 364 ? 27.344 10.094 13.234 1 44 364 GLU A C 1
ATOM 2847 O O . GLU A 1 364 ? 27.625 10.648 14.297 1 44 364 GLU A O 1
ATOM 2852 N N . ASP A 1 365 ? 27.562 10.594 12.016 1 45.25 365 ASP A N 1
ATOM 2853 C CA . ASP A 1 365 ? 27.984 11.961 12.312 1 45.25 365 ASP A CA 1
ATOM 2854 C C . ASP A 1 365 ? 26.844 12.766 12.93 1 45.25 365 ASP A C 1
ATOM 2856 O O . ASP A 1 365 ? 27 13.969 13.172 1 45.25 365 ASP A O 1
ATOM 2860 N N . GLY A 1 366 ? 26.125 12.516 13.805 1 47.56 366 GLY A N 1
ATOM 2861 C CA . GLY A 1 366 ? 25.328 13.164 14.844 1 47.56 366 GLY A CA 1
ATOM 2862 C C . GLY A 1 366 ? 24.531 14.352 14.328 1 47.56 366 GLY A C 1
ATOM 2863 O O . GLY A 1 366 ? 24.344 15.328 15.055 1 47.56 366 GLY A O 1
ATOM 2864 N N . SER A 1 367 ? 24.219 14.484 13.023 1 56.38 367 SER A N 1
ATOM 2865 C CA . SER A 1 367 ? 23.547 15.742 12.711 1 56.38 367 SER A CA 1
ATOM 2866 C C . SER A 1 367 ? 22.203 15.844 13.414 1 56.38 367 SER A C 1
ATOM 2868 O O . SER A 1 367 ? 21.609 14.828 13.758 1 56.38 367 SER A O 1
ATOM 2870 N N . THR A 1 368 ? 21.844 17.031 14 1 59.5 368 THR A N 1
ATOM 2871 C CA . THR A 1 368 ? 20.641 17.438 14.727 1 59.5 368 THR A CA 1
ATOM 2872 C C . THR A 1 368 ? 19.391 16.859 14.086 1 59.5 368 THR A C 1
ATOM 2874 O O . THR A 1 368 ? 18.484 16.406 14.781 1 59.5 368 THR A O 1
ATOM 2877 N N . GLU A 1 369 ? 19.469 16.688 12.812 1 72.5 369 GLU A N 1
ATOM 2878 C CA . GLU A 1 369 ? 18.281 16.219 12.117 1 72.5 369 GLU A CA 1
ATOM 2879 C C . GLU A 1 369 ? 18.078 14.719 12.289 1 72.5 369 GLU A C 1
ATOM 2881 O O . GLU A 1 369 ? 16.953 14.25 12.484 1 72.5 369 GLU A O 1
ATOM 2886 N N . LEU A 1 370 ? 19.094 13.969 12.328 1 66.44 370 LEU A N 1
ATOM 2887 C CA . LEU A 1 370 ? 19.016 12.531 12.547 1 66.44 370 LEU A CA 1
ATOM 2888 C C . LEU A 1 370 ? 18.562 12.219 13.969 1 66.44 370 LEU A C 1
ATOM 2890 O O . LEU A 1 370 ? 17.797 11.266 14.188 1 66.44 370 LEU A O 1
ATOM 2894 N N . ASP A 1 371 ? 18.969 13.156 14.797 1 68.94 371 ASP A N 1
ATOM 2895 C CA . ASP A 1 371 ? 18.562 12.992 16.188 1 68.94 371 ASP A CA 1
ATOM 2896 C C . ASP A 1 371 ? 17.047 13.125 16.344 1 68.94 371 ASP A C 1
ATOM 2898 O O . ASP A 1 371 ? 16.438 12.398 17.125 1 68.94 371 ASP A O 1
ATOM 2902 N N . ARG A 1 372 ? 16.531 14.047 15.609 1 76.44 372 ARG A N 1
ATOM 2903 C CA . ARG A 1 372 ? 15.086 14.25 15.664 1 76.44 372 ARG A CA 1
ATOM 2904 C C . ARG A 1 372 ? 14.344 13.008 15.188 1 76.44 372 ARG A C 1
ATOM 2906 O O . ARG A 1 372 ? 13.352 12.602 15.797 1 76.44 372 ARG A O 1
ATOM 2913 N N . LEU A 1 373 ? 14.859 12.438 14.203 1 73.94 373 LEU A N 1
ATOM 2914 C CA . LEU A 1 373 ? 14.188 11.273 13.633 1 73.94 373 LEU A CA 1
ATOM 2915 C C . LEU A 1 373 ? 14.336 10.055 14.539 1 73.94 373 LEU A C 1
ATOM 2917 O O . LEU A 1 373 ? 13.406 9.266 14.68 1 73.94 373 LEU A O 1
ATOM 2921 N N . VAL A 1 374 ? 15.445 9.938 15.094 1 66.12 374 VAL A N 1
ATOM 2922 C CA . VAL A 1 374 ? 15.664 8.852 16.047 1 66.12 374 VAL A CA 1
ATOM 2923 C C . VAL A 1 374 ? 14.719 9.008 17.234 1 66.12 374 VAL A C 1
ATOM 2925 O O . VAL A 1 374 ? 14.125 8.031 17.688 1 66.12 374 VAL A O 1
ATOM 2928 N N . LYS A 1 375 ? 14.609 10.258 17.625 1 68.12 375 LYS A N 1
ATOM 2929 C CA . LYS A 1 375 ? 13.695 10.539 18.734 1 68.12 375 LYS A CA 1
ATOM 2930 C C . LYS A 1 375 ? 12.258 10.18 18.375 1 68.12 375 LYS A C 1
ATOM 2932 O O . LYS A 1 375 ? 11.508 9.672 19.203 1 68.12 375 LYS A O 1
ATOM 2937 N N . LEU A 1 376 ? 11.969 10.453 17.172 1 69.94 376 LEU A N 1
ATOM 2938 C CA . LEU A 1 376 ? 10.625 10.125 16.703 1 69.94 376 LEU A CA 1
ATOM 2939 C C . LEU A 1 376 ? 10.375 8.625 16.766 1 69.94 376 LEU A C 1
ATOM 2941 O O . LEU A 1 376 ? 9.32 8.195 17.234 1 69.94 376 LEU A O 1
ATOM 2945 N N . ARG A 1 377 ? 11.289 7.898 16.406 1 66.88 377 ARG A N 1
ATOM 2946 C CA . ARG A 1 377 ? 11.156 6.445 16.438 1 66.88 377 ARG A CA 1
ATOM 2947 C C . ARG A 1 377 ? 11.094 5.922 17.859 1 66.88 377 ARG A C 1
ATOM 2949 O O . ARG A 1 377 ? 10.297 5.035 18.172 1 66.88 377 ARG A O 1
ATOM 2956 N N . LEU A 1 378 ? 11.898 6.535 18.641 1 60.56 378 LEU A N 1
ATOM 2957 C CA . LEU A 1 378 ? 11.953 6.137 20.031 1 60.56 378 LEU A CA 1
ATOM 2958 C C . LEU A 1 378 ? 10.641 6.461 20.75 1 60.56 378 LEU A C 1
ATOM 2960 O O . LEU A 1 378 ? 10.25 5.773 21.688 1 60.56 378 LEU A O 1
ATOM 2964 N N . ASN A 1 379 ? 10.055 7.391 20.141 1 61.56 379 ASN A N 1
ATOM 2965 C CA . ASN A 1 379 ? 8.805 7.828 20.75 1 61.56 379 ASN A CA 1
ATOM 2966 C C . ASN A 1 379 ? 7.609 7.082 20.172 1 61.56 379 ASN A C 1
ATOM 2968 O O . ASN A 1 379 ? 6.465 7.484 20.375 1 61.56 379 ASN A O 1
ATOM 2972 N N . GLY A 1 380 ? 7.938 6.02 19.469 1 62.31 380 GLY A N 1
ATOM 2973 C CA . GLY A 1 380 ? 6.891 5.102 19.047 1 62.31 380 GLY A CA 1
ATOM 2974 C C . GLY A 1 380 ? 6.203 5.531 17.766 1 62.31 380 GLY A C 1
ATOM 2975 O O . GLY A 1 380 ? 5.133 5.023 17.422 1 62.31 380 GLY A O 1
ATOM 2976 N N . TRP A 1 381 ? 6.809 6.555 17.188 1 65.62 381 TRP A N 1
ATOM 2977 C CA . TRP A 1 381 ? 6.219 6.992 15.93 1 65.62 381 TRP A CA 1
ATOM 2978 C C . TRP A 1 381 ? 6.754 6.168 14.766 1 65.62 381 TRP A C 1
ATOM 2980 O O . TRP A 1 381 ? 7.938 5.828 14.727 1 65.62 381 TRP A O 1
ATOM 2990 N N . SER A 1 382 ? 5.867 5.707 13.906 1 60.56 382 SER A N 1
ATOM 2991 C CA . SER A 1 382 ? 6.281 5.008 12.688 1 60.56 382 SER A CA 1
ATOM 2992 C C . SER A 1 382 ? 6.723 5.992 11.609 1 60.56 382 SER A C 1
ATOM 2994 O O . SER A 1 382 ? 5.984 6.914 11.266 1 60.56 382 SER A O 1
ATOM 2996 N N . VAL A 1 383 ? 8.047 6.016 11.266 1 58.06 383 VAL A N 1
ATOM 2997 C CA . VAL A 1 383 ? 8.586 6.934 10.273 1 58.06 383 VAL A CA 1
ATOM 2998 C C . VAL A 1 383 ? 8.57 6.277 8.898 1 58.06 383 VAL A C 1
ATOM 3000 O O . VAL A 1 383 ? 9.086 5.168 8.727 1 58.06 383 VAL A O 1
ATOM 3003 N N . SER A 1 384 ? 7.77 6.879 8.023 1 55.06 384 SER A N 1
ATOM 3004 C CA . SER A 1 384 ? 7.672 6.371 6.66 1 55.06 384 SER A CA 1
ATOM 3005 C C . SER A 1 384 ? 8.859 6.812 5.816 1 55.06 384 SER A C 1
ATOM 3007 O O . SER A 1 384 ? 9.422 7.891 6.035 1 55.06 384 SER A O 1
ATOM 3009 N N . GLU A 1 385 ? 9.617 5.879 5.18 1 48.69 385 GLU A N 1
ATOM 3010 C CA . GLU A 1 385 ? 10.68 6.266 4.258 1 48.69 385 GLU A CA 1
ATOM 3011 C C . GLU A 1 385 ? 10.148 7.164 3.145 1 48.69 385 GLU A C 1
ATOM 3013 O O . GLU A 1 385 ? 8.992 7.043 2.742 1 48.69 385 GLU A O 1
ATOM 3018 N N . VAL A 1 386 ? 10.859 8.336 3.033 1 43.41 386 VAL A N 1
ATOM 3019 C CA . VAL A 1 386 ? 10.531 9.195 1.9 1 43.41 386 VAL A CA 1
ATOM 3020 C C . VAL A 1 386 ? 10.695 8.414 0.598 1 43.41 386 VAL A C 1
ATOM 3022 O O . VAL A 1 386 ? 11.664 7.68 0.425 1 43.41 386 VAL A O 1
ATOM 3025 N N . SER A 1 387 ? 9.656 8 -0.078 1 41.22 387 SER A N 1
ATOM 3026 C CA . SER A 1 387 ? 9.734 7.352 -1.385 1 41.22 387 SER A CA 1
ATOM 3027 C C . SER A 1 387 ? 10.664 8.117 -2.322 1 41.22 387 SER A C 1
ATOM 3029 O O . SER A 1 387 ? 10.398 9.273 -2.656 1 41.22 387 SER A O 1
ATOM 3031 N N . GLY A 1 388 ? 12.039 8.062 -2.127 1 35.12 388 GLY A N 1
ATOM 3032 C CA . GLY A 1 388 ? 12.891 8.633 -3.162 1 35.12 388 GLY A CA 1
ATOM 3033 C C . GLY A 1 388 ? 12.469 8.234 -4.566 1 35.12 388 GLY A C 1
ATOM 3034 O O . GLY A 1 388 ? 11.812 7.207 -4.754 1 35.12 388 GLY A O 1
ATOM 3035 N N . MET B 1 1 ? -19.641 -51.719 14.398 1 23.94 1 MET B N 1
ATOM 3036 C CA . MET B 1 1 ? -18.875 -50.594 14.93 1 23.94 1 MET B CA 1
ATOM 3037 C C . MET B 1 1 ? -17.484 -50.531 14.32 1 23.94 1 MET B C 1
ATOM 3039 O O . MET B 1 1 ? -16.594 -51.281 14.758 1 23.94 1 MET B O 1
ATOM 3043 N N . ALA B 1 2 ? -17.344 -50.344 12.977 1 31.5 2 ALA B N 1
ATOM 3044 C CA . ALA B 1 2 ? -16.109 -50.469 12.219 1 31.5 2 ALA B CA 1
ATOM 3045 C C . ALA B 1 2 ? -15.07 -49.438 12.664 1 31.5 2 ALA B C 1
ATOM 3047 O O . ALA B 1 2 ? -15.43 -48.281 13.008 1 31.5 2 ALA B O 1
ATOM 3048 N N . PRO B 1 3 ? -13.883 -49.875 13.203 1 27.84 3 PRO B N 1
ATOM 3049 C CA . PRO B 1 3 ? -12.93 -49.031 13.938 1 27.84 3 PRO B CA 1
ATOM 3050 C C . PRO B 1 3 ? -12.477 -47.812 13.133 1 27.84 3 PRO B C 1
ATOM 3052 O O . PRO B 1 3 ? -12.375 -47.875 11.906 1 27.84 3 PRO B O 1
ATOM 3055 N N . ALA B 1 4 ? -12.766 -46.625 13.688 1 37.88 4 ALA B N 1
ATOM 3056 C CA . ALA B 1 4 ? -12.414 -45.25 13.305 1 37.88 4 ALA B CA 1
ATOM 3057 C C . ALA B 1 4 ? -10.922 -45.125 13.039 1 37.88 4 ALA B C 1
ATOM 3059 O O . ALA B 1 4 ? -10.414 -44.031 12.797 1 37.88 4 ALA B O 1
ATOM 3060 N N . SER B 1 5 ? -10.141 -46.188 13.336 1 28.67 5 SER B N 1
ATOM 3061 C CA . SER B 1 5 ? -8.688 -46.062 13.406 1 28.67 5 SER B CA 1
ATOM 3062 C C . SER B 1 5 ? -8.086 -45.875 12.016 1 28.67 5 SER B C 1
ATOM 3064 O O . SER B 1 5 ? -6.898 -45.562 11.883 1 28.67 5 SER B O 1
ATOM 3066 N N . ALA B 1 6 ? -8.648 -46.406 10.984 1 32.81 6 ALA B N 1
ATOM 3067 C CA . ALA B 1 6 ? -7.91 -46.5 9.727 1 32.81 6 ALA B CA 1
ATOM 3068 C C . ALA B 1 6 ? -7.781 -45.125 9.07 1 32.81 6 ALA B C 1
ATOM 3070 O O . ALA B 1 6 ? -6.934 -44.906 8.195 1 32.81 6 ALA B O 1
ATOM 3071 N N . LEU B 1 7 ? -8.766 -44.281 9.289 1 31.56 7 LEU B N 1
ATOM 3072 C CA . LEU B 1 7 ? -8.781 -43.062 8.469 1 31.56 7 LEU B CA 1
ATOM 3073 C C . LEU B 1 7 ? -7.707 -42.094 8.914 1 31.56 7 LEU B C 1
ATOM 3075 O O . LEU B 1 7 ? -7.379 -41.156 8.188 1 31.56 7 LEU B O 1
ATOM 3079 N N . HIS B 1 8 ? -7.23 -42.219 10.25 1 32.31 8 HIS B N 1
ATOM 3080 C CA . HIS B 1 8 ? -6.316 -41.188 10.758 1 32.31 8 HIS B CA 1
ATOM 3081 C C . HIS B 1 8 ? -4.898 -41.438 10.234 1 32.31 8 HIS B C 1
ATOM 3083 O O . HIS B 1 8 ? -4.023 -40.594 10.422 1 32.31 8 HIS B O 1
ATOM 3089 N N . ARG B 1 9 ? -4.48 -42.688 9.875 1 32.31 9 ARG B N 1
ATOM 3090 C CA . ARG B 1 9 ? -3.076 -43 9.648 1 32.31 9 ARG B CA 1
ATOM 3091 C C . ARG B 1 9 ? -2.576 -42.344 8.359 1 32.31 9 ARG B C 1
ATOM 3093 O O . ARG B 1 9 ? -1.398 -42 8.25 1 32.31 9 ARG B O 1
ATOM 3100 N N . HIS B 1 10 ? -3.348 -42.438 7.309 1 31.75 10 HIS B N 1
ATOM 3101 C CA . HIS B 1 10 ? -2.77 -42.094 6.016 1 31.75 10 HIS B CA 1
ATOM 3102 C C . HIS B 1 10 ? -2.611 -40.594 5.879 1 31.75 10 HIS B C 1
ATOM 3104 O O . HIS B 1 10 ? -2.088 -40.094 4.871 1 31.75 10 HIS B O 1
ATOM 3110 N N . GLN B 1 11 ? -3.311 -39.812 6.668 1 35.47 11 GLN B N 1
ATOM 3111 C CA . GLN B 1 11 ? -3.164 -38.375 6.527 1 35.47 11 GLN B CA 1
ATOM 3112 C C . GLN B 1 11 ? -1.775 -37.906 6.961 1 35.47 11 GLN B C 1
ATOM 3114 O O . GLN B 1 11 ? -1.345 -36.812 6.621 1 35.47 11 GLN B O 1
ATOM 3119 N N . SER B 1 12 ? -1.085 -38.656 7.867 1 33.72 12 SER B N 1
ATOM 3120 C CA . SER B 1 12 ? 0.158 -38.219 8.5 1 33.72 12 SER B CA 1
ATOM 3121 C C . SER B 1 12 ? 1.323 -38.281 7.52 1 33.72 12 SER B C 1
ATOM 3123 O O . SER B 1 12 ? 2.357 -37.656 7.746 1 33.72 12 SER B O 1
ATOM 3125 N N . SER B 1 13 ? 1.358 -39.25 6.555 1 35.81 13 SER B N 1
ATOM 3126 C CA . SER B 1 13 ? 2.596 -39.562 5.855 1 35.81 13 SER B CA 1
ATOM 3127 C C . SER B 1 13 ? 2.988 -38.469 4.887 1 35.81 13 SER B C 1
ATOM 3129 O O . SER B 1 13 ? 4.16 -38.344 4.527 1 35.81 13 SER B O 1
ATOM 3131 N N . LEU B 1 14 ? 2.053 -37.938 4.199 1 39.28 14 LEU B N 1
ATOM 3132 C CA . LEU B 1 14 ? 2.49 -36.906 3.266 1 39.28 14 LEU B CA 1
ATOM 3133 C C . LEU B 1 14 ? 2.912 -35.625 4.012 1 39.28 14 LEU B C 1
ATOM 3135 O O . LEU B 1 14 ? 3.205 -34.625 3.391 1 39.28 14 LEU B O 1
ATOM 3139 N N . GLU B 1 15 ? 2.668 -35.562 5.277 1 43.41 15 GLU B N 1
ATOM 3140 C CA . GLU B 1 15 ? 3.199 -34.469 6.078 1 43.41 15 GLU B CA 1
ATOM 3141 C C . GLU B 1 15 ? 4.719 -34.406 5.98 1 43.41 15 GLU B C 1
ATOM 3143 O O . GLU B 1 15 ? 5.328 -33.406 6.367 1 43.41 15 GLU B O 1
ATOM 3148 N N . SER B 1 16 ? 5.324 -35.531 5.586 1 43.19 16 SER B N 1
ATOM 3149 C CA . SER B 1 16 ? 6.781 -35.5 5.496 1 43.19 16 SER B CA 1
ATOM 3150 C C . SER B 1 16 ? 7.234 -34.781 4.223 1 43.19 16 SER B C 1
ATOM 3152 O O . SER B 1 16 ? 6.668 -35 3.15 1 43.19 16 SER B O 1
ATOM 3154 N N . ILE B 1 17 ? 7.836 -33.688 4.332 1 48.78 17 ILE B N 1
ATOM 3155 C CA . ILE B 1 17 ? 8.477 -32.875 3.279 1 48.78 17 ILE B CA 1
ATOM 3156 C C . ILE B 1 17 ? 9.188 -33.812 2.303 1 48.78 17 ILE B C 1
ATOM 3158 O O . ILE B 1 17 ? 10.062 -34.594 2.699 1 48.78 17 ILE B O 1
ATOM 3162 N N . ILE B 1 18 ? 8.539 -34.281 1.277 1 49.69 18 ILE B N 1
ATOM 3163 C CA . ILE B 1 18 ? 9.25 -35 0.238 1 49.69 18 ILE B CA 1
ATOM 3164 C C . ILE B 1 18 ? 10.602 -34.344 -0.023 1 49.69 18 ILE B C 1
ATOM 3166 O O . ILE B 1 18 ? 10.664 -33.156 -0.35 1 49.69 18 ILE B O 1
ATOM 3170 N N . ASP B 1 19 ? 11.648 -34.75 0.668 1 51.25 19 ASP B N 1
ATOM 3171 C CA . ASP B 1 19 ? 13.008 -34.25 0.454 1 51.25 19 ASP B CA 1
ATOM 3172 C C . ASP B 1 19 ? 13.438 -34.438 -0.998 1 51.25 19 ASP B C 1
ATOM 3174 O O . ASP B 1 19 ? 13.711 -35.562 -1.425 1 51.25 19 ASP B O 1
ATOM 3178 N N . PHE B 1 20 ? 13.25 -33.5 -1.874 1 51.38 20 PHE B N 1
ATOM 3179 C CA . PHE B 1 20 ? 13.555 -33.531 -3.299 1 51.38 20 PHE B CA 1
ATOM 3180 C C . PHE B 1 20 ? 15.039 -33.281 -3.547 1 51.38 20 PHE B C 1
ATOM 3182 O O . PHE B 1 20 ? 15.484 -33.25 -4.695 1 51.38 20 PHE B O 1
ATOM 3189 N N . SER B 1 21 ? 15.719 -32.75 -2.643 1 50.88 21 SER B N 1
ATOM 3190 C CA . SER B 1 21 ? 17 -32.125 -2.932 1 50.88 21 SER B CA 1
ATOM 3191 C C . SER B 1 21 ? 17.969 -33.094 -3.602 1 50.88 21 SER B C 1
ATOM 3193 O O . SER B 1 21 ? 18.75 -32.688 -4.469 1 50.88 21 SER B O 1
ATOM 3195 N N . ALA B 1 22 ? 18.078 -34.406 -3.084 1 54.88 22 ALA B N 1
ATOM 3196 C CA . ALA B 1 22 ? 19.359 -35.094 -3.309 1 54.88 22 ALA B CA 1
ATOM 3197 C C . ALA B 1 22 ? 19.219 -36.156 -4.379 1 54.88 22 ALA B C 1
ATOM 3199 O O . ALA B 1 22 ? 20.125 -37 -4.547 1 54.88 22 ALA B O 1
ATOM 3200 N N . GLN B 1 23 ? 18.062 -36.062 -5.215 1 62.59 23 GLN B N 1
ATOM 3201 C CA . GLN B 1 23 ? 18.078 -37.25 -6.082 1 62.59 23 GLN B CA 1
ATOM 3202 C C . GLN B 1 23 ? 18.703 -36.938 -7.434 1 62.59 23 GLN B C 1
ATOM 3204 O O . GLN B 1 23 ? 18.562 -35.812 -7.945 1 62.59 23 GLN B O 1
ATOM 3209 N N . PRO B 1 24 ? 19.594 -37.75 -7.918 1 72.62 24 PRO B N 1
ATOM 3210 C CA . PRO B 1 24 ? 20.172 -37.562 -9.25 1 72.62 24 PRO B CA 1
ATOM 3211 C C . PRO B 1 24 ? 19.109 -37.469 -10.344 1 72.62 24 PRO B C 1
ATOM 3213 O O . PRO B 1 24 ? 18 -37.969 -10.18 1 72.62 24 PRO B O 1
ATOM 3216 N N . PRO B 1 25 ? 19.359 -36.688 -11.383 1 83.06 25 PRO B N 1
ATOM 3217 C CA . PRO B 1 25 ? 18.422 -36.594 -12.5 1 83.06 25 PRO B CA 1
ATOM 3218 C C . PRO B 1 25 ? 18.062 -37.938 -13.078 1 83.06 25 PRO B C 1
ATOM 3220 O O . PRO B 1 25 ? 18.891 -38.844 -13.117 1 83.06 25 PRO B O 1
ATOM 3223 N N . LEU B 1 26 ? 16.859 -38.094 -13.445 1 89.25 26 LEU B N 1
ATOM 3224 C CA . LEU B 1 26 ? 16.375 -39.344 -14.016 1 89.25 26 LEU B CA 1
ATOM 3225 C C . LEU B 1 26 ? 16.984 -39.562 -15.398 1 89.25 26 LEU B C 1
ATOM 3227 O O . LEU B 1 26 ? 17.078 -38.656 -16.203 1 89.25 26 LEU B O 1
ATOM 3231 N N . GLY B 1 27 ? 17.438 -40.75 -15.57 1 89.31 27 GLY B N 1
ATOM 3232 C CA . GLY B 1 27 ? 17.859 -41.125 -16.922 1 89.31 27 GLY B CA 1
ATOM 3233 C C . GLY B 1 27 ? 16.75 -41 -17.953 1 89.31 27 GLY B C 1
ATOM 3234 O O . GLY B 1 27 ? 15.57 -41.031 -17.609 1 89.31 27 GLY B O 1
ATOM 3235 N N . PRO B 1 28 ? 17.094 -40.781 -19.219 1 90.69 28 PRO B N 1
ATOM 3236 C CA . PRO B 1 28 ? 16.094 -40.562 -20.266 1 90.69 28 PRO B CA 1
ATOM 3237 C C . PRO B 1 28 ? 15.078 -41.688 -20.391 1 90.69 28 PRO B C 1
ATOM 3239 O O . PRO B 1 28 ? 13.891 -41.438 -20.578 1 90.69 28 PRO B O 1
ATOM 3242 N N . GLY B 1 29 ? 15.539 -42.906 -20.328 1 90 29 GLY B N 1
ATOM 3243 C CA . GLY B 1 29 ? 14.633 -44.031 -20.406 1 90 29 GLY B CA 1
ATOM 3244 C C . GLY B 1 29 ? 13.641 -44.094 -19.266 1 90 29 GLY B C 1
ATOM 3245 O O . GLY B 1 29 ? 12.445 -44.312 -19.469 1 90 29 GLY B O 1
ATOM 3246 N N . LEU B 1 30 ? 14.133 -43.875 -18.141 1 92.31 30 LEU B N 1
ATOM 3247 C CA . LEU B 1 30 ? 13.281 -43.906 -16.953 1 92.31 30 LEU B CA 1
ATOM 3248 C C . LEU B 1 30 ? 12.281 -42.75 -16.984 1 92.31 30 LEU B C 1
ATOM 3250 O O . LEU B 1 30 ? 11.125 -42.938 -16.609 1 92.31 30 LEU B O 1
ATOM 3254 N N . ARG B 1 31 ? 12.727 -41.625 -17.406 1 92.75 31 ARG B N 1
ATOM 3255 C CA . ARG B 1 31 ? 11.852 -40.438 -17.484 1 92.75 31 ARG B CA 1
ATOM 3256 C C . ARG B 1 31 ? 10.711 -40.688 -18.469 1 92.75 31 ARG B C 1
ATOM 3258 O O . ARG B 1 31 ? 9.57 -40.312 -18.203 1 92.75 31 ARG B O 1
ATOM 3265 N N . LEU B 1 32 ? 11.047 -41.312 -19.578 1 92.5 32 LEU B N 1
ATOM 3266 C CA . LEU B 1 32 ? 10.023 -41.594 -20.578 1 92.5 32 LEU B CA 1
ATOM 3267 C C . LEU B 1 32 ? 8.992 -42.562 -20.031 1 92.5 32 LEU B C 1
ATOM 3269 O O . LEU B 1 32 ? 7.789 -42.375 -20.234 1 92.5 32 LEU B O 1
ATOM 3273 N N . SER B 1 33 ? 9.5 -43.594 -19.391 1 93.06 33 SER B N 1
ATOM 3274 C CA . SER B 1 33 ? 8.594 -44.562 -18.781 1 93.06 33 SER B CA 1
ATOM 3275 C C . SER B 1 33 ? 7.711 -43.906 -17.719 1 93.06 33 SER B C 1
ATOM 3277 O O . SER B 1 33 ? 6.5 -44.156 -17.688 1 93.06 33 SER B O 1
ATOM 3279 N N . ALA B 1 34 ? 8.359 -43.125 -16.891 1 94.38 34 ALA B N 1
ATOM 3280 C CA . ALA B 1 34 ? 7.629 -42.469 -15.828 1 94.38 34 ALA B CA 1
ATOM 3281 C C . ALA B 1 34 ? 6.562 -41.531 -16.391 1 94.38 34 ALA B C 1
ATOM 3283 O O . ALA B 1 34 ? 5.445 -41.469 -15.883 1 94.38 34 ALA B O 1
ATOM 3284 N N . SER B 1 35 ? 6.922 -40.781 -17.438 1 95.31 35 SER B N 1
ATOM 3285 C CA . SER B 1 35 ? 5.988 -39.844 -18.062 1 95.31 35 SER B CA 1
ATOM 3286 C C . SER B 1 35 ? 4.789 -40.594 -18.656 1 95.31 35 SER B C 1
ATOM 3288 O O . SER B 1 35 ? 3.648 -40.156 -18.516 1 95.31 35 SER B O 1
ATOM 3290 N N . ARG B 1 36 ? 5.023 -41.719 -19.266 1 94.31 36 ARG B N 1
ATOM 3291 C CA . ARG B 1 36 ? 3.955 -42.531 -19.828 1 94.31 36 ARG B CA 1
ATOM 3292 C C . ARG B 1 36 ? 2.996 -43 -18.75 1 94.31 36 ARG B C 1
ATOM 3294 O O . ARG B 1 36 ? 1.777 -42.938 -18.906 1 94.31 36 ARG B O 1
ATOM 3301 N N . ARG B 1 37 ? 3.572 -43.5 -17.719 1 94.12 37 ARG B N 1
ATOM 3302 C CA . ARG B 1 37 ? 2.77 -44 -16.609 1 94.12 37 ARG B CA 1
ATOM 3303 C C . ARG B 1 37 ? 1.975 -42.875 -15.961 1 94.12 37 ARG B C 1
ATOM 3305 O O . ARG B 1 37 ? 0.809 -43.062 -15.602 1 94.12 37 ARG B O 1
ATOM 3312 N N . PHE B 1 38 ? 2.66 -41.781 -15.828 1 95.56 38 PHE B N 1
ATOM 3313 C CA . PHE B 1 38 ? 1.998 -40.594 -15.258 1 95.56 38 PHE B CA 1
ATOM 3314 C C . PHE B 1 38 ? 0.771 -40.219 -16.078 1 95.56 38 PHE B C 1
ATOM 3316 O O . PHE B 1 38 ? -0.318 -40.031 -15.523 1 95.56 38 PHE B O 1
ATOM 3323 N N . TYR B 1 39 ? 0.881 -40.125 -17.391 1 95.25 39 TYR B N 1
ATOM 3324 C CA . TYR B 1 39 ? -0.219 -39.75 -18.266 1 95.25 39 TYR B CA 1
ATOM 3325 C C . TYR B 1 39 ? -1.312 -40.781 -18.281 1 95.25 39 TYR B C 1
ATOM 3327 O O . TYR B 1 39 ? -2.498 -40.469 -18.391 1 95.25 39 TYR B O 1
ATOM 3335 N N . GLN B 1 40 ? -0.916 -42.062 -18.125 1 93.44 40 GLN B N 1
ATOM 3336 C CA . GLN B 1 40 ? -1.915 -43.125 -18 1 93.44 40 GLN B CA 1
ATOM 3337 C C . GLN B 1 40 ? -2.834 -42.875 -16.812 1 93.44 40 GLN B C 1
ATOM 3339 O O . GLN B 1 40 ? -4.055 -42.969 -16.922 1 93.44 40 GLN B O 1
ATOM 3344 N N . ILE B 1 41 ? -2.184 -42.562 -15.734 1 93.19 41 ILE B N 1
ATOM 3345 C CA . ILE B 1 41 ? -2.914 -42.344 -14.492 1 93.19 41 ILE B CA 1
ATOM 3346 C C . ILE B 1 41 ? -3.797 -41.094 -14.625 1 93.19 41 ILE B C 1
ATOM 3348 O O . ILE B 1 41 ? -5.008 -41.156 -14.414 1 93.19 41 ILE B O 1
ATOM 3352 N N . VAL B 1 42 ? -3.221 -39.969 -15.008 1 94.81 42 VAL B N 1
ATOM 3353 C CA . VAL B 1 42 ? -3.926 -38.688 -15.023 1 94.81 42 VAL B CA 1
ATOM 3354 C C . VAL B 1 42 ? -5.031 -38.719 -16.078 1 94.81 42 VAL B C 1
ATOM 3356 O O . VAL B 1 42 ? -6.133 -38.219 -15.836 1 94.81 42 VAL B O 1
ATOM 3359 N N . ASN B 1 43 ? -4.801 -39.375 -17.25 1 94.06 43 ASN B N 1
ATOM 3360 C CA . ASN B 1 43 ? -5.809 -39.469 -18.297 1 94.06 43 ASN B CA 1
ATOM 3361 C C . ASN B 1 43 ? -7 -40.312 -17.859 1 94.06 43 ASN B C 1
ATOM 3363 O O . ASN B 1 43 ? -8.148 -40 -18.188 1 94.06 43 ASN B O 1
ATOM 3367 N N . HIS B 1 44 ? -6.699 -41.344 -17.125 1 92.88 44 HIS B N 1
ATOM 3368 C CA . HIS B 1 44 ? -7.754 -42.219 -16.641 1 92.88 44 HIS B CA 1
ATOM 3369 C C . HIS B 1 44 ? -8.719 -41.469 -15.734 1 92.88 44 HIS B C 1
ATOM 3371 O O . HIS B 1 44 ? -9.938 -41.531 -15.914 1 92.88 44 HIS B O 1
ATOM 3377 N N . PHE B 1 45 ? -8.195 -40.688 -14.891 1 92.31 45 PHE B N 1
ATOM 3378 C CA . PHE B 1 45 ? -9.039 -40.031 -13.898 1 92.31 45 PHE B CA 1
ATOM 3379 C C . PHE B 1 45 ? -9.648 -38.75 -14.461 1 92.31 45 PHE B C 1
ATOM 3381 O O . PHE B 1 45 ? -10.688 -38.312 -13.992 1 92.31 45 PHE B O 1
ATOM 3388 N N . ASP B 1 46 ? -9 -38.062 -15.367 1 89.56 46 ASP B N 1
ATOM 3389 C CA . ASP B 1 46 ? -9.547 -36.906 -16.031 1 89.56 46 ASP B CA 1
ATOM 3390 C C . ASP B 1 46 ? -10.812 -37.25 -16.812 1 89.56 46 ASP B C 1
ATOM 3392 O O . ASP B 1 46 ? -11.766 -36.469 -16.828 1 89.56 46 ASP B O 1
ATOM 3396 N N . ALA B 1 47 ? -10.82 -38.344 -17.391 1 82.56 47 ALA B N 1
ATOM 3397 C CA . ALA B 1 47 ? -11.945 -38.812 -18.203 1 82.56 47 ALA B CA 1
ATOM 3398 C C . ALA B 1 47 ? -13.156 -39.125 -17.328 1 82.56 47 ALA B C 1
ATOM 3400 O O . ALA B 1 47 ? -14.297 -39 -17.766 1 82.56 47 ALA B O 1
ATOM 3401 N N . SER B 1 48 ? -12.867 -39.406 -16.109 1 76.25 48 SER B N 1
ATOM 3402 C CA . SER B 1 48 ? -13.961 -39.781 -15.211 1 76.25 48 SER B CA 1
ATOM 3403 C C . SER B 1 48 ? -14.609 -38.562 -14.578 1 76.25 48 SER B C 1
ATOM 3405 O O . SER B 1 48 ? -15.656 -38.656 -13.938 1 76.25 48 SER B O 1
ATOM 3407 N N . GLY B 1 49 ? -14.148 -37.312 -14.922 1 66.94 49 GLY B N 1
ATOM 3408 C CA . GLY B 1 49 ? -14.688 -36.094 -14.375 1 66.94 49 GLY B CA 1
ATOM 3409 C C . GLY B 1 49 ? -14.547 -36 -12.867 1 66.94 49 GLY B C 1
ATOM 3410 O O . GLY B 1 49 ? -15.242 -35.188 -12.219 1 66.94 49 GLY B O 1
ATOM 3411 N N . SER B 1 50 ? -13.734 -36.719 -12.234 1 64.06 50 SER B N 1
ATOM 3412 C CA . SER B 1 50 ? -13.719 -36.906 -10.789 1 64.06 50 SER B CA 1
ATOM 3413 C C . SER B 1 50 ? -12.82 -35.875 -10.117 1 64.06 50 SER B C 1
ATOM 3415 O O . SER B 1 50 ? -12.664 -35.906 -8.891 1 64.06 50 SER B O 1
ATOM 3417 N N . GLY B 1 51 ? -12.344 -35 -10.867 1 66.06 51 GLY B N 1
ATOM 3418 C CA . GLY B 1 51 ? -11.32 -34.156 -10.266 1 66.06 51 GLY B CA 1
ATOM 3419 C C . GLY B 1 51 ? -11.891 -33 -9.484 1 66.06 51 GLY B C 1
ATOM 3420 O O . GLY B 1 51 ? -11.227 -32.438 -8.609 1 66.06 51 GLY B O 1
ATOM 3421 N N . ASN B 1 52 ? -13.172 -32.688 -9.773 1 65.56 52 ASN B N 1
ATOM 3422 C CA . ASN B 1 52 ? -13.727 -31.484 -9.156 1 65.56 52 ASN B CA 1
ATOM 3423 C C . ASN B 1 52 ? -14.531 -31.828 -7.902 1 65.56 52 ASN B C 1
ATOM 3425 O O . ASN B 1 52 ? -15.492 -32.594 -7.965 1 65.56 52 ASN B O 1
ATOM 3429 N N . ASN B 1 53 ? -13.977 -31.672 -6.852 1 66.25 53 ASN B N 1
ATOM 3430 C CA . ASN B 1 53 ? -14.703 -31.922 -5.609 1 66.25 53 ASN B CA 1
ATOM 3431 C C . ASN B 1 53 ? -15.43 -30.656 -5.133 1 66.25 53 ASN B C 1
ATOM 3433 O O . ASN B 1 53 ? -15.648 -30.484 -3.936 1 66.25 53 ASN B O 1
ATOM 3437 N N . GLY B 1 54 ? -15.805 -29.766 -6.152 1 69.94 54 GLY B N 1
ATOM 3438 C CA . GLY B 1 54 ? -16.469 -28.531 -5.758 1 69.94 54 GLY B CA 1
ATOM 3439 C C . GLY B 1 54 ? -15.5 -27.453 -5.301 1 69.94 54 GLY B C 1
ATOM 3440 O O . GLY B 1 54 ? -15.883 -26.281 -5.156 1 69.94 54 GLY B O 1
ATOM 3441 N N . GLU B 1 55 ? -14.312 -27.875 -5.059 1 87.06 55 GLU B N 1
ATOM 3442 C CA . GLU B 1 55 ? -13.297 -26.922 -4.617 1 87.06 55 GLU B CA 1
ATOM 3443 C C . GLU B 1 55 ? -12.438 -26.453 -5.785 1 87.06 55 GLU B C 1
ATOM 3445 O O . GLU B 1 55 ? -12.57 -25.312 -6.242 1 87.06 55 GLU B O 1
ATOM 3450 N N . TYR B 1 56 ? -11.594 -27.344 -6.344 1 93.5 56 TYR B N 1
ATOM 3451 C CA . TYR B 1 56 ? -10.781 -27.125 -7.535 1 93.5 56 TYR B CA 1
ATOM 3452 C C . TYR B 1 56 ? -10.461 -28.438 -8.242 1 93.5 56 TYR B C 1
ATOM 3454 O O . TYR B 1 56 ? -10.812 -29.516 -7.746 1 93.5 56 TYR B O 1
ATOM 3462 N N . ASP B 1 57 ? -10.062 -28.375 -9.414 1 95.69 57 ASP B N 1
ATOM 3463 C CA . ASP B 1 57 ? -9.742 -29.562 -10.203 1 95.69 57 ASP B CA 1
ATOM 3464 C C . ASP B 1 57 ? -8.352 -30.094 -9.844 1 95.69 57 ASP B C 1
ATOM 3466 O O . ASP B 1 57 ? -7.348 -29.641 -10.383 1 95.69 57 ASP B O 1
ATOM 3470 N N . ARG B 1 58 ? -8.312 -31.094 -9 1 95.31 58 ARG B N 1
ATOM 3471 C CA . ARG B 1 58 ? -7.082 -31.656 -8.461 1 95.31 58 ARG B CA 1
ATOM 3472 C C . ARG B 1 58 ? -6.262 -32.344 -9.555 1 95.31 58 ARG B C 1
ATOM 3474 O O . ARG B 1 58 ? -5.031 -32.25 -9.555 1 95.31 58 ARG B O 1
ATOM 3481 N N . ILE B 1 59 ? -6.938 -32.969 -10.43 1 95.38 59 ILE B N 1
ATOM 3482 C CA . ILE B 1 59 ? -6.254 -33.688 -11.5 1 95.38 59 ILE B CA 1
ATOM 3483 C C . ILE B 1 59 ? -5.57 -32.688 -12.43 1 95.38 59 ILE B C 1
ATOM 3485 O O . ILE B 1 59 ? -4.398 -32.875 -12.773 1 95.38 59 ILE B O 1
ATOM 3489 N N . LYS B 1 60 ? -6.27 -31.656 -12.758 1 95.81 60 LYS B N 1
ATOM 3490 C CA . LYS B 1 60 ? -5.711 -30.625 -13.625 1 95.81 60 LYS B CA 1
ATOM 3491 C C . LYS B 1 60 ? -4.531 -29.922 -12.953 1 95.81 60 LYS B C 1
ATOM 3493 O O . LYS B 1 60 ? -3.547 -29.578 -13.617 1 95.81 60 LYS B O 1
ATOM 3498 N N . LEU B 1 61 ? -4.688 -29.672 -11.672 1 97.5 61 LEU B N 1
ATOM 3499 C CA . LEU B 1 61 ? -3.602 -29.031 -10.945 1 97.5 61 LEU B CA 1
ATOM 3500 C C . LEU B 1 61 ? -2.316 -29.844 -11.047 1 97.5 61 LEU B C 1
ATOM 3502 O O . LEU B 1 61 ? -1.257 -29.297 -11.367 1 97.5 61 LEU B O 1
ATOM 3506 N N . VAL B 1 62 ? -2.391 -31.156 -10.844 1 97.25 62 VAL B N 1
ATOM 3507 C CA . VAL B 1 62 ? -1.229 -32.031 -10.891 1 97.25 62 VAL B CA 1
ATOM 3508 C C . VAL B 1 62 ? -0.705 -32.125 -12.32 1 97.25 62 VAL B C 1
ATOM 3510 O O . VAL B 1 62 ? 0.495 -31.969 -12.562 1 97.25 62 VAL B O 1
ATOM 3513 N N . ARG B 1 63 ? -1.641 -32.344 -13.258 1 97.5 63 ARG B N 1
ATOM 3514 C CA . ARG B 1 63 ? -1.275 -32.469 -14.664 1 97.5 63 ARG B CA 1
ATOM 3515 C C . ARG B 1 63 ? -0.529 -31.219 -15.148 1 97.5 63 ARG B C 1
ATOM 3517 O O . ARG B 1 63 ? 0.543 -31.328 -15.75 1 97.5 63 ARG B O 1
ATOM 3524 N N . LEU B 1 64 ? -1.104 -30.062 -14.883 1 98.12 64 LEU B N 1
ATOM 3525 C CA . LEU B 1 64 ? -0.541 -28.828 -15.398 1 98.12 64 LEU B CA 1
ATOM 3526 C C . LEU B 1 64 ? 0.781 -28.5 -14.711 1 98.12 64 LEU B C 1
ATOM 3528 O O . LEU B 1 64 ? 1.685 -27.938 -15.328 1 98.12 64 LEU B O 1
ATOM 3532 N N . THR B 1 65 ? 0.916 -28.859 -13.391 1 98.25 65 THR B N 1
ATOM 3533 C CA . THR B 1 65 ? 2.195 -28.672 -12.719 1 98.25 65 THR B CA 1
ATOM 3534 C C . THR B 1 65 ? 3.311 -29.406 -13.445 1 98.25 65 THR B C 1
ATOM 3536 O O . THR B 1 65 ? 4.406 -28.875 -13.625 1 98.25 65 THR B O 1
ATOM 3539 N N . TYR B 1 66 ? 3.02 -30.578 -13.859 1 97.81 66 TYR B N 1
ATOM 3540 C CA . TYR B 1 66 ? 3.988 -31.344 -14.633 1 97.81 66 TYR B CA 1
ATOM 3541 C C . TYR B 1 66 ? 4.219 -30.719 -16 1 97.81 66 TYR B C 1
ATOM 3543 O O . TYR B 1 66 ? 5.367 -30.547 -16.422 1 97.81 66 TYR B O 1
ATOM 3551 N N . GLU B 1 67 ? 3.186 -30.359 -16.703 1 98 67 GLU B N 1
ATOM 3552 C CA . GLU B 1 67 ? 3.268 -29.922 -18.094 1 98 67 GLU B CA 1
ATOM 3553 C C . GLU B 1 67 ? 3.959 -28.562 -18.188 1 98 67 GLU B C 1
ATOM 3555 O O . GLU B 1 67 ? 4.598 -28.25 -19.203 1 98 67 GLU B O 1
ATOM 3560 N N . TYR B 1 68 ? 3.859 -27.75 -17.156 1 97.69 68 TYR B N 1
ATOM 3561 C CA . TYR B 1 68 ? 4.457 -26.422 -17.172 1 97.69 68 TYR B CA 1
ATOM 3562 C C . TYR B 1 68 ? 5.895 -26.453 -16.672 1 97.69 68 TYR B C 1
ATOM 3564 O O . TYR B 1 68 ? 6.574 -25.438 -16.656 1 97.69 68 TYR B O 1
ATOM 3572 N N . ALA B 1 69 ? 6.355 -27.641 -16.172 1 96.75 69 ALA B N 1
ATOM 3573 C CA . ALA B 1 69 ? 7.77 -27.766 -15.828 1 96.75 69 ALA B CA 1
ATOM 3574 C C . ALA B 1 69 ? 8.656 -27.438 -17.031 1 96.75 69 ALA B C 1
ATOM 3576 O O . ALA B 1 69 ? 8.406 -27.922 -18.141 1 96.75 69 ALA B O 1
ATOM 3577 N N . ARG B 1 70 ? 9.68 -26.734 -16.875 1 94.44 70 ARG B N 1
ATOM 3578 C CA . ARG B 1 70 ? 10.367 -26.047 -17.969 1 94.44 70 ARG B CA 1
ATOM 3579 C C . ARG B 1 70 ? 11.43 -26.938 -18.594 1 94.44 70 ARG B C 1
ATOM 3581 O O . ARG B 1 70 ? 11.805 -26.734 -19.75 1 94.44 70 ARG B O 1
ATOM 3588 N N . SER B 1 71 ? 12.023 -27.875 -17.844 1 92.81 71 SER B N 1
ATOM 3589 C CA . SER B 1 71 ? 13.117 -28.703 -18.359 1 92.81 71 SER B CA 1
ATOM 3590 C C . SER B 1 71 ? 12.875 -30.172 -18.062 1 92.81 71 SER B C 1
ATOM 3592 O O . SER B 1 71 ? 12.008 -30.531 -17.266 1 92.81 71 SER B O 1
ATOM 3594 N N . GLU B 1 72 ? 13.625 -30.984 -18.734 1 92.94 72 GLU B N 1
ATOM 3595 C CA . GLU B 1 72 ? 13.539 -32.406 -18.484 1 92.94 72 GLU B CA 1
ATOM 3596 C C . GLU B 1 72 ? 13.953 -32.75 -17.047 1 92.94 72 GLU B C 1
ATOM 3598 O O . GLU B 1 72 ? 13.391 -33.656 -16.438 1 92.94 72 GLU B O 1
ATOM 3603 N N . GLU B 1 73 ? 14.891 -31.969 -16.688 1 93.12 73 GLU B N 1
ATOM 3604 C CA . GLU B 1 73 ? 15.336 -32.188 -15.305 1 93.12 73 GLU B CA 1
ATOM 3605 C C . GLU B 1 73 ? 14.227 -31.859 -14.312 1 93.12 73 GLU B C 1
ATOM 3607 O O . GLU B 1 73 ? 13.992 -32.625 -13.367 1 93.12 73 GLU B O 1
ATOM 3612 N N . SER B 1 74 ? 13.531 -30.766 -14.5 1 94.56 74 SER B N 1
ATOM 3613 C CA . SER B 1 74 ? 12.43 -30.375 -13.633 1 94.56 74 SER B CA 1
ATOM 3614 C C . SER B 1 74 ? 11.281 -31.375 -13.703 1 94.56 74 SER B C 1
ATOM 3616 O O . SER B 1 74 ? 10.695 -31.719 -12.68 1 94.56 74 SER B O 1
ATOM 3618 N N . LYS B 1 75 ? 11.016 -31.828 -14.875 1 95.12 75 LYS B N 1
ATOM 3619 C CA . LYS B 1 75 ? 9.984 -32.844 -15.047 1 95.12 75 LYS B CA 1
ATOM 3620 C C . LYS B 1 75 ? 10.344 -34.125 -14.289 1 95.12 75 LYS B C 1
ATOM 3622 O O . LYS B 1 75 ? 9.469 -34.781 -13.719 1 95.12 75 LYS B O 1
ATOM 3627 N N . GLY B 1 76 ? 11.625 -34.438 -14.406 1 93.5 76 GLY B N 1
ATOM 3628 C CA . GLY B 1 76 ? 12.094 -35.594 -13.656 1 93.5 76 GLY B CA 1
ATOM 3629 C C . GLY B 1 76 ? 11.883 -35.469 -12.156 1 93.5 76 GLY B C 1
ATOM 3630 O O . GLY B 1 76 ? 11.484 -36.406 -11.492 1 93.5 76 GLY B O 1
ATOM 3631 N N . LYS B 1 77 ? 12.141 -34.281 -11.609 1 92.62 77 LYS B N 1
ATOM 3632 C CA . LYS B 1 77 ? 11.93 -34 -10.188 1 92.62 77 LYS B CA 1
ATOM 3633 C C . LYS B 1 77 ? 10.461 -34.188 -9.812 1 92.62 77 LYS B C 1
ATOM 3635 O O . LYS B 1 77 ? 10.148 -34.781 -8.781 1 92.62 77 LYS B O 1
ATOM 3640 N N . PHE B 1 78 ? 9.586 -33.688 -10.625 1 95.69 78 PHE B N 1
ATOM 3641 C CA . PHE B 1 78 ? 8.156 -33.844 -10.398 1 95.69 78 PHE B CA 1
ATOM 3642 C C . PHE B 1 78 ? 7.754 -35.312 -10.383 1 95.69 78 PHE B C 1
ATOM 3644 O O . PHE B 1 78 ? 7.07 -35.75 -9.461 1 95.69 78 PHE B O 1
ATOM 3651 N N . LEU B 1 79 ? 8.172 -36.031 -11.406 1 95.19 79 LEU B N 1
ATOM 3652 C CA . LEU B 1 79 ? 7.812 -37.438 -11.539 1 95.19 79 LEU B CA 1
ATOM 3653 C C . LEU B 1 79 ? 8.32 -38.219 -10.344 1 95.19 79 LEU B C 1
ATOM 3655 O O . LEU B 1 79 ? 7.609 -39.094 -9.812 1 95.19 79 LEU B O 1
ATOM 3659 N N . SER B 1 80 ? 9.547 -37.938 -9.953 1 92.69 80 SER B N 1
ATOM 3660 C CA . SER B 1 80 ? 10.109 -38.625 -8.789 1 92.69 80 SER B CA 1
ATOM 3661 C C . SER B 1 80 ? 9.25 -38.406 -7.551 1 92.69 80 SER B C 1
ATOM 3663 O O . SER B 1 80 ? 8.945 -39.344 -6.816 1 92.69 80 SER B O 1
ATOM 3665 N N . ALA B 1 81 ? 8.867 -37.156 -7.344 1 91.75 81 ALA B N 1
ATOM 3666 C CA . ALA B 1 81 ? 8.039 -36.812 -6.191 1 91.75 81 ALA B CA 1
ATOM 3667 C C . ALA B 1 81 ? 6.668 -37.5 -6.281 1 91.75 81 ALA B C 1
ATOM 3669 O O . ALA B 1 81 ? 6.168 -38.031 -5.289 1 91.75 81 ALA B O 1
ATOM 3670 N N . PHE B 1 82 ? 6.07 -37.469 -7.469 1 94.25 82 PHE B N 1
ATOM 3671 C CA . PHE B 1 82 ? 4.742 -38.031 -7.672 1 94.25 82 PHE B CA 1
ATOM 3672 C C . PHE B 1 82 ? 4.75 -39.531 -7.391 1 94.25 82 PHE B C 1
ATOM 3674 O O . PHE B 1 82 ? 3.922 -40.031 -6.625 1 94.25 82 PHE B O 1
ATOM 3681 N N . PHE B 1 83 ? 5.613 -40.25 -7.973 1 92.44 83 PHE B N 1
ATOM 3682 C CA . PHE B 1 83 ? 5.629 -41.688 -7.863 1 92.44 83 PHE B CA 1
ATOM 3683 C C . PHE B 1 83 ? 6.094 -42.125 -6.477 1 92.44 83 PHE B C 1
ATOM 3685 O O . PHE B 1 83 ? 5.656 -43.156 -5.965 1 92.44 83 PHE B O 1
ATOM 3692 N N . GLN B 1 84 ? 7.008 -41.312 -5.875 1 88.31 84 GLN B N 1
ATOM 3693 C CA . GLN B 1 84 ? 7.344 -41.562 -4.477 1 88.31 84 GLN B CA 1
ATOM 3694 C C . GLN B 1 84 ? 6.113 -41.438 -3.584 1 88.31 84 GLN B C 1
ATOM 3696 O O . GLN B 1 84 ? 5.871 -42.281 -2.719 1 88.31 84 GLN B O 1
ATOM 3701 N N . SER B 1 85 ? 5.367 -40.406 -3.834 1 88.25 85 SER B N 1
ATOM 3702 C CA . SER B 1 85 ? 4.152 -40.188 -3.062 1 88.25 85 SER B CA 1
ATOM 3703 C C . SER B 1 85 ? 3.125 -41.281 -3.307 1 88.25 85 SER B C 1
ATOM 3705 O O . SER B 1 85 ? 2.389 -41.656 -2.396 1 88.25 85 SER B O 1
ATOM 3707 N N . ALA B 1 86 ? 3.023 -41.812 -4.5 1 88.06 86 ALA B N 1
ATOM 3708 C CA . ALA B 1 86 ? 2.055 -42.812 -4.879 1 88.06 86 ALA B CA 1
ATOM 3709 C C . ALA B 1 86 ? 2.564 -44.219 -4.52 1 88.06 86 ALA B C 1
ATOM 3711 O O . ALA B 1 86 ? 1.83 -45.188 -4.633 1 88.06 86 ALA B O 1
ATOM 3712 N N . ALA B 1 87 ? 3.756 -44.312 -4.121 1 86.31 87 ALA B N 1
ATOM 3713 C CA . ALA B 1 87 ? 4.398 -45.594 -3.816 1 86.31 87 ALA B CA 1
ATOM 3714 C C . ALA B 1 87 ? 4.316 -46.531 -5.004 1 86.31 87 ALA B C 1
ATOM 3716 O O . ALA B 1 87 ? 3.934 -47.688 -4.848 1 86.31 87 ALA B O 1
ATOM 3717 N N . LEU B 1 88 ? 4.527 -46 -6.195 1 87.44 88 LEU B N 1
ATOM 3718 C CA . LEU B 1 88 ? 4.547 -46.781 -7.438 1 87.44 88 LEU B CA 1
ATOM 3719 C C . LEU B 1 88 ? 5.91 -46.688 -8.117 1 87.44 88 LEU B C 1
ATOM 3721 O O . LEU B 1 88 ? 6.59 -45.656 -8.008 1 87.44 88 LEU B O 1
ATOM 3725 N N . PRO B 1 89 ? 6.289 -47.75 -8.68 1 88.81 89 PRO B N 1
ATOM 3726 C CA . PRO B 1 89 ? 7.547 -47.656 -9.438 1 88.81 89 PRO B CA 1
ATOM 3727 C C . PRO B 1 89 ? 7.434 -46.781 -10.68 1 88.81 89 PRO B C 1
ATOM 3729 O O . PRO B 1 89 ? 6.387 -46.781 -11.336 1 88.81 89 PRO B O 1
ATOM 3732 N N . MET B 1 90 ? 8.469 -46.156 -11.047 1 89.12 90 MET B N 1
ATOM 3733 C CA . MET B 1 90 ? 8.523 -45.281 -12.234 1 89.12 90 MET B CA 1
ATOM 3734 C C . MET B 1 90 ? 8.805 -46.125 -13.484 1 89.12 90 MET B C 1
ATOM 3736 O O . MET B 1 90 ? 8.453 -45.719 -14.594 1 89.12 90 MET B O 1
ATOM 3740 N N . ASP B 1 91 ? 9.477 -47.188 -12.891 1 81.12 91 ASP B N 1
ATOM 3741 C CA . ASP B 1 91 ? 9.906 -48.062 -13.984 1 81.12 91 ASP B CA 1
ATOM 3742 C C . ASP B 1 91 ? 8.891 -49.188 -14.234 1 81.12 91 ASP B C 1
ATOM 3744 O O . ASP B 1 91 ? 8.078 -49.5 -13.359 1 81.12 91 ASP B O 1
ATOM 3748 N N . GLY B 1 92 ? 8.336 -49.5 -15.352 1 72.94 92 GLY B N 1
ATOM 3749 C CA . GLY B 1 92 ? 7.441 -50.594 -15.656 1 72.94 92 GLY B CA 1
ATOM 3750 C C . GLY B 1 92 ? 7.023 -50.656 -17.109 1 72.94 92 GLY B C 1
ATOM 3751 O O . GLY B 1 92 ? 6.613 -49.625 -17.672 1 72.94 92 GLY B O 1
ATOM 3752 N N . GLU B 1 93 ? 7.426 -51.594 -17.516 1 70.56 93 GLU B N 1
ATOM 3753 C CA . GLU B 1 93 ? 7.062 -51.812 -18.922 1 70.56 93 GLU B CA 1
ATOM 3754 C C . GLU B 1 93 ? 5.582 -52.156 -19.062 1 70.56 93 GLU B C 1
ATOM 3756 O O . GLU B 1 93 ? 4.98 -51.875 -20.094 1 70.56 93 GLU B O 1
ATOM 3761 N N . GLU B 1 94 ? 5.066 -52.625 -17.938 1 75.25 94 GLU B N 1
ATOM 3762 C CA . GLU B 1 94 ? 3.662 -53 -18.016 1 75.25 94 GLU B CA 1
ATOM 3763 C C . GLU B 1 94 ? 2.744 -51.844 -17.641 1 75.25 94 GLU B C 1
ATOM 3765 O O . GLU B 1 94 ? 3.098 -51.031 -16.797 1 75.25 94 GLU B O 1
ATOM 3770 N N . ALA B 1 95 ? 1.678 -51.812 -18.406 1 80.06 95 ALA B N 1
ATOM 3771 C CA . ALA B 1 95 ? 0.645 -50.812 -18.141 1 80.06 95 ALA B CA 1
ATOM 3772 C C . ALA B 1 95 ? 0.068 -51 -16.734 1 80.06 95 ALA B C 1
ATOM 3774 O O . ALA B 1 95 ? -0.022 -52.125 -16.234 1 80.06 95 ALA B O 1
ATOM 3775 N N . ILE B 1 96 ? -0.099 -49.906 -16.062 1 86.75 96 ILE B N 1
ATOM 3776 C CA . ILE B 1 96 ? -0.776 -49.938 -14.766 1 86.75 96 ILE B CA 1
ATOM 3777 C C . ILE B 1 96 ? -2.174 -50.531 -14.93 1 86.75 96 ILE B C 1
ATOM 3779 O O . ILE B 1 96 ? -2.918 -50.125 -15.836 1 86.75 96 ILE B O 1
ATOM 3783 N N . ASP B 1 97 ? -2.492 -51.531 -14.25 1 87.25 97 ASP B N 1
ATOM 3784 C CA . ASP B 1 97 ? -3.803 -52.188 -14.344 1 87.25 97 ASP B CA 1
ATOM 3785 C C . ASP B 1 97 ? -4.871 -51.344 -13.648 1 87.25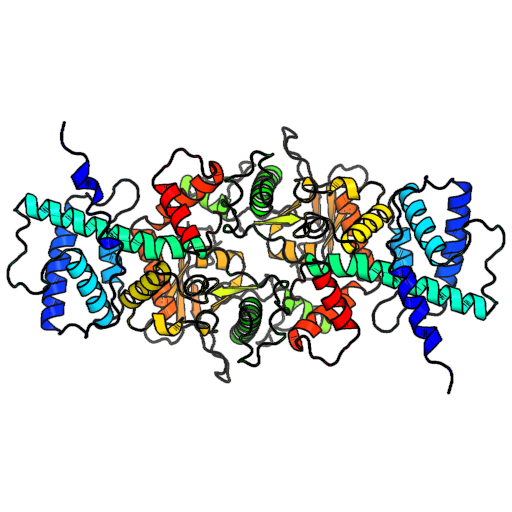 97 ASP B C 1
ATOM 3787 O O . ASP B 1 97 ? -5.223 -51.594 -12.492 1 87.25 97 ASP B O 1
ATOM 3791 N N . LEU B 1 98 ? -5.484 -50.469 -14.328 1 88.31 98 LEU B N 1
ATOM 3792 C CA . LEU B 1 98 ? -6.488 -49.562 -13.781 1 88.31 98 LEU B CA 1
ATOM 3793 C C . LEU B 1 98 ? -7.867 -50.219 -13.766 1 88.31 98 LEU B C 1
ATOM 3795 O O . LEU B 1 98 ? -8.844 -49.594 -13.344 1 88.31 98 LEU B O 1
ATOM 3799 N N . GLY B 1 99 ? -7.84 -51.5 -14.297 1 86.94 99 GLY B N 1
ATOM 3800 C CA . GLY B 1 99 ? -9.062 -52.281 -14.195 1 86.94 99 GLY B CA 1
ATOM 3801 C C . GLY B 1 99 ? -9.289 -52.844 -12.805 1 86.94 99 GLY B C 1
ATOM 3802 O O . GLY B 1 99 ? -10.414 -53.188 -12.445 1 86.94 99 GLY B O 1
ATOM 3803 N N . ASP B 1 100 ? -8.227 -52.938 -12.102 1 91.5 100 ASP B N 1
ATOM 3804 C CA . ASP B 1 100 ? -8.32 -53.344 -10.703 1 91.5 100 ASP B CA 1
ATOM 3805 C C . ASP B 1 100 ? -8.898 -52.219 -9.844 1 91.5 100 ASP B C 1
ATOM 3807 O O . ASP B 1 100 ? -8.234 -51.188 -9.617 1 91.5 100 ASP B O 1
ATOM 3811 N N . ALA B 1 101 ? -10.055 -52.469 -9.312 1 91.75 101 ALA B N 1
ATOM 3812 C CA . ALA B 1 101 ? -10.805 -51.438 -8.602 1 91.75 101 ALA B CA 1
ATOM 3813 C C . ALA B 1 101 ? -10.031 -50.938 -7.375 1 91.75 101 ALA B C 1
ATOM 3815 O O . ALA B 1 101 ? -10.062 -49.75 -7.043 1 91.75 101 ALA B O 1
ATOM 3816 N N . ASP B 1 102 ? -9.414 -51.875 -6.727 1 91.69 102 ASP B N 1
ATOM 3817 C CA . ASP B 1 102 ? -8.664 -51.531 -5.527 1 91.69 102 ASP B CA 1
ATOM 3818 C C . ASP B 1 102 ? -7.465 -50.625 -5.875 1 91.69 102 ASP B C 1
ATOM 3820 O O . ASP B 1 102 ? -7.211 -49.625 -5.207 1 91.69 102 ASP B O 1
ATOM 3824 N N . LEU B 1 103 ? -6.797 -51.062 -6.875 1 90 103 LEU B N 1
ATOM 3825 C CA . LEU B 1 103 ? -5.641 -50.281 -7.312 1 90 103 LEU B CA 1
ATOM 3826 C C . LEU B 1 103 ? -6.07 -48.906 -7.82 1 90 103 LEU B C 1
ATOM 3828 O O . LEU B 1 103 ? -5.418 -47.906 -7.527 1 90 103 LEU B O 1
ATOM 3832 N N . GLU B 1 104 ? -7.129 -48.906 -8.555 1 91.5 104 GLU B N 1
ATOM 3833 C CA . GLU B 1 104 ? -7.648 -47.625 -9.07 1 91.5 104 GLU B CA 1
ATOM 3834 C C . GLU B 1 104 ? -7.996 -46.688 -7.941 1 91.5 104 GLU B C 1
ATOM 3836 O O . GLU B 1 104 ? -7.688 -45.5 -8.016 1 91.5 104 GLU B O 1
ATOM 3841 N N . ALA B 1 105 ? -8.633 -47.25 -6.965 1 90.94 105 ALA B N 1
ATOM 3842 C CA . ALA B 1 105 ? -9.023 -46.406 -5.82 1 90.94 105 ALA B CA 1
ATOM 3843 C C . ALA B 1 105 ? -7.797 -45.875 -5.094 1 90.94 105 ALA B C 1
ATOM 3845 O O . ALA B 1 105 ? -7.781 -44.719 -4.66 1 90.94 105 ALA B O 1
ATOM 3846 N N . GLU B 1 106 ? -6.832 -46.719 -4.945 1 90.38 106 GLU B N 1
ATOM 3847 C CA . GLU B 1 106 ? -5.598 -46.312 -4.281 1 90.38 106 GLU B CA 1
ATOM 3848 C C . GLU B 1 106 ? -4.879 -45.219 -5.07 1 90.38 106 GLU B C 1
ATOM 3850 O O . GLU B 1 106 ? -4.355 -44.281 -4.488 1 90.38 106 GLU B O 1
ATOM 3855 N N . LEU B 1 107 ? -4.852 -45.375 -6.34 1 90.75 107 LEU B N 1
ATOM 3856 C CA . LEU B 1 107 ? -4.188 -44.406 -7.203 1 90.75 107 LEU B CA 1
ATOM 3857 C C . LEU B 1 107 ? -4.922 -43.094 -7.18 1 90.75 107 LEU B C 1
ATOM 3859 O O . LEU B 1 107 ? -4.289 -42.031 -7.195 1 90.75 107 LEU B O 1
ATOM 3863 N N . ARG B 1 108 ? -6.203 -43.188 -7.152 1 91.69 108 ARG B N 1
ATOM 3864 C CA . ARG B 1 108 ? -6.996 -41.969 -7.059 1 91.69 108 ARG B CA 1
ATOM 3865 C C . ARG B 1 108 ? -6.676 -41.188 -5.781 1 91.69 108 ARG B C 1
ATOM 3867 O O . ARG B 1 108 ? -6.453 -39.969 -5.824 1 91.69 108 ARG B O 1
ATOM 3874 N N . THR B 1 109 ? -6.68 -41.969 -4.742 1 91.06 109 THR B N 1
ATOM 3875 C CA . THR B 1 109 ? -6.371 -41.344 -3.451 1 91.06 109 THR B CA 1
ATOM 3876 C C . THR B 1 109 ? -4.977 -40.75 -3.465 1 91.06 109 THR B C 1
ATOM 3878 O O . THR B 1 109 ? -4.777 -39.625 -2.965 1 91.06 109 THR B O 1
ATOM 3881 N N . SER B 1 110 ? -4.008 -41.438 -4.004 1 90.19 110 SER B N 1
ATOM 3882 C CA . SER B 1 110 ? -2.635 -40.938 -4.066 1 90.19 110 SER B CA 1
ATOM 3883 C C . SER B 1 110 ? -2.535 -39.688 -4.918 1 90.19 110 SER B C 1
ATOM 3885 O O . SER B 1 110 ? -1.829 -38.719 -4.559 1 90.19 110 SER B O 1
ATOM 3887 N N . LEU B 1 111 ? -3.238 -39.688 -6.023 1 93.19 111 LEU B N 1
ATOM 3888 C CA . LEU B 1 111 ? -3.246 -38.531 -6.914 1 93.19 111 LEU B CA 1
ATOM 3889 C C . LEU B 1 111 ? -3.84 -37.312 -6.211 1 93.19 111 LEU B C 1
ATOM 3891 O O . LEU B 1 111 ? -3.281 -36.219 -6.285 1 93.19 111 LEU B O 1
ATOM 3895 N N . PHE B 1 112 ? -4.902 -37.531 -5.508 1 92.88 112 PHE B N 1
ATOM 3896 C CA . PHE B 1 112 ? -5.566 -36.438 -4.797 1 92.88 112 PHE B CA 1
ATOM 3897 C C . PHE B 1 112 ? -4.703 -35.938 -3.646 1 92.88 112 PHE B C 1
ATOM 3899 O O . PHE B 1 112 ? -4.617 -34.719 -3.41 1 92.88 112 PHE B O 1
ATOM 3906 N N . ASN B 1 113 ? -4.098 -36.844 -2.961 1 91.5 113 ASN B N 1
ATOM 3907 C CA . ASN B 1 113 ? -3.191 -36.438 -1.886 1 91.5 113 ASN B CA 1
ATOM 3908 C C . ASN B 1 113 ? -2.02 -35.625 -2.412 1 91.5 113 ASN B C 1
ATOM 3910 O O . ASN B 1 113 ? -1.572 -34.688 -1.754 1 91.5 113 ASN B O 1
ATOM 3914 N N . PHE B 1 114 ? -1.519 -36.031 -3.523 1 94.06 114 PHE B N 1
ATOM 3915 C CA . PHE B 1 114 ? -0.422 -35.281 -4.125 1 94.06 114 PHE B CA 1
ATOM 3916 C C . PHE B 1 114 ? -0.879 -33.875 -4.523 1 94.06 114 PHE B C 1
ATOM 3918 O O . PHE B 1 114 ? -0.151 -32.906 -4.328 1 94.06 114 PHE B O 1
ATOM 3925 N N . ALA B 1 115 ? -2.07 -33.812 -5.078 1 95.38 115 ALA B N 1
ATOM 3926 C CA . ALA B 1 115 ? -2.648 -32.531 -5.406 1 95.38 115 ALA B CA 1
ATOM 3927 C C . ALA B 1 115 ? -2.768 -31.641 -4.16 1 95.38 115 ALA B C 1
ATOM 3929 O O . ALA B 1 115 ? -2.41 -30.469 -4.191 1 95.38 115 ALA B O 1
ATOM 3930 N N . GLU B 1 116 ? -3.223 -32.219 -3.125 1 92.31 116 GLU B N 1
ATOM 3931 C CA . GLU B 1 116 ? -3.373 -31.5 -1.869 1 92.31 116 GLU B CA 1
ATOM 3932 C C . GLU B 1 116 ? -2.02 -31.047 -1.329 1 92.31 116 GLU B C 1
ATOM 3934 O O . GLU B 1 116 ? -1.904 -29.953 -0.76 1 92.31 116 GLU B O 1
ATOM 3939 N N . TYR B 1 117 ? -1.077 -31.859 -1.469 1 90.81 117 TYR B N 1
ATOM 3940 C CA . TYR B 1 117 ? 0.274 -31.516 -1.047 1 90.81 117 TYR B CA 1
ATOM 3941 C C . TYR B 1 117 ? 0.774 -30.281 -1.789 1 90.81 117 TYR B C 1
ATOM 3943 O O . TYR B 1 117 ? 1.266 -29.328 -1.171 1 90.81 117 TYR B O 1
ATOM 3951 N N . LEU B 1 118 ? 0.651 -30.328 -3.1 1 95.12 118 LEU B N 1
ATOM 3952 C CA . LEU B 1 118 ? 1.06 -29.188 -3.908 1 95.12 118 LEU B CA 1
ATOM 3953 C C . LEU B 1 118 ? 0.26 -27.938 -3.535 1 95.12 118 LEU B C 1
ATOM 3955 O O . LEU B 1 118 ? 0.827 -26.859 -3.383 1 95.12 118 LEU B O 1
ATOM 3959 N N . PHE B 1 119 ? -1.009 -28.109 -3.383 1 94.06 119 PHE B N 1
ATOM 3960 C CA . PHE B 1 119 ? -1.927 -27.016 -3.086 1 94.06 119 PHE B CA 1
ATOM 3961 C C . PHE B 1 119 ? -1.581 -26.375 -1.751 1 94.06 119 PHE B C 1
ATOM 3963 O O . PHE B 1 119 ? -1.373 -25.156 -1.68 1 94.06 119 PHE B O 1
ATOM 3970 N N . ASP B 1 120 ? -1.409 -27.125 -0.747 1 88.81 120 ASP B N 1
ATOM 3971 C CA . ASP B 1 120 ? -1.259 -26.641 0.621 1 88.81 120 ASP B CA 1
ATOM 3972 C C . ASP B 1 120 ? 0.133 -26.047 0.844 1 88.81 120 ASP B C 1
ATOM 3974 O O . ASP B 1 120 ? 0.301 -25.125 1.642 1 88.81 120 ASP B O 1
ATOM 3978 N N . ASN B 1 121 ? 1.052 -26.547 0.116 1 88.75 121 ASN B N 1
ATOM 3979 C CA . ASN B 1 121 ? 2.424 -26.172 0.447 1 88.75 121 ASN B CA 1
ATOM 3980 C C . ASN B 1 121 ? 2.986 -25.172 -0.547 1 88.75 121 ASN B C 1
ATOM 3982 O O . ASN B 1 121 ? 4.035 -24.562 -0.303 1 88.75 121 ASN B O 1
ATOM 3986 N N . PHE B 1 122 ? 2.307 -24.984 -1.581 1 92.94 122 PHE B N 1
ATOM 3987 C CA . PHE B 1 122 ? 2.908 -24.125 -2.592 1 92.94 122 PHE B CA 1
ATOM 3988 C C . PHE B 1 122 ? 1.891 -23.109 -3.117 1 92.94 122 PHE B C 1
ATOM 3990 O O . PHE B 1 122 ? 2.043 -21.906 -2.916 1 92.94 122 PHE B O 1
ATOM 3997 N N . PHE B 1 123 ? 0.784 -23.547 -3.672 1 94.56 123 PHE B N 1
ATOM 3998 C CA . PHE B 1 123 ? -0.139 -22.672 -4.367 1 94.56 123 PHE B CA 1
ATOM 3999 C C . PHE B 1 123 ? -0.89 -21.781 -3.381 1 94.56 123 PHE B C 1
ATOM 4001 O O . PHE B 1 123 ? -0.996 -20.562 -3.578 1 94.56 123 PHE B O 1
ATOM 4008 N N . LEU B 1 124 ? -1.396 -22.359 -2.326 1 92.06 124 LEU B N 1
ATOM 4009 C CA . LEU B 1 124 ? -2.156 -21.609 -1.324 1 92.06 124 LEU B CA 1
ATOM 4010 C C . LEU B 1 124 ? -1.282 -20.562 -0.642 1 92.06 124 LEU B C 1
ATOM 4012 O O . LEU B 1 124 ? -1.615 -19.375 -0.64 1 92.06 124 LEU B O 1
ATOM 4016 N N . PRO B 1 125 ? -0.156 -20.953 -0.164 1 87.94 125 PRO B N 1
ATOM 4017 C CA . PRO B 1 125 ? 0.647 -19.938 0.516 1 87.94 125 PRO B CA 1
ATOM 4018 C C . PRO B 1 125 ? 1.141 -18.844 -0.431 1 87.94 125 PRO B C 1
ATOM 4020 O O . PRO B 1 125 ? 1.216 -17.672 -0.045 1 87.94 125 PRO B O 1
ATOM 4023 N N . LEU B 1 126 ? 1.523 -19.156 -1.654 1 89.62 126 LEU B N 1
ATOM 4024 C CA . LEU B 1 126 ? 2.014 -18.156 -2.598 1 89.62 126 LEU B CA 1
ATOM 4025 C C . LEU B 1 126 ? 0.929 -17.141 -2.918 1 89.62 126 LEU B C 1
ATOM 4027 O O . LEU B 1 126 ? 1.179 -15.93 -2.885 1 89.62 126 LEU B O 1
ATOM 4031 N N . LYS B 1 127 ? -0.212 -17.625 -3.162 1 89.94 127 LYS B N 1
ATOM 4032 C CA . LYS B 1 127 ? -1.289 -16.703 -3.527 1 89.94 127 LYS B CA 1
ATOM 4033 C C . LYS B 1 127 ? -1.801 -15.945 -2.307 1 89.94 127 LYS B C 1
ATOM 4035 O O . LYS B 1 127 ? -2.197 -14.781 -2.414 1 89.94 127 LYS B O 1
ATOM 4040 N N . ALA B 1 128 ? -1.801 -16.594 -1.222 1 83.94 128 ALA B N 1
ATOM 4041 C CA . ALA B 1 128 ? -2.326 -15.977 -0.006 1 83.94 128 ALA B CA 1
ATOM 4042 C C . ALA B 1 128 ? -1.373 -14.906 0.523 1 83.94 128 ALA B C 1
ATOM 4044 O O . ALA B 1 128 ? -1.793 -13.992 1.23 1 83.94 128 ALA B O 1
ATOM 4045 N N . SER B 1 129 ? -0.084 -14.969 0.214 1 75.75 129 SER B N 1
ATOM 4046 C CA . SER B 1 129 ? 0.912 -14.078 0.795 1 75.75 129 SER B CA 1
ATOM 4047 C C . SER B 1 129 ? 1.225 -12.914 -0.141 1 75.75 129 SER B C 1
ATOM 4049 O O . SER B 1 129 ? 1.999 -12.023 0.208 1 75.75 129 SER B O 1
ATOM 4051 N N . THR B 1 130 ? 0.968 -12.891 -1.357 1 62.5 130 THR B N 1
ATOM 4052 C CA . THR B 1 130 ? 1.484 -12.008 -2.396 1 62.5 130 THR B CA 1
ATOM 4053 C C . THR B 1 130 ? 0.957 -10.586 -2.213 1 62.5 130 THR B C 1
ATOM 4055 O O . THR B 1 130 ? 1.597 -9.625 -2.637 1 62.5 130 THR B O 1
ATOM 4058 N N . LYS B 1 131 ? -0.205 -10.359 -1.705 1 55.06 131 LYS B N 1
ATOM 4059 C CA . LYS B 1 131 ? -0.777 -9.047 -1.977 1 55.06 131 LYS B CA 1
ATOM 4060 C C . LYS B 1 131 ? -0.031 -7.957 -1.214 1 55.06 131 LYS B C 1
ATOM 4062 O O . LYS B 1 131 ? -0.2 -6.766 -1.496 1 55.06 131 LYS B O 1
ATOM 4067 N N . LYS B 1 132 ? 0.884 -8.422 -0.287 1 49.75 132 LYS B N 1
ATOM 4068 C CA . LYS B 1 132 ? 1.444 -7.227 0.339 1 49.75 132 LYS B CA 1
ATOM 4069 C C . LYS B 1 132 ? 2.963 -7.324 0.447 1 49.75 132 LYS B C 1
ATOM 4071 O O . LYS B 1 132 ? 3.486 -8.117 1.235 1 49.75 132 LYS B O 1
ATOM 4076 N N . THR B 1 133 ? 3.732 -7.223 -0.779 1 39.62 133 THR B N 1
ATOM 4077 C CA . THR B 1 133 ? 5.125 -6.918 -0.471 1 39.62 133 THR B CA 1
ATOM 4078 C C . THR B 1 133 ? 5.219 -5.887 0.653 1 39.62 133 THR B C 1
ATOM 4080 O O . THR B 1 133 ? 4.602 -4.824 0.58 1 39.62 133 THR B O 1
ATOM 4083 N N . PRO B 1 134 ? 5.66 -6.371 1.817 1 40.12 134 PRO B N 1
ATOM 4084 C CA . PRO B 1 134 ? 5.816 -5.289 2.793 1 40.12 134 PRO B CA 1
ATOM 4085 C C . PRO B 1 134 ? 6.398 -4.02 2.178 1 40.12 134 PRO B C 1
ATOM 4087 O O . PRO B 1 134 ? 7.328 -4.09 1.372 1 40.12 134 PRO B O 1
ATOM 4090 N N . GLN B 1 135 ? 5.582 -3.26 1.699 1 40.97 135 GLN B N 1
ATOM 4091 C CA . GLN B 1 135 ? 6.215 -1.996 1.333 1 40.97 135 GLN B CA 1
ATOM 4092 C C . GLN B 1 135 ? 6.926 -1.37 2.529 1 40.97 135 GLN B C 1
ATOM 4094 O O . GLN B 1 135 ? 6.461 -1.488 3.666 1 40.97 135 GLN B O 1
ATOM 4099 N N . PRO B 1 136 ? 8.25 -1.357 2.523 1 34.94 136 PRO B N 1
ATOM 4100 C CA . PRO B 1 136 ? 8.961 -0.874 3.707 1 34.94 136 PRO B CA 1
ATOM 4101 C C . PRO B 1 136 ? 8.164 0.16 4.496 1 34.94 136 PRO B C 1
ATOM 4103 O O . PRO B 1 136 ? 7.652 1.122 3.922 1 34.94 136 PRO B O 1
ATOM 4106 N N . SER B 1 137 ? 7.309 -0.361 5.363 1 31.5 137 SER B N 1
ATOM 4107 C CA . SER B 1 137 ? 7.035 0.696 6.332 1 31.5 137 SER B CA 1
ATOM 4108 C C . SER B 1 137 ? 8.328 1.25 6.922 1 31.5 137 SER B C 1
ATOM 4110 O O . SER B 1 137 ? 9.289 0.507 7.129 1 31.5 137 SER B O 1
ATOM 4112 N N . PRO B 1 138 ? 8.523 2.492 6.852 1 30.36 138 PRO B N 1
ATOM 4113 C CA . PRO B 1 138 ? 9.805 3.066 7.289 1 30.36 138 PRO B CA 1
ATOM 4114 C C . PRO B 1 138 ? 10.227 2.568 8.664 1 30.36 138 PRO B C 1
ATOM 4116 O O . PRO B 1 138 ? 11.359 2.816 9.094 1 30.36 138 PRO B O 1
ATOM 4119 N N . ALA B 1 139 ? 9.312 2.15 9.57 1 30.69 139 ALA B N 1
ATOM 4120 C CA . ALA B 1 139 ? 9.719 2.117 10.969 1 30.69 139 ALA B CA 1
ATOM 4121 C C . ALA B 1 139 ? 10.82 1.078 11.195 1 30.69 139 ALA B C 1
ATOM 4123 O O . ALA B 1 139 ? 11.562 1.151 12.172 1 30.69 139 ALA B O 1
ATOM 4124 N N . THR B 1 140 ? 10.672 -0.115 10.656 1 30.12 140 THR B N 1
ATOM 4125 C CA . THR B 1 140 ? 11.461 -1.104 11.375 1 30.12 140 THR B CA 1
ATOM 4126 C C . THR B 1 140 ? 12.945 -0.957 11.047 1 30.12 140 THR B C 1
ATOM 4128 O O . THR B 1 140 ? 13.461 -1.655 10.172 1 30.12 140 THR B O 1
ATOM 4131 N N . HIS B 1 141 ? 13.258 0.161 10.695 1 29.41 141 HIS B N 1
ATOM 4132 C CA . HIS B 1 141 ? 14.703 0.079 10.844 1 29.41 141 HIS B CA 1
ATOM 4133 C C . HIS B 1 141 ? 15.094 -0.245 12.281 1 29.41 141 HIS B C 1
ATOM 4135 O O . HIS B 1 141 ? 14.836 0.547 13.195 1 29.41 141 HIS B O 1
ATOM 4141 N N . SER B 1 142 ? 14.953 -1.338 12.758 1 28.89 142 SER B N 1
ATOM 4142 C CA . SER B 1 142 ? 15.656 -1.798 13.953 1 28.89 142 SER B CA 1
ATOM 4143 C C . SER B 1 142 ? 17.047 -1.174 14.047 1 28.89 142 SER B C 1
ATOM 4145 O O . SER B 1 142 ? 17.938 -1.527 13.289 1 28.89 142 SER B O 1
ATOM 4147 N N . ALA B 1 143 ? 17.188 0.055 14.07 1 28.67 143 ALA B N 1
ATOM 4148 C CA . ALA B 1 143 ? 18.406 0.508 14.734 1 28.67 143 ALA B CA 1
ATOM 4149 C C . ALA B 1 143 ? 18.781 -0.408 15.898 1 28.67 143 ALA B C 1
ATOM 4151 O O . ALA B 1 143 ? 19.828 -0.234 16.531 1 28.67 143 ALA B O 1
ATOM 4152 N N . VAL B 1 144 ? 17.797 -0.98 16.688 1 28.77 144 VAL B N 1
ATOM 4153 C CA . VAL B 1 144 ? 18.328 -1.703 17.844 1 28.77 144 VAL B CA 1
ATOM 4154 C C . VAL B 1 144 ? 19.453 -2.633 17.391 1 28.77 144 VAL B C 1
ATOM 4156 O O . VAL B 1 144 ? 20.484 -2.756 18.062 1 28.77 144 VAL B O 1
ATOM 4159 N N . GLN B 1 145 ? 19.094 -3.459 16.391 1 28.47 145 GLN B N 1
ATOM 4160 C CA . GLN B 1 145 ? 20.078 -4.527 16.375 1 28.47 145 GLN B CA 1
ATOM 4161 C C . GLN B 1 145 ? 21.391 -4.055 15.758 1 28.47 145 GLN B C 1
ATOM 4163 O O . GLN B 1 145 ? 22.281 -4.863 15.477 1 28.47 145 GLN B O 1
ATOM 4168 N N . ARG B 1 146 ? 21.422 -2.754 15.203 1 32.72 146 ARG B N 1
ATOM 4169 C CA . ARG B 1 146 ? 22.828 -2.566 14.898 1 32.72 146 ARG B CA 1
ATOM 4170 C C . ARG B 1 146 ? 23.672 -2.557 16.172 1 32.72 146 ARG B C 1
ATOM 4172 O O . ARG B 1 146 ? 24.891 -2.387 16.125 1 32.72 146 ARG B O 1
ATOM 4179 N N . THR B 1 147 ? 23.156 -2.059 17.328 1 30.08 147 THR B N 1
ATOM 4180 C CA . THR B 1 147 ? 24.172 -1.972 18.375 1 30.08 147 THR B CA 1
ATOM 4181 C C . THR B 1 147 ? 25.047 -3.217 18.375 1 30.08 147 THR B C 1
ATOM 4183 O O . THR B 1 147 ? 26.281 -3.115 18.375 1 30.08 147 THR B O 1
ATOM 4186 N N . GLN B 1 148 ? 24.906 -4.18 19.469 1 29.48 148 GLN B N 1
ATOM 4187 C CA . GLN B 1 148 ? 26 -4.926 20.094 1 29.48 148 GLN B CA 1
ATOM 4188 C C . GLN B 1 148 ? 26.578 -5.969 19.141 1 29.48 148 GLN B C 1
ATOM 4190 O O . GLN B 1 148 ? 27.656 -6.504 19.375 1 29.48 148 GLN B O 1
ATOM 4195 N N . SER B 1 149 ? 25.75 -6.973 18.547 1 29.39 149 SER B N 1
ATOM 4196 C CA . SER B 1 149 ? 26.688 -8.039 18.219 1 29.39 149 SER B CA 1
ATOM 4197 C C . SER B 1 149 ? 27.609 -7.637 17.078 1 29.39 149 SER B C 1
ATOM 4199 O O . SER B 1 149 ? 27.203 -6.918 16.156 1 29.39 149 SER B O 1
ATOM 4201 N N . GLU B 1 150 ? 28.891 -7.559 17.078 1 32.5 150 GLU B N 1
ATOM 4202 C CA . GLU B 1 150 ? 30.094 -7.531 16.25 1 32.5 150 GLU B CA 1
ATOM 4203 C C . GLU B 1 150 ? 29.797 -7.918 14.812 1 32.5 150 GLU B C 1
ATOM 4205 O O . GLU B 1 150 ? 30.641 -7.785 13.938 1 32.5 150 GLU B O 1
ATOM 4210 N N . GLY B 1 151 ? 28.891 -8.953 14.508 1 32.22 151 GLY B N 1
ATOM 4211 C CA . GLY B 1 151 ? 28.953 -9.609 13.219 1 32.22 151 GLY B CA 1
ATOM 4212 C C . GLY B 1 151 ? 28.391 -8.766 12.086 1 32.22 151 GLY B C 1
ATOM 4213 O O . GLY B 1 151 ? 27.844 -7.691 12.328 1 32.22 151 GLY B O 1
ATOM 4214 N N . GLN B 1 152 ? 28.234 -9.32 10.727 1 34.19 152 GLN B N 1
ATOM 4215 C CA . GLN B 1 152 ? 27.922 -8.859 9.375 1 34.19 152 GLN B CA 1
ATOM 4216 C C . GLN B 1 152 ? 26.609 -8.102 9.344 1 34.19 152 GLN B C 1
ATOM 4218 O O . GLN B 1 152 ? 25.594 -8.57 9.883 1 34.19 152 GLN B O 1
ATOM 4223 N N . ASN B 1 153 ? 26.469 -6.789 9.352 1 37.09 153 ASN B N 1
ATOM 4224 C CA . ASN B 1 153 ? 25.406 -5.793 9.172 1 37.09 153 ASN B CA 1
ATOM 4225 C C . ASN B 1 153 ? 24.297 -6.316 8.273 1 37.09 153 ASN B C 1
ATOM 4227 O O . ASN B 1 153 ? 24.391 -6.219 7.047 1 37.09 153 ASN B O 1
ATOM 4231 N N . PHE B 1 154 ? 23.719 -7.434 8.43 1 39.28 154 PHE B N 1
ATOM 4232 C CA . PHE B 1 154 ? 22.609 -7.867 7.586 1 39.28 154 PHE B CA 1
ATOM 4233 C C . PHE B 1 154 ? 21.484 -6.832 7.594 1 39.28 154 PHE B C 1
ATOM 4235 O O . PHE B 1 154 ? 20.953 -6.488 8.648 1 39.28 154 PHE B O 1
ATOM 4242 N N . ALA B 1 155 ? 21.5 -5.875 6.621 1 49.5 155 ALA B N 1
ATOM 4243 C CA . ALA B 1 155 ? 20.359 -4.98 6.438 1 49.5 155 ALA B CA 1
ATOM 4244 C C . ALA B 1 155 ? 19.047 -5.711 6.68 1 49.5 155 ALA B C 1
ATOM 4246 O O . ALA B 1 155 ? 18.828 -6.805 6.152 1 49.5 155 ALA B O 1
ATOM 4247 N N . GLY B 1 156 ? 18.312 -5.23 7.578 1 64.06 156 GLY B N 1
ATOM 4248 C CA . GLY B 1 156 ? 16.984 -5.785 7.816 1 64.06 156 GLY B CA 1
ATOM 4249 C C . GLY B 1 156 ? 16.094 -5.738 6.59 1 64.06 156 GLY B C 1
ATOM 4250 O O . GLY B 1 156 ? 16.469 -5.168 5.566 1 64.06 156 GLY B O 1
ATOM 4251 N N . THR B 1 157 ? 15.148 -6.535 6.461 1 68.81 157 THR B N 1
ATOM 4252 C CA . THR B 1 157 ? 14.234 -6.703 5.336 1 68.81 157 THR B CA 1
ATOM 4253 C C . THR B 1 157 ? 13.734 -5.348 4.84 1 68.81 157 THR B C 1
ATOM 4255 O O . THR B 1 157 ? 13.758 -5.074 3.641 1 68.81 157 THR B O 1
ATOM 4258 N N . PRO B 1 158 ? 13.461 -4.391 5.762 1 69.81 158 PRO B N 1
ATOM 4259 C CA . PRO B 1 158 ? 12.961 -3.102 5.273 1 69.81 158 PRO B CA 1
ATOM 4260 C C . PRO B 1 158 ? 14.016 -2.324 4.488 1 69.81 158 PRO B C 1
ATOM 4262 O O . PRO B 1 158 ? 13.695 -1.702 3.471 1 69.81 158 PRO B O 1
ATOM 4265 N N . GLU B 1 159 ? 15.195 -2.373 4.895 1 73.62 159 GLU B N 1
ATOM 4266 C CA . GLU B 1 159 ? 16.281 -1.679 4.203 1 73.62 159 GLU B CA 1
ATOM 4267 C C . GLU B 1 159 ? 16.562 -2.312 2.842 1 73.62 159 GLU B C 1
ATOM 4269 O O . GLU B 1 159 ? 16.797 -1.605 1.861 1 73.62 159 GLU B O 1
ATOM 4274 N N . ARG B 1 160 ? 16.5 -3.607 2.801 1 80.75 160 ARG B N 1
ATOM 4275 C CA . ARG B 1 160 ? 16.75 -4.312 1.548 1 80.75 160 ARG B CA 1
ATOM 4276 C C . ARG B 1 160 ? 15.664 -4.012 0.521 1 80.75 160 ARG B C 1
ATOM 4278 O O . ARG B 1 160 ? 15.953 -3.809 -0.659 1 80.75 160 ARG B O 1
ATOM 4285 N N . VAL B 1 161 ? 14.477 -3.9 1 1 82.5 161 VAL B N 1
ATOM 4286 C CA . VAL B 1 161 ? 13.367 -3.641 0.094 1 82.5 161 VAL B CA 1
ATOM 4287 C C . VAL B 1 161 ? 13.43 -2.199 -0.409 1 82.5 161 VAL B C 1
ATOM 4289 O O . VAL B 1 161 ? 13.133 -1.928 -1.574 1 82.5 161 VAL B O 1
ATOM 4292 N N . SER B 1 162 ? 13.836 -1.315 0.481 1 81.88 162 SER B N 1
ATOM 4293 C CA . SER B 1 162 ? 14.016 0.072 0.062 1 81.88 162 SER B CA 1
ATOM 4294 C C . SER B 1 162 ? 15.086 0.195 -1.015 1 81.88 162 SER B C 1
ATOM 4296 O O . SER B 1 162 ? 14.891 0.878 -2.021 1 81.88 162 SER B O 1
ATOM 4298 N N . ALA B 1 163 ? 16.156 -0.5 -0.758 1 84.31 163 ALA B N 1
ATOM 4299 C CA . ALA B 1 163 ? 17.234 -0.498 -1.737 1 84.31 163 ALA B CA 1
ATOM 4300 C C . ALA B 1 163 ? 16.781 -1.126 -3.053 1 84.31 163 ALA B C 1
ATOM 4302 O O . ALA B 1 163 ? 17.125 -0.63 -4.133 1 84.31 163 ALA B O 1
ATOM 4303 N N . LEU B 1 164 ? 16.062 -2.186 -2.906 1 90.75 164 LEU B N 1
ATOM 4304 C CA . LEU B 1 164 ? 15.531 -2.865 -4.082 1 90.75 164 LEU B CA 1
ATOM 4305 C C . LEU B 1 164 ? 14.617 -1.938 -4.875 1 90.75 164 LEU B C 1
ATOM 4307 O O . LEU B 1 164 ? 14.695 -1.885 -6.105 1 90.75 164 LEU B O 1
ATOM 4311 N N . ARG B 1 165 ? 13.812 -1.211 -4.199 1 90.81 165 ARG B N 1
ATOM 4312 C CA . ARG B 1 165 ? 12.922 -0.261 -4.859 1 90.81 165 ARG B CA 1
ATOM 4313 C C . ARG B 1 165 ? 13.719 0.769 -5.656 1 90.81 165 ARG B C 1
ATOM 4315 O O . ARG B 1 165 ? 13.398 1.04 -6.816 1 90.81 165 ARG B O 1
ATOM 4322 N N . GLY B 1 166 ? 14.711 1.343 -5.023 1 89.75 166 GLY B N 1
ATOM 4323 C CA . GLY B 1 166 ? 15.555 2.309 -5.715 1 89.75 166 GLY B CA 1
ATOM 4324 C C . GLY B 1 166 ? 16.203 1.75 -6.965 1 89.75 166 GLY B C 1
ATOM 4325 O O . GLY B 1 166 ? 16.188 2.387 -8.016 1 89.75 166 GLY B O 1
ATOM 4326 N N . ALA B 1 167 ? 16.719 0.547 -6.832 1 92 167 ALA B N 1
ATOM 4327 C CA . ALA B 1 167 ? 17.391 -0.099 -7.957 1 92 167 ALA B CA 1
ATOM 4328 C C . ALA B 1 167 ? 16.422 -0.35 -9.109 1 92 167 ALA B C 1
ATOM 4330 O O . ALA B 1 167 ? 16.734 -0.089 -10.266 1 92 167 ALA B O 1
ATOM 4331 N N . CYS B 1 168 ? 15.258 -0.795 -8.805 1 95.06 168 CYS B N 1
ATOM 4332 C CA . CYS B 1 168 ? 14.273 -1.101 -9.828 1 95.06 168 CYS B CA 1
ATOM 4333 C C . CYS B 1 168 ? 13.789 0.17 -10.516 1 95.06 168 CYS B C 1
ATOM 4335 O O . CYS B 1 168 ? 13.562 0.178 -11.727 1 95.06 168 CYS B O 1
ATOM 4337 N N . LEU B 1 169 ? 13.609 1.25 -9.758 1 94.81 169 LEU B N 1
ATOM 4338 C CA . LEU B 1 169 ? 13.195 2.516 -10.352 1 94.81 169 LEU B CA 1
ATOM 4339 C C . LEU B 1 169 ? 14.219 3.004 -11.367 1 94.81 169 LEU B C 1
ATOM 4341 O O . LEU B 1 169 ? 13.859 3.426 -12.469 1 94.81 169 LEU B O 1
ATOM 4345 N N . VAL B 1 170 ? 15.469 2.896 -10.984 1 93.75 170 VAL B N 1
ATOM 4346 C CA . VAL B 1 170 ? 16.531 3.326 -11.883 1 93.75 170 VAL B CA 1
ATOM 4347 C C . VAL B 1 170 ? 16.562 2.432 -13.117 1 93.75 170 VAL B C 1
ATOM 4349 O O . VAL B 1 170 ? 16.578 2.924 -14.25 1 93.75 170 VAL B O 1
ATOM 4352 N N . ARG B 1 171 ? 16.516 1.142 -12.898 1 95 171 ARG B N 1
ATOM 4353 C CA . ARG B 1 171 ? 16.547 0.173 -13.992 1 95 171 ARG B CA 1
ATOM 4354 C C . ARG B 1 171 ? 15.391 0.39 -14.953 1 95 171 ARG B C 1
ATOM 4356 O O . ARG B 1 171 ? 15.578 0.376 -16.172 1 95 171 ARG B O 1
ATOM 4363 N N . ASP B 1 172 ? 14.234 0.623 -14.414 1 95.75 172 ASP B N 1
ATOM 4364 C CA . ASP B 1 172 ? 13.008 0.707 -15.203 1 95.75 172 ASP B CA 1
ATOM 4365 C C . ASP B 1 172 ? 12.727 2.145 -15.625 1 95.75 172 ASP B C 1
ATOM 4367 O O . ASP B 1 172 ? 11.617 2.463 -16.062 1 95.75 172 ASP B O 1
ATOM 4371 N N . ARG B 1 173 ? 13.719 3.049 -15.414 1 95.5 173 ARG B N 1
ATOM 4372 C CA . ARG B 1 173 ? 13.68 4.434 -15.867 1 95.5 173 ARG B CA 1
ATOM 4373 C C . ARG B 1 173 ? 12.516 5.184 -15.227 1 95.5 173 ARG B C 1
ATOM 4375 O O . ARG B 1 173 ? 11.836 5.977 -15.883 1 95.5 173 ARG B O 1
ATOM 4382 N N . HIS B 1 174 ? 12.156 4.809 -14.039 1 96.44 174 HIS B N 1
ATOM 4383 C CA . HIS B 1 174 ? 11.125 5.398 -13.188 1 96.44 174 HIS B CA 1
ATOM 4384 C C . HIS B 1 174 ? 9.742 5.246 -13.805 1 96.44 174 HIS B C 1
ATOM 4386 O O . HIS B 1 174 ? 8.875 6.105 -13.625 1 96.44 174 HIS B O 1
ATOM 4392 N N . ARG B 1 175 ? 9.586 4.215 -14.578 1 97.38 175 ARG B N 1
ATOM 4393 C CA . ARG B 1 175 ? 8.289 3.938 -15.188 1 97.38 175 ARG B CA 1
ATOM 4394 C C . ARG B 1 175 ? 7.801 2.539 -14.828 1 97.38 175 ARG B C 1
ATOM 4396 O O . ARG B 1 175 ? 8.602 1.623 -14.648 1 97.38 175 ARG B O 1
ATOM 4403 N N . CYS B 1 176 ? 6.48 2.398 -14.695 1 98 176 CYS B N 1
ATOM 4404 C CA . CYS B 1 176 ? 5.871 1.075 -14.617 1 98 176 CYS B CA 1
ATOM 4405 C C . CYS B 1 176 ? 6.207 0.248 -15.852 1 98 176 CYS B C 1
ATOM 4407 O O . CYS B 1 176 ? 6.035 0.71 -16.984 1 98 176 CYS B O 1
ATOM 4409 N N . VAL B 1 177 ? 6.609 -0.97 -15.688 1 97.81 177 VAL B N 1
ATOM 4410 C CA . VAL B 1 177 ? 7.094 -1.748 -16.812 1 97.81 177 VAL B CA 1
ATOM 4411 C C . VAL B 1 177 ? 5.922 -2.172 -17.703 1 97.81 177 VAL B C 1
ATOM 4413 O O . VAL B 1 177 ? 6.105 -2.5 -18.875 1 97.81 177 VAL B O 1
ATOM 4416 N N . ILE B 1 178 ? 4.711 -2.164 -17.156 1 98.06 178 ILE B N 1
ATOM 4417 C CA . ILE B 1 178 ? 3.539 -2.592 -17.906 1 98.06 178 ILE B CA 1
ATOM 4418 C C . ILE B 1 178 ? 2.863 -1.379 -18.547 1 98.06 178 ILE B C 1
ATOM 4420 O O . ILE B 1 178 ? 2.838 -1.246 -19.766 1 98.06 178 ILE B O 1
ATOM 4424 N N . SER B 1 179 ? 2.438 -0.356 -17.828 1 97.31 179 SER B N 1
ATOM 4425 C CA . SER B 1 179 ? 1.637 0.765 -18.312 1 97.31 179 SER B CA 1
ATOM 4426 C C . SER B 1 179 ? 2.521 1.896 -18.812 1 97.31 179 SER B C 1
ATOM 4428 O O . SER B 1 179 ? 2.043 2.809 -19.5 1 97.31 179 SER B O 1
ATOM 4430 N N . ARG B 1 180 ? 3.777 1.97 -18.375 1 96.81 180 ARG B N 1
ATOM 4431 C CA . ARG B 1 180 ? 4.77 2.98 -18.734 1 96.81 180 ARG B CA 1
ATOM 4432 C C . ARG B 1 180 ? 4.465 4.309 -18.047 1 96.81 180 ARG B C 1
ATOM 4434 O O . ARG B 1 180 ? 5.043 5.34 -18.406 1 96.81 180 ARG B O 1
ATOM 4441 N N . ARG B 1 181 ? 3.594 4.258 -17.109 1 96.75 181 ARG B N 1
ATOM 4442 C CA . ARG B 1 181 ? 3.365 5.457 -16.312 1 96.75 181 ARG B CA 1
ATOM 4443 C C . ARG B 1 181 ? 4.617 5.844 -15.531 1 96.75 181 ARG B C 1
ATOM 4445 O O . ARG B 1 181 ? 5.316 4.977 -14.992 1 96.75 181 ARG B O 1
ATOM 4452 N N . PHE B 1 182 ? 4.91 7.145 -15.461 1 97.75 182 PHE B N 1
ATOM 4453 C CA . PHE B 1 182 ? 6.07 7.668 -14.75 1 97.75 182 PHE B CA 1
ATOM 4454 C C . PHE B 1 182 ? 5.777 7.809 -13.258 1 97.75 182 PHE B C 1
ATOM 4456 O O . PHE B 1 182 ? 4.645 8.102 -12.867 1 97.75 182 PHE B O 1
ATOM 4463 N N . ASP B 1 183 ? 6.762 7.578 -12.43 1 97.69 183 ASP B N 1
ATOM 4464 C CA . ASP B 1 183 ? 6.613 7.625 -10.984 1 97.69 183 ASP B CA 1
ATOM 4465 C C . ASP B 1 183 ? 6.23 9.031 -10.516 1 97.69 183 ASP B C 1
ATOM 4467 O O . ASP B 1 183 ? 6.918 10 -10.828 1 97.69 183 ASP B O 1
ATOM 4471 N N . GLN B 1 184 ? 5.238 9.086 -9.734 1 96.69 184 GLN B N 1
ATOM 4472 C CA . GLN B 1 184 ? 4.711 10.383 -9.344 1 96.69 184 GLN B CA 1
ATOM 4473 C C . GLN B 1 184 ? 5.695 11.133 -8.453 1 96.69 184 GLN B C 1
ATOM 4475 O O . GLN B 1 184 ? 5.801 12.359 -8.531 1 96.69 184 GLN B O 1
ATOM 4480 N N . ASN B 1 185 ? 6.367 10.469 -7.562 1 94.06 185 ASN B N 1
ATOM 4481 C CA . ASN B 1 185 ? 7.316 11.141 -6.676 1 94.06 185 ASN B CA 1
ATOM 4482 C C . ASN B 1 185 ? 8.477 11.75 -7.457 1 94.06 185 ASN B C 1
ATOM 4484 O O . ASN B 1 185 ? 8.891 12.875 -7.176 1 94.06 185 ASN B O 1
ATOM 4488 N N . GLU B 1 186 ? 9 10.938 -8.391 1 95.94 186 GLU B N 1
ATOM 4489 C CA . GLU B 1 186 ? 10.062 11.461 -9.234 1 95.94 186 GLU B CA 1
ATOM 4490 C C . GLU B 1 186 ? 9.57 12.633 -10.078 1 95.94 186 GLU B C 1
ATOM 4492 O O . GLU B 1 186 ? 10.281 13.625 -10.266 1 95.94 186 GLU B O 1
ATOM 4497 N N . ALA B 1 187 ? 8.422 12.523 -10.609 1 97.31 187 ALA B N 1
ATOM 4498 C CA . ALA B 1 187 ? 7.828 13.625 -11.359 1 97.31 187 ALA B CA 1
ATOM 4499 C C . ALA B 1 187 ? 7.738 14.883 -10.5 1 97.31 187 ALA B C 1
ATOM 4501 O O . ALA B 1 187 ? 8.07 15.984 -10.961 1 97.31 187 ALA B O 1
ATOM 4502 N N . PHE B 1 188 ? 7.285 14.75 -9.25 1 96.06 188 PHE B N 1
ATOM 4503 C CA . PHE B 1 188 ? 7.164 15.867 -8.32 1 96.06 188 PHE B CA 1
ATOM 4504 C C . PHE B 1 188 ? 8.508 16.547 -8.117 1 96.06 188 PHE B C 1
ATOM 4506 O O . PHE B 1 188 ? 8.602 17.781 -8.18 1 96.06 188 PHE B O 1
ATOM 4513 N N . LYS B 1 189 ? 9.492 15.75 -7.898 1 93.75 189 LYS B N 1
ATOM 4514 C CA . LYS B 1 189 ? 10.844 16.281 -7.691 1 93.75 189 LYS B CA 1
ATOM 4515 C C . LYS B 1 18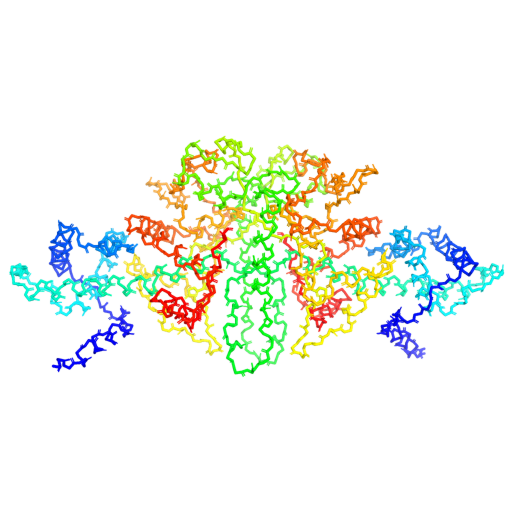9 ? 11.312 17.062 -8.906 1 93.75 189 LYS B C 1
ATOM 4517 O O . LYS B 1 189 ? 11.766 18.203 -8.773 1 93.75 189 LYS B O 1
ATOM 4522 N N . ARG B 1 190 ? 11.164 16.531 -10.023 1 96.38 190 ARG B N 1
ATOM 4523 C CA . ARG B 1 190 ? 11.672 17.141 -11.25 1 96.38 190 ARG B CA 1
ATOM 4524 C C . ARG B 1 190 ? 10.836 18.359 -11.641 1 96.38 190 ARG B C 1
ATOM 4526 O O . ARG B 1 190 ? 11.375 19.375 -12.055 1 96.38 190 ARG B O 1
ATOM 4533 N N . MET B 1 191 ? 9.578 18.25 -11.531 1 95.69 191 MET B N 1
ATOM 4534 C CA . MET B 1 191 ? 8.703 19.359 -11.898 1 95.69 191 MET B CA 1
ATOM 4535 C C . MET B 1 191 ? 8.867 20.516 -10.93 1 95.69 191 MET B C 1
ATOM 4537 O O . MET B 1 191 ? 8.703 21.688 -11.312 1 95.69 191 MET B O 1
ATOM 4541 N N . SER B 1 192 ? 9.102 20.172 -9.641 1 93.5 192 SER B N 1
ATOM 4542 C CA . SER B 1 192 ? 9.359 21.219 -8.656 1 93.5 192 SER B CA 1
ATOM 4543 C C . SER B 1 192 ? 10.656 21.969 -8.977 1 93.5 192 SER B C 1
ATOM 4545 O O . SER B 1 192 ? 10.75 23.172 -8.75 1 93.5 192 SER B O 1
ATOM 4547 N N . ARG B 1 193 ? 11.609 21.281 -9.562 1 93 193 ARG B N 1
ATOM 4548 C CA . ARG B 1 193 ? 12.922 21.844 -9.836 1 93 193 ARG B CA 1
ATOM 4549 C C . ARG B 1 193 ? 12.953 22.547 -11.188 1 93 193 ARG B C 1
ATOM 4551 O O . ARG B 1 193 ? 13.539 23.625 -11.328 1 93 193 ARG B O 1
ATOM 4558 N N . TYR B 1 194 ? 12.242 21.938 -12.172 1 95.19 194 TYR B N 1
ATOM 4559 C CA . TYR B 1 194 ? 12.453 22.391 -13.547 1 95.19 194 TYR B CA 1
ATOM 4560 C C . TYR B 1 194 ? 11.156 22.922 -14.148 1 95.19 194 TYR B C 1
ATOM 4562 O O . TYR B 1 194 ? 11.141 23.391 -15.281 1 95.19 194 TYR B O 1
ATOM 4570 N N . GLY B 1 195 ? 10.117 22.812 -13.391 1 92.38 195 GLY B N 1
ATOM 4571 C CA . GLY B 1 195 ? 8.844 23.281 -13.906 1 92.38 195 GLY B CA 1
ATOM 4572 C C . GLY B 1 195 ? 8.43 22.594 -15.195 1 92.38 195 GLY B C 1
ATOM 4573 O O . GLY B 1 195 ? 8.43 21.359 -15.273 1 92.38 195 GLY B O 1
ATOM 4574 N N . ASP B 1 196 ? 8.203 23.328 -16.188 1 90 196 ASP B N 1
ATOM 4575 C CA . ASP B 1 196 ? 7.73 22.828 -17.469 1 90 196 ASP B CA 1
ATOM 4576 C C . ASP B 1 196 ? 8.859 22.156 -18.25 1 90 196 ASP B C 1
ATOM 4578 O O . ASP B 1 196 ? 8.609 21.453 -19.234 1 90 196 ASP B O 1
ATOM 4582 N N . GLU B 1 197 ? 9.984 22.359 -17.844 1 94.56 197 GLU B N 1
ATOM 4583 C CA . GLU B 1 197 ? 11.133 21.797 -18.547 1 94.56 197 GLU B CA 1
ATOM 4584 C C . GLU B 1 197 ? 11.5 20.422 -17.984 1 94.56 197 GLU B C 1
ATOM 4586 O O . GLU B 1 197 ? 12.477 19.797 -18.422 1 94.56 197 GLU B O 1
ATOM 4591 N N . ALA B 1 198 ? 10.68 19.969 -17.031 1 97 198 ALA B N 1
ATOM 4592 C CA . ALA B 1 198 ? 10.961 18.656 -16.453 1 97 198 ALA B CA 1
ATOM 4593 C C . ALA B 1 198 ? 10.844 17.547 -17.5 1 97 198 ALA B C 1
ATOM 4595 O O . ALA B 1 198 ? 9.906 17.547 -18.297 1 97 198 ALA B O 1
ATOM 4596 N N . ARG B 1 199 ? 11.797 16.641 -17.484 1 97.69 199 ARG B N 1
ATOM 4597 C CA . ARG B 1 199 ? 11.867 15.555 -18.469 1 97.69 199 ARG B CA 1
ATOM 4598 C C . ARG B 1 199 ? 12.078 14.211 -17.781 1 97.69 199 ARG B C 1
ATOM 4600 O O . ARG B 1 199 ? 12.57 14.148 -16.656 1 97.69 199 ARG B O 1
ATOM 4607 N N . ASP B 1 200 ? 11.648 13.18 -18.5 1 96.62 200 ASP B N 1
ATOM 4608 C CA . ASP B 1 200 ? 11.883 11.844 -17.953 1 96.62 200 ASP B CA 1
ATOM 4609 C C . ASP B 1 200 ? 13.297 11.359 -18.266 1 96.62 200 ASP B C 1
ATOM 4611 O O . ASP B 1 200 ? 14.156 12.148 -18.672 1 96.62 200 ASP B O 1
ATOM 4615 N N . ASP B 1 201 ? 13.586 10.094 -18.016 1 94 201 ASP B N 1
ATOM 4616 C CA . ASP B 1 201 ? 14.922 9.539 -18.156 1 94 201 ASP B CA 1
ATOM 4617 C C . ASP B 1 201 ? 15.344 9.461 -19.609 1 94 201 ASP B C 1
ATOM 4619 O O . ASP B 1 201 ? 16.531 9.344 -19.922 1 94 201 ASP B O 1
ATOM 4623 N N . ASP B 1 202 ? 14.391 9.539 -20.516 1 93.31 202 ASP B N 1
ATOM 4624 C CA . ASP B 1 202 ? 14.68 9.469 -21.953 1 93.31 202 ASP B CA 1
ATOM 4625 C C . ASP B 1 202 ? 14.688 10.859 -22.578 1 93.31 202 ASP B C 1
ATOM 4627 O O . ASP B 1 202 ? 14.703 10.992 -23.797 1 93.31 202 ASP B O 1
ATOM 4631 N N . GLY B 1 203 ? 14.492 11.867 -21.781 1 95.81 203 GLY B N 1
ATOM 4632 C CA . GLY B 1 203 ? 14.531 13.234 -22.266 1 95.81 203 GLY B CA 1
ATOM 4633 C C . GLY B 1 203 ? 13.188 13.727 -22.781 1 95.81 203 GLY B C 1
ATOM 4634 O O . GLY B 1 203 ? 13.117 14.766 -23.438 1 95.81 203 GLY B O 1
ATOM 4635 N N . ILE B 1 204 ? 12.188 12.992 -22.562 1 96.56 204 ILE B N 1
ATOM 4636 C CA . ILE B 1 204 ? 10.852 13.375 -23.016 1 96.56 204 ILE B CA 1
ATOM 4637 C C . ILE B 1 204 ? 10.172 14.227 -21.953 1 96.56 204 ILE B C 1
ATOM 4639 O O . ILE B 1 204 ? 10.25 13.922 -20.766 1 96.56 204 ILE B O 1
ATOM 4643 N N . SER B 1 205 ? 9.461 15.195 -22.406 1 97.12 205 SER B N 1
ATOM 4644 C CA . SER B 1 205 ? 8.797 16.125 -21.5 1 97.12 205 SER B CA 1
ATOM 4645 C C . SER B 1 205 ? 7.754 15.422 -20.641 1 97.12 205 SER B C 1
ATOM 4647 O O . SER B 1 205 ? 7.012 14.562 -21.125 1 97.12 205 SER B O 1
ATOM 4649 N N . LEU B 1 206 ? 7.68 15.812 -19.359 1 96.5 206 LEU B N 1
ATOM 4650 C CA . LEU B 1 206 ? 6.699 15.258 -18.422 1 96.5 206 LEU B CA 1
ATOM 4651 C C . LEU B 1 206 ? 5.387 16.031 -18.484 1 96.5 206 LEU B C 1
ATOM 4653 O O . LEU B 1 206 ? 4.383 15.617 -17.906 1 96.5 206 LEU B O 1
ATOM 4657 N N . ALA B 1 207 ? 5.406 17.125 -19.172 1 93.31 207 ALA B N 1
ATOM 4658 C CA . ALA B 1 207 ? 4.211 17.953 -19.266 1 93.31 207 ALA B CA 1
ATOM 4659 C C . ALA B 1 207 ? 3.059 17.188 -19.906 1 93.31 207 ALA B C 1
ATOM 4661 O O . ALA B 1 207 ? 3.229 16.578 -20.969 1 93.31 207 ALA B O 1
ATOM 4662 N N . GLY B 1 208 ? 1.96 17.219 -19.266 1 91 208 GLY B N 1
ATOM 4663 C CA . GLY B 1 208 ? 0.766 16.609 -19.828 1 91 208 GLY B CA 1
ATOM 4664 C C . GLY B 1 208 ? 0.687 15.109 -19.578 1 91 208 GLY B C 1
ATOM 4665 O O . GLY B 1 208 ? -0.297 14.461 -19.953 1 91 208 GLY B O 1
ATOM 4666 N N . GLU B 1 209 ? 1.609 14.531 -18.953 1 92.88 209 GLU B N 1
ATOM 4667 C CA . GLU B 1 209 ? 1.604 13.094 -18.672 1 92.88 209 GLU B CA 1
ATOM 4668 C C . GLU B 1 209 ? 0.833 12.789 -17.391 1 92.88 209 GLU B C 1
ATOM 4670 O O . GLU B 1 209 ? 0.612 13.68 -16.562 1 92.88 209 GLU B O 1
ATOM 4675 N N . ALA B 1 210 ? 0.382 11.562 -17.328 1 91.94 210 ALA B N 1
ATOM 4676 C CA . ALA B 1 210 ? -0.21 11.055 -16.094 1 91.94 210 ALA B CA 1
ATOM 4677 C C . ALA B 1 210 ? 0.807 10.258 -15.289 1 91.94 210 ALA B C 1
ATOM 4679 O O . ALA B 1 210 ? 1.63 9.531 -15.852 1 91.94 210 ALA B O 1
ATOM 4680 N N . PHE B 1 211 ? 0.747 10.438 -14 1 96.81 211 PHE B N 1
ATOM 4681 C CA . PHE B 1 211 ? 1.719 9.812 -13.109 1 96.81 211 PHE B CA 1
ATOM 4682 C C . PHE B 1 211 ? 1.025 8.898 -12.109 1 96.81 211 PHE B C 1
ATOM 4684 O O . PHE B 1 211 ? -0.181 9.023 -11.883 1 96.81 211 PHE B O 1
ATOM 4691 N N . ASP B 1 212 ? 1.738 7.938 -11.617 1 96 212 ASP B N 1
ATOM 4692 C CA . ASP B 1 212 ? 1.257 7.039 -10.57 1 96 212 ASP B CA 1
ATOM 4693 C C . ASP B 1 212 ? 2.34 6.781 -9.523 1 96 212 ASP B C 1
ATOM 4695 O O . ASP B 1 212 ? 3.531 6.918 -9.812 1 96 212 ASP B O 1
ATOM 4699 N N . ALA B 1 213 ? 1.844 6.477 -8.297 1 94.25 213 ALA B N 1
ATOM 4700 C CA . ALA B 1 213 ? 2.785 5.957 -7.305 1 94.25 213 ALA B CA 1
ATOM 4701 C C . ALA B 1 213 ? 3.256 4.555 -7.68 1 94.25 213 ALA B C 1
ATOM 4703 O O . ALA B 1 213 ? 2.447 3.627 -7.773 1 94.25 213 ALA B O 1
ATOM 4704 N N . LEU B 1 214 ? 4.555 4.449 -7.91 1 95.94 214 LEU B N 1
ATOM 4705 C CA . LEU B 1 214 ? 5.074 3.146 -8.312 1 95.94 214 LEU B CA 1
ATOM 4706 C C . LEU B 1 214 ? 5.668 2.404 -7.121 1 95.94 214 LEU B C 1
ATOM 4708 O O . LEU B 1 214 ? 6.125 3.031 -6.16 1 95.94 214 LEU B O 1
ATOM 4712 N N . GLU B 1 215 ? 5.578 1.076 -7.188 1 92.38 215 GLU B N 1
ATOM 4713 C CA . GLU B 1 215 ? 6.094 0.194 -6.141 1 92.38 215 GLU B CA 1
ATOM 4714 C C . GLU B 1 215 ? 6.934 -0.932 -6.734 1 92.38 215 GLU B C 1
ATOM 4716 O O . GLU B 1 215 ? 6.891 -1.177 -7.941 1 92.38 215 GLU B O 1
ATOM 4721 N N . VAL B 1 216 ? 7.805 -1.425 -5.824 1 92.69 216 VAL B N 1
ATOM 4722 C CA . VAL B 1 216 ? 8.555 -2.613 -6.215 1 92.69 216 VAL B CA 1
ATOM 4723 C C . VAL B 1 216 ? 7.688 -3.857 -6.023 1 92.69 216 VAL B C 1
ATOM 4725 O O . VAL B 1 216 ? 7.074 -4.035 -4.969 1 92.69 216 VAL B O 1
ATOM 4728 N N . ALA B 1 217 ? 7.504 -4.602 -7.051 1 93.88 217 ALA B N 1
ATOM 4729 C CA . ALA B 1 217 ? 6.734 -5.844 -7.027 1 93.88 217 ALA B CA 1
ATOM 4730 C C . ALA B 1 217 ? 7.645 -7.059 -7.188 1 93.88 217 ALA B C 1
ATOM 4732 O O . ALA B 1 217 ? 8.367 -7.176 -8.188 1 93.88 217 ALA B O 1
ATOM 4733 N N . HIS B 1 218 ? 7.621 -7.898 -6.23 1 93.88 218 HIS B N 1
ATOM 4734 C CA . HIS B 1 218 ? 8.359 -9.148 -6.359 1 93.88 218 HIS B CA 1
ATOM 4735 C C . HIS B 1 218 ? 7.688 -10.086 -7.352 1 93.88 218 HIS B C 1
ATOM 4737 O O . HIS B 1 218 ? 6.457 -10.18 -7.391 1 93.88 218 HIS B O 1
ATOM 4743 N N . ILE B 1 219 ? 8.453 -10.758 -8.125 1 96.38 219 ILE B N 1
ATOM 4744 C CA . ILE B 1 219 ? 7.926 -11.773 -9.023 1 96.38 219 ILE B CA 1
ATOM 4745 C C . ILE B 1 219 ? 7.434 -12.977 -8.211 1 96.38 219 ILE B C 1
ATOM 4747 O O . ILE B 1 219 ? 6.277 -13.391 -8.352 1 96.38 219 ILE B O 1
ATOM 4751 N N . LEU B 1 220 ? 8.344 -13.523 -7.434 1 94.12 220 LEU B N 1
ATOM 4752 C CA . LEU B 1 220 ? 7.973 -14.492 -6.402 1 94.12 220 LEU B CA 1
ATOM 4753 C C . LEU B 1 220 ? 7.996 -13.852 -5.02 1 94.12 220 LEU B C 1
ATOM 4755 O O . LEU B 1 220 ? 8.914 -13.094 -4.695 1 94.12 220 LEU B O 1
ATOM 4759 N N . PRO B 1 221 ? 7.012 -14.094 -4.258 1 88.44 221 PRO B N 1
ATOM 4760 C CA . PRO B 1 221 ? 6.797 -13.328 -3.027 1 88.44 221 PRO B CA 1
ATOM 4761 C C . PRO B 1 221 ? 7.949 -13.469 -2.035 1 88.44 221 PRO B C 1
ATOM 4763 O O . PRO B 1 221 ? 8.539 -14.547 -1.925 1 88.44 221 PRO B O 1
ATOM 4766 N N . HIS B 1 222 ? 8.102 -12.391 -1.255 1 80.25 222 HIS B N 1
ATOM 4767 C CA . HIS B 1 222 ? 9.156 -12.297 -0.246 1 80.25 222 HIS B CA 1
ATOM 4768 C C . HIS B 1 222 ? 8.953 -13.328 0.86 1 80.25 222 HIS B C 1
ATOM 4770 O O . HIS B 1 222 ? 9.914 -13.82 1.445 1 80.25 222 HIS B O 1
ATOM 4776 N N . SER B 1 223 ? 7.789 -13.75 1.103 1 77.06 223 SER B N 1
ATOM 4777 C CA . SER B 1 223 ? 7.434 -14.648 2.197 1 77.06 223 SER B CA 1
ATOM 4778 C C . SER B 1 223 ? 8.016 -16.031 1.981 1 77.06 223 SER B C 1
ATOM 4780 O O . SER B 1 223 ? 8.117 -16.828 2.924 1 77.06 223 SER B O 1
ATOM 4782 N N . LEU B 1 224 ? 8.422 -16.328 0.782 1 80.56 224 LEU B N 1
ATOM 4783 C CA . LEU B 1 224 ? 8.953 -17.656 0.437 1 80.56 224 LEU B CA 1
ATOM 4784 C C . LEU B 1 224 ? 10.211 -17.953 1.246 1 80.56 224 LEU B C 1
ATOM 4786 O O . LEU B 1 224 ? 10.5 -19.125 1.53 1 80.56 224 LEU B O 1
ATOM 4790 N N . THR B 1 225 ? 10.898 -16.875 1.672 1 75.44 225 THR B N 1
ATOM 4791 C CA . THR B 1 225 ? 12.18 -17.141 2.307 1 75.44 225 THR B CA 1
ATOM 4792 C C . THR B 1 225 ? 12.266 -16.469 3.668 1 75.44 225 THR B C 1
ATOM 4794 O O . THR B 1 225 ? 13.344 -16.375 4.262 1 75.44 225 THR B O 1
ATOM 4797 N N . GLN B 1 226 ? 11.227 -15.898 4.113 1 72.62 226 GLN B N 1
ATOM 4798 C CA . GLN B 1 226 ? 11.242 -15.266 5.43 1 72.62 226 GLN B CA 1
ATOM 4799 C C . GLN B 1 226 ? 11.508 -16.281 6.527 1 72.62 226 GLN B C 1
ATOM 4801 O O . GLN B 1 226 ? 10.844 -17.328 6.594 1 72.62 226 GLN B O 1
ATOM 4806 N N . VAL B 1 227 ? 12.5 -16.016 7.25 1 65.81 227 VAL B N 1
ATOM 4807 C CA . VAL B 1 227 ? 12.922 -16.953 8.289 1 65.81 227 VAL B CA 1
ATOM 4808 C C . VAL B 1 227 ? 12.18 -16.641 9.594 1 65.81 227 VAL B C 1
ATOM 4810 O O . VAL B 1 227 ? 11.672 -15.531 9.773 1 65.81 227 VAL B O 1
ATOM 4813 N N . ASN B 1 228 ? 12.07 -17.594 10.367 1 62.62 228 ASN B N 1
ATOM 4814 C CA . ASN B 1 228 ? 11.445 -17.422 11.672 1 62.62 228 ASN B CA 1
ATOM 4815 C C . ASN B 1 228 ? 12.406 -16.75 12.656 1 62.62 228 ASN B C 1
ATOM 4817 O O . ASN B 1 228 ? 13.492 -16.328 12.281 1 62.62 228 ASN B O 1
ATOM 4821 N N . ALA B 1 229 ? 11.906 -16.641 13.883 1 58.44 229 ALA B N 1
ATOM 4822 C CA . ALA B 1 229 ? 12.664 -15.961 14.938 1 58.44 229 ALA B CA 1
ATOM 4823 C C . ALA B 1 229 ? 14.023 -16.625 15.148 1 58.44 229 ALA B C 1
ATOM 4825 O O . ALA B 1 229 ? 14.984 -15.961 15.555 1 58.44 229 ALA B O 1
ATOM 4826 N N . SER B 1 230 ? 14.109 -17.922 14.828 1 55.81 230 SER B N 1
ATOM 4827 C CA . SER B 1 230 ? 15.359 -18.672 14.984 1 55.81 230 SER B CA 1
ATOM 4828 C C . SER B 1 230 ? 16.188 -18.641 13.703 1 55.81 230 SER B C 1
ATOM 4830 O O . SER B 1 230 ? 17.125 -19.422 13.547 1 55.81 230 SER B O 1
ATOM 4832 N N . LEU B 1 231 ? 15.695 -17.875 12.836 1 62.84 231 LEU B N 1
ATOM 4833 C CA . LEU B 1 231 ? 16.391 -17.656 11.578 1 62.84 231 LEU B CA 1
ATOM 4834 C C . LEU B 1 231 ? 16.406 -18.922 10.734 1 62.84 231 LEU B C 1
ATOM 4836 O O . LEU B 1 231 ? 17.391 -19.219 10.047 1 62.84 231 LEU B O 1
ATOM 4840 N N . GLN B 1 232 ? 15.445 -19.797 11.031 1 67.75 232 GLN B N 1
ATOM 4841 C CA . GLN B 1 232 ? 15.289 -21.031 10.258 1 67.75 232 GLN B CA 1
ATOM 4842 C C . GLN B 1 232 ? 14.062 -20.953 9.359 1 67.75 232 GLN B C 1
ATOM 4844 O O . G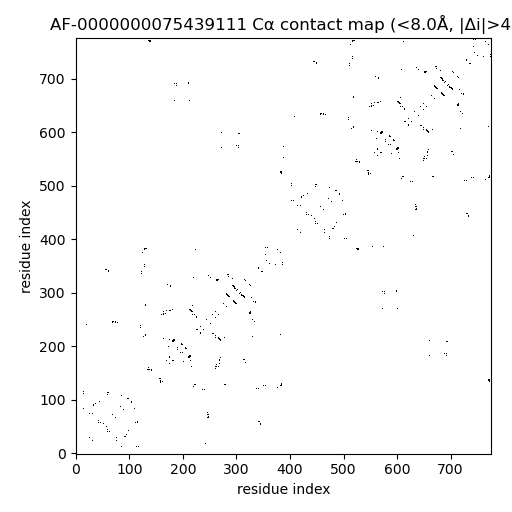LN B 1 232 ? 13.102 -20.25 9.664 1 67.75 232 GLN B O 1
ATOM 4849 N N . LEU B 1 233 ? 14.258 -21.656 8.188 1 73.25 233 LEU B N 1
ATOM 4850 C CA . LEU B 1 233 ? 13.102 -21.766 7.309 1 73.25 233 LEU B CA 1
ATOM 4851 C C . LEU B 1 233 ? 12.102 -22.781 7.84 1 73.25 233 LEU B C 1
ATOM 4853 O O . LEU B 1 233 ? 12.492 -23.891 8.227 1 73.25 233 LEU B O 1
ATOM 4857 N N . ASP B 1 234 ? 10.906 -22.375 7.91 1 77.56 234 ASP B N 1
ATOM 4858 C CA . ASP B 1 234 ? 9.859 -23.328 8.281 1 77.56 234 ASP B CA 1
ATOM 4859 C C . ASP B 1 234 ? 9.758 -24.453 7.27 1 77.56 234 ASP B C 1
ATOM 4861 O O . ASP B 1 234 ? 10.031 -24.266 6.082 1 77.56 234 ASP B O 1
ATOM 4865 N N . PRO B 1 235 ? 9.461 -25.609 7.691 1 77.62 235 PRO B N 1
ATOM 4866 C CA . PRO B 1 235 ? 9.328 -26.75 6.797 1 77.62 235 PRO B CA 1
ATOM 4867 C C . PRO B 1 235 ? 8.398 -26.484 5.613 1 77.62 235 PRO B C 1
ATOM 4869 O O . PRO B 1 235 ? 8.648 -26.969 4.508 1 77.62 235 PRO B O 1
ATOM 4872 N N . SER B 1 236 ? 7.441 -25.75 5.852 1 79.62 236 SER B N 1
ATOM 4873 C CA . SER B 1 236 ? 6.512 -25.422 4.781 1 79.62 236 SER B CA 1
ATOM 4874 C C . SER B 1 236 ? 7.195 -24.609 3.688 1 79.62 236 SER B C 1
ATOM 4876 O O . SER B 1 236 ? 6.898 -24.781 2.502 1 79.62 236 SER B O 1
ATOM 4878 N N . LYS B 1 237 ? 8.055 -23.797 4.086 1 83.81 237 LYS B N 1
ATOM 4879 C CA . LYS B 1 237 ? 8.781 -23 3.113 1 83.81 237 LYS B CA 1
ATOM 4880 C C . LYS B 1 237 ? 9.812 -23.828 2.367 1 83.81 237 LYS B C 1
ATOM 4882 O O . LYS B 1 237 ? 10.055 -23.625 1.177 1 83.81 237 LYS B O 1
ATOM 4887 N N . GLU B 1 238 ? 10.375 -24.734 3.07 1 85.56 238 GLU B N 1
ATOM 4888 C CA . GLU B 1 238 ? 11.273 -25.688 2.412 1 85.56 238 GLU B CA 1
ATOM 4889 C C . GLU B 1 238 ? 10.539 -26.484 1.347 1 85.56 238 GLU B C 1
ATOM 4891 O O . GLU B 1 238 ? 11.062 -26.703 0.251 1 85.56 238 GLU B O 1
ATOM 4896 N N . ALA B 1 239 ? 9.414 -26.891 1.705 1 87.75 239 ALA B N 1
ATOM 4897 C CA . ALA B 1 239 ? 8.586 -27.625 0.751 1 87.75 239 ALA B CA 1
ATOM 4898 C C . ALA B 1 239 ? 8.25 -26.766 -0.462 1 87.75 239 ALA B C 1
ATOM 4900 O O . ALA B 1 239 ? 8.297 -27.234 -1.601 1 87.75 239 ALA B O 1
ATOM 4901 N N . ALA B 1 240 ? 7.941 -25.562 -0.199 1 91 240 ALA B N 1
ATOM 4902 C CA . ALA B 1 240 ? 7.613 -24.641 -1.284 1 91 240 ALA B CA 1
ATOM 4903 C C . ALA B 1 240 ? 8.797 -24.469 -2.234 1 91 240 ALA B C 1
ATOM 4905 O O . ALA B 1 240 ? 8.625 -24.453 -3.455 1 91 240 ALA B O 1
ATOM 4906 N N . LEU B 1 241 ? 9.961 -24.406 -1.679 1 90.38 241 LEU B N 1
ATOM 4907 C CA . LEU B 1 241 ? 11.156 -24.234 -2.494 1 90.38 241 LEU B CA 1
ATOM 4908 C C . LEU B 1 241 ? 11.453 -25.484 -3.299 1 90.38 241 LEU B C 1
ATOM 4910 O O . LEU B 1 241 ? 11.898 -25.406 -4.445 1 90.38 241 LEU B O 1
ATOM 4914 N N . ALA B 1 242 ? 11.188 -26.562 -2.664 1 90.38 242 ALA B N 1
ATOM 4915 C CA . ALA B 1 242 ? 11.359 -27.812 -3.385 1 90.38 242 ALA B CA 1
ATOM 4916 C C . ALA B 1 242 ? 10.391 -27.906 -4.562 1 90.38 242 ALA B C 1
ATOM 4918 O O . ALA B 1 242 ? 10.773 -28.344 -5.652 1 90.38 242 ALA B O 1
ATOM 4919 N N . ILE B 1 243 ? 9.203 -27.531 -4.363 1 94 243 ILE B N 1
ATOM 4920 C CA . ILE B 1 243 ? 8.203 -27.531 -5.426 1 94 243 ILE B CA 1
ATOM 4921 C C . ILE B 1 243 ? 8.586 -26.531 -6.508 1 94 243 ILE B C 1
ATOM 4923 O O . ILE B 1 243 ? 8.391 -26.781 -7.695 1 94 243 ILE B O 1
ATOM 4927 N N . LEU B 1 244 ? 9.086 -25.438 -6.051 1 94.75 244 LEU B N 1
ATOM 4928 C CA . LEU B 1 244 ? 9.586 -24.438 -7.004 1 94.75 244 LEU B CA 1
ATOM 4929 C C . LEU B 1 244 ? 10.57 -25.078 -7.98 1 94.75 244 LEU B C 1
ATOM 4931 O O . LEU B 1 244 ? 10.531 -24.797 -9.18 1 94.75 244 LEU B O 1
ATOM 4935 N N . ASN B 1 245 ? 11.391 -25.953 -7.512 1 93.25 245 ASN B N 1
ATOM 4936 C CA . ASN B 1 245 ? 12.391 -26.625 -8.336 1 93.25 245 ASN B CA 1
ATOM 4937 C C . ASN B 1 245 ? 11.742 -27.641 -9.281 1 93.25 245 ASN B C 1
ATOM 4939 O O . ASN B 1 245 ? 12.375 -28.078 -10.234 1 93.25 245 ASN B O 1
ATOM 4943 N N . MET B 1 246 ? 10.523 -28.016 -8.992 1 93.62 246 MET B N 1
ATOM 4944 C CA . MET B 1 246 ? 9.773 -28.859 -9.93 1 93.62 246 MET B CA 1
ATOM 4945 C C . MET B 1 246 ? 9.398 -28.062 -11.18 1 93.62 246 MET B C 1
ATOM 4947 O O . MET B 1 246 ? 9.281 -28.641 -12.266 1 93.62 246 MET B O 1
ATOM 4951 N N . PHE B 1 247 ? 9.211 -26.797 -11.023 1 96.12 247 PHE B N 1
ATOM 4952 C CA . PHE B 1 247 ? 8.883 -25.938 -12.164 1 96.12 247 PHE B CA 1
ATOM 4953 C C . PHE B 1 247 ? 10.125 -25.656 -13 1 96.12 247 PHE B C 1
ATOM 4955 O O . PHE B 1 247 ? 10.07 -25.719 -14.234 1 96.12 247 PHE B O 1
ATOM 4962 N N . ASP B 1 248 ? 11.133 -25.344 -12.297 1 96.56 248 ASP B N 1
ATOM 4963 C CA . ASP B 1 248 ? 12.406 -25.047 -12.945 1 96.56 248 ASP B CA 1
ATOM 4964 C C . ASP B 1 248 ? 13.578 -25.359 -12.023 1 96.56 248 ASP B C 1
ATOM 4966 O O . ASP B 1 248 ? 13.844 -24.625 -11.07 1 96.56 248 ASP B O 1
ATOM 4970 N N . SER B 1 249 ? 14.297 -26.406 -12.445 1 94 249 SER B N 1
ATOM 4971 C CA . SER B 1 249 ? 15.398 -26.875 -11.617 1 94 249 SER B CA 1
ATOM 4972 C C . SER B 1 249 ? 16.391 -25.75 -11.312 1 94 249 SER B C 1
ATOM 4974 O O . SER B 1 249 ? 16.812 -25.031 -12.211 1 94 249 SER B O 1
ATOM 4976 N N . GLY B 1 250 ? 16.672 -25.562 -9.992 1 92.12 250 GLY B N 1
ATOM 4977 C CA . GLY B 1 250 ? 17.641 -24.562 -9.57 1 92.12 250 GLY B CA 1
ATOM 4978 C C . GLY B 1 250 ? 17.016 -23.203 -9.289 1 92.12 250 GLY B C 1
ATOM 4979 O O . GLY B 1 250 ? 17.703 -22.281 -8.828 1 92.12 250 GLY B O 1
ATOM 4980 N N . ALA B 1 251 ? 15.75 -23.047 -9.508 1 94.56 251 ALA B N 1
ATOM 4981 C CA . ALA B 1 251 ? 15.086 -21.766 -9.32 1 94.56 251 ALA B CA 1
ATOM 4982 C C . ALA B 1 251 ? 15.125 -21.344 -7.852 1 94.56 251 ALA B C 1
ATOM 4984 O O . ALA B 1 251 ? 15.195 -20.156 -7.539 1 94.56 251 ALA B O 1
ATOM 4985 N N . ALA B 1 252 ? 15.055 -22.281 -6.926 1 91.81 252 ALA B N 1
ATOM 4986 C CA . ALA B 1 252 ? 15.102 -21.984 -5.5 1 91.81 252 ALA B CA 1
ATOM 4987 C C . ALA B 1 252 ? 16.375 -21.219 -5.141 1 91.81 252 ALA B C 1
ATOM 4989 O O . ALA B 1 252 ? 16.344 -20.312 -4.301 1 91.81 252 ALA B O 1
ATOM 4990 N N . PHE B 1 253 ? 17.406 -21.531 -5.801 1 90.81 253 PHE B N 1
ATOM 4991 C CA . PHE B 1 253 ? 18.688 -20.875 -5.539 1 90.81 253 PHE B CA 1
ATOM 4992 C C . PHE B 1 253 ? 18.656 -19.406 -5.949 1 90.81 253 PHE B C 1
ATOM 4994 O O . PHE B 1 253 ? 19.328 -18.578 -5.344 1 90.81 253 PHE B O 1
ATOM 5001 N N . LEU B 1 254 ? 17.844 -19.094 -6.914 1 93.31 254 LEU B N 1
ATOM 5002 C CA . LEU B 1 254 ? 17.75 -17.734 -7.422 1 93.31 254 LEU B CA 1
ATOM 5003 C C . LEU B 1 254 ? 17.094 -16.812 -6.398 1 93.31 254 LEU B C 1
ATOM 5005 O O . LEU B 1 254 ? 17.266 -15.594 -6.445 1 93.31 254 LEU B O 1
ATOM 5009 N N . VAL B 1 255 ? 16.344 -17.406 -5.457 1 92.06 255 VAL B N 1
ATOM 5010 C CA . VAL B 1 255 ? 15.578 -16.562 -4.547 1 92.06 255 VAL B CA 1
ATOM 5011 C C . VAL B 1 255 ? 15.93 -16.906 -3.1 1 92.06 255 VAL B C 1
ATOM 5013 O O . VAL B 1 255 ? 15.25 -16.453 -2.168 1 92.06 255 VAL B O 1
ATOM 5016 N N . GLU B 1 256 ? 16.922 -17.656 -2.855 1 86.25 256 GLU B N 1
ATOM 5017 C CA . GLU B 1 256 ? 17.25 -18.125 -1.513 1 86.25 256 GLU B CA 1
ATOM 5018 C C . GLU B 1 256 ? 17.812 -16.984 -0.657 1 86.25 256 GLU B C 1
ATOM 5020 O O . GLU B 1 256 ? 18.547 -16.125 -1.153 1 86.25 256 GLU B O 1
ATOM 5025 N N . GLY B 1 257 ? 17.375 -16.969 0.612 1 82.19 257 GLY B N 1
ATOM 5026 C CA . GLY B 1 257 ? 17.875 -15.984 1.551 1 82.19 257 GLY B CA 1
ATOM 5027 C C . GLY B 1 257 ? 17.562 -14.555 1.128 1 82.19 257 GLY B C 1
ATOM 5028 O O . GLY B 1 257 ? 16.422 -14.227 0.822 1 82.19 257 GLY B O 1
ATOM 5029 N N . THR B 1 258 ? 18.625 -13.766 1.071 1 85.12 258 THR B N 1
ATOM 5030 C CA . THR B 1 258 ? 18.453 -12.352 0.761 1 85.12 258 THR B CA 1
ATOM 5031 C C . THR B 1 258 ? 18.297 -12.148 -0.742 1 85.12 258 THR B C 1
ATOM 5033 O O . THR B 1 258 ? 17.891 -11.07 -1.185 1 85.12 258 THR B O 1
ATOM 5036 N N . ASP B 1 259 ? 18.5 -13.242 -1.508 1 89.88 259 ASP B N 1
ATOM 5037 C CA . ASP B 1 259 ? 18.359 -13.148 -2.959 1 89.88 259 ASP B CA 1
ATOM 5038 C C . ASP B 1 259 ? 16.906 -12.906 -3.361 1 89.88 259 ASP B C 1
ATOM 5040 O O . ASP B 1 259 ? 16.625 -12.492 -4.488 1 89.88 259 ASP B O 1
ATOM 5044 N N . ILE B 1 260 ? 16.016 -13.156 -2.457 1 90.81 260 ILE B N 1
ATOM 5045 C CA . ILE B 1 260 ? 14.602 -12.914 -2.693 1 90.81 260 ILE B CA 1
ATOM 5046 C C . ILE B 1 260 ? 14.367 -11.43 -2.957 1 90.81 260 ILE B C 1
ATOM 5048 O O . ILE B 1 260 ? 13.398 -11.055 -3.629 1 90.81 260 ILE B O 1
ATOM 5052 N N . ASP B 1 261 ? 15.297 -10.57 -2.424 1 90.19 261 ASP B N 1
ATOM 5053 C CA . ASP B 1 261 ? 15.164 -9.117 -2.545 1 90.19 261 ASP B CA 1
ATOM 5054 C C . ASP B 1 261 ? 16.172 -8.562 -3.543 1 90.19 261 ASP B C 1
ATOM 5056 O O . ASP B 1 261 ? 16.734 -7.477 -3.336 1 90.19 261 ASP B O 1
ATOM 5060 N N . ARG B 1 262 ? 16.469 -9.281 -4.559 1 93.25 262 ARG B N 1
ATOM 5061 C CA . ARG B 1 262 ? 17.344 -8.797 -5.625 1 93.25 262 ARG B CA 1
ATOM 5062 C C . ARG B 1 262 ? 16.531 -8.336 -6.832 1 93.25 262 ARG B C 1
ATOM 5064 O O . ARG B 1 262 ? 15.391 -8.781 -7.027 1 93.25 262 ARG B O 1
ATOM 5071 N N . PRO B 1 263 ? 17.172 -7.492 -7.684 1 94.56 263 PRO B N 1
ATOM 5072 C CA . PRO B 1 263 ? 16.438 -6.914 -8.812 1 94.56 263 PRO B CA 1
ATOM 5073 C C . PRO B 1 263 ? 15.938 -7.969 -9.797 1 94.56 263 PRO B C 1
ATOM 5075 O O . PRO B 1 263 ? 14.906 -7.777 -10.445 1 94.56 263 PRO B O 1
ATOM 5078 N N . ARG B 1 264 ? 16.578 -9.102 -9.883 1 95.38 264 ARG B N 1
ATOM 5079 C CA . ARG B 1 264 ? 16.156 -10.141 -10.82 1 95.38 264 ARG B CA 1
ATOM 5080 C C . ARG B 1 264 ? 14.797 -10.719 -10.43 1 95.38 264 ARG B C 1
ATOM 5082 O O . ARG B 1 264 ? 14.133 -11.367 -11.242 1 95.38 264 ARG B O 1
ATOM 5089 N N . ASN B 1 265 ? 14.375 -10.547 -9.164 1 95.94 265 ASN B N 1
ATOM 5090 C CA . ASN B 1 265 ? 13.094 -11.047 -8.68 1 95.94 265 ASN B CA 1
ATOM 5091 C C . ASN B 1 265 ? 12.094 -9.906 -8.453 1 95.94 265 ASN B C 1
ATOM 5093 O O . ASN B 1 265 ? 11.18 -10.031 -7.641 1 95.94 265 ASN B O 1
ATOM 5097 N N . ALA B 1 266 ? 12.312 -8.773 -9.094 1 95.81 266 ALA B N 1
ATOM 5098 C CA . ALA B 1 266 ? 11.422 -7.641 -8.82 1 95.81 266 ALA B CA 1
ATOM 5099 C C . ALA B 1 266 ? 11.297 -6.734 -10.047 1 95.81 266 ALA B C 1
ATOM 5101 O O . ALA B 1 266 ? 12.133 -6.785 -10.953 1 95.81 266 ALA B O 1
ATOM 5102 N N . MET B 1 267 ? 10.266 -5.949 -10.062 1 96.38 267 MET B N 1
ATOM 5103 C CA . MET B 1 267 ? 10.047 -4.953 -11.102 1 96.38 267 MET B CA 1
ATOM 5104 C C . MET B 1 267 ? 9.188 -3.807 -10.586 1 96.38 267 MET B C 1
ATOM 5106 O O . MET B 1 267 ? 8.625 -3.891 -9.492 1 96.38 267 MET B O 1
ATOM 5110 N N . THR B 1 268 ? 9.125 -2.752 -11.352 1 96.88 268 THR B N 1
ATOM 5111 C CA . THR B 1 268 ? 8.391 -1.56 -10.953 1 96.88 268 THR B CA 1
ATOM 5112 C C . THR B 1 268 ? 6.973 -1.59 -11.523 1 96.88 268 THR B C 1
ATOM 5114 O O . THR B 1 268 ? 6.785 -1.681 -12.734 1 96.88 268 THR B O 1
ATOM 5117 N N . LEU B 1 269 ? 5.98 -1.525 -10.609 1 97.19 269 LEU B N 1
ATOM 5118 C CA . LEU B 1 269 ? 4.586 -1.539 -11.031 1 97.19 269 LEU B CA 1
ATOM 5119 C C . LEU B 1 269 ? 3.785 -0.47 -10.289 1 97.19 269 LEU B C 1
ATOM 5121 O O . LEU B 1 269 ? 4.23 0.046 -9.266 1 97.19 269 LEU B O 1
ATOM 5125 N N . THR B 1 270 ? 2.67 -0.055 -10.93 1 96.62 270 THR B N 1
ATOM 5126 C CA . THR B 1 270 ? 1.701 0.708 -10.156 1 96.62 270 THR B CA 1
ATOM 5127 C C . THR B 1 270 ? 1.095 -0.154 -9.047 1 96.62 270 THR B C 1
ATOM 5129 O O . THR B 1 270 ? 1.206 -1.381 -9.078 1 96.62 270 THR B O 1
ATOM 5132 N N . HIS B 1 271 ? 0.481 0.47 -8.109 1 93.62 271 HIS B N 1
ATOM 5133 C CA . HIS B 1 271 ? -0.147 -0.258 -7.016 1 93.62 271 HIS B CA 1
ATOM 5134 C C . HIS B 1 271 ? -1.202 -1.23 -7.531 1 93.62 271 HIS B C 1
ATOM 5136 O O . HIS B 1 271 ? -1.218 -2.4 -7.145 1 93.62 271 HIS B O 1
ATOM 5142 N N . SER B 1 272 ? -2.051 -0.796 -8.422 1 94.31 272 SER B N 1
ATOM 5143 C CA . SER B 1 272 ? -3.119 -1.619 -8.984 1 94.31 272 SER B CA 1
ATOM 5144 C C . SER B 1 272 ? -2.557 -2.824 -9.734 1 94.31 272 SER B C 1
ATOM 5146 O O . SER B 1 272 ? -2.998 -3.955 -9.516 1 94.31 272 SER B O 1
ATOM 5148 N N . LEU B 1 273 ? -1.589 -2.559 -10.57 1 96.94 273 LEU B N 1
ATOM 5149 C CA . LEU B 1 273 ? -1.008 -3.637 -11.367 1 96.94 273 LEU B CA 1
ATOM 5150 C C . LEU B 1 273 ? -0.222 -4.602 -10.484 1 96.94 273 LEU B C 1
ATOM 5152 O O . LEU B 1 273 ? -0.188 -5.805 -10.75 1 96.94 273 LEU B O 1
ATOM 5156 N N . HIS B 1 274 ? 0.427 -4.066 -9.469 1 95 274 HIS B N 1
ATOM 5157 C CA . HIS B 1 274 ? 1.125 -4.902 -8.492 1 95 274 HIS B CA 1
ATOM 5158 C C . HIS B 1 274 ? 0.17 -5.887 -7.832 1 95 274 HIS B C 1
ATOM 5160 O O . HIS B 1 274 ? 0.497 -7.066 -7.676 1 95 274 HIS B O 1
ATOM 5166 N N . MET B 1 275 ? -0.976 -5.422 -7.48 1 92.94 275 MET B N 1
ATOM 5167 C CA . MET B 1 275 ? -1.974 -6.266 -6.828 1 92.94 275 MET B CA 1
ATOM 5168 C C . MET B 1 275 ? -2.426 -7.387 -7.758 1 92.94 275 MET B C 1
ATOM 5170 O O . MET B 1 275 ? -2.486 -8.547 -7.355 1 92.94 275 MET B O 1
ATOM 5174 N N . TRP B 1 276 ? -2.725 -7.035 -9 1 95.88 276 TRP B N 1
ATOM 5175 C CA . TRP B 1 276 ? -3.189 -8.039 -9.961 1 95.88 276 TRP B CA 1
ATOM 5176 C C . TRP B 1 276 ? -2.08 -9.023 -10.297 1 95.88 276 TRP B C 1
ATOM 5178 O O . TRP B 1 276 ? -2.336 -10.219 -10.461 1 95.88 276 TRP B O 1
ATOM 5188 N N . PHE B 1 277 ? -0.805 -8.531 -10.414 1 96.94 277 PHE B N 1
ATOM 5189 C CA . PHE B 1 277 ? 0.338 -9.391 -10.688 1 96.94 277 PHE B CA 1
ATOM 5190 C C . PHE B 1 277 ? 0.581 -10.344 -9.523 1 96.94 277 PHE B C 1
ATOM 5192 O O . PHE B 1 277 ? 0.795 -11.539 -9.727 1 96.94 277 PHE B O 1
ATOM 5199 N N . GLY B 1 278 ? 0.493 -9.781 -8.359 1 93.5 278 GLY B N 1
ATOM 5200 C CA . GLY B 1 278 ? 0.664 -10.602 -7.168 1 93.5 278 GLY B CA 1
ATOM 5201 C C . GLY B 1 278 ? -0.422 -11.648 -7.004 1 93.5 278 GLY B C 1
ATOM 5202 O O . GLY B 1 278 ? -0.179 -12.719 -6.449 1 93.5 278 GLY B O 1
ATOM 5203 N N . ASP B 1 279 ? -1.565 -11.391 -7.57 1 94 279 ASP B N 1
ATOM 5204 C CA . ASP B 1 279 ? -2.707 -12.289 -7.484 1 94 279 ASP B CA 1
ATOM 5205 C C . ASP B 1 279 ? -2.699 -13.297 -8.641 1 94 279 ASP B C 1
ATOM 5207 O O . ASP B 1 279 ? -3.674 -14.016 -8.844 1 94 279 ASP B O 1
ATOM 5211 N N . PHE B 1 280 ? -1.685 -13.25 -9.398 1 96.75 280 PHE B N 1
ATOM 5212 C CA . PHE B 1 280 ? -1.479 -14.156 -10.516 1 96.75 280 PHE B CA 1
ATOM 5213 C C . PHE B 1 280 ? -2.59 -14.008 -11.547 1 96.75 280 PHE B C 1
ATOM 5215 O O . PHE B 1 280 ? -3.033 -14.992 -12.141 1 96.75 280 PHE B O 1
ATOM 5222 N N . ARG B 1 281 ? -3.02 -12.781 -11.727 1 97.19 281 ARG B N 1
ATOM 5223 C CA . ARG B 1 281 ? -4.047 -12.508 -12.727 1 97.19 281 ARG B CA 1
ATOM 5224 C C . ARG B 1 281 ? -3.449 -11.844 -13.961 1 97.19 281 ARG B C 1
ATOM 5226 O O . ARG B 1 281 ? -4.109 -11.742 -15 1 97.19 281 ARG B O 1
ATOM 5233 N N . ILE B 1 282 ? -2.246 -11.391 -13.812 1 98.06 282 ILE B N 1
ATOM 5234 C CA . ILE B 1 282 ? -1.425 -10.867 -14.898 1 98.06 282 ILE B CA 1
ATOM 5235 C C . ILE B 1 282 ? -0.154 -11.703 -15.031 1 98.06 282 ILE B C 1
ATOM 5237 O O . ILE B 1 282 ? 0.435 -12.109 -14.031 1 98.06 282 ILE B O 1
ATOM 5241 N N . PHE B 1 283 ? 0.264 -12.008 -16.25 1 98.56 283 PHE B N 1
ATOM 5242 C CA . PHE B 1 283 ? 1.444 -12.844 -16.422 1 98.56 283 PHE B CA 1
ATOM 5243 C C . PHE B 1 283 ? 2.229 -12.422 -17.672 1 98.56 283 PHE B C 1
ATOM 5245 O O . PHE B 1 283 ? 1.682 -11.773 -18.562 1 98.56 283 PHE B O 1
ATOM 5252 N N . PHE B 1 284 ? 3.482 -12.719 -17.688 1 98.5 284 PHE B N 1
ATOM 5253 C CA . PHE B 1 284 ? 4.426 -12.391 -18.75 1 98.5 284 PHE B CA 1
ATOM 5254 C C . PHE B 1 284 ? 4.789 -13.641 -19.547 1 98.5 284 PHE B C 1
ATOM 5256 O O . PHE B 1 284 ? 5.18 -14.656 -18.984 1 98.5 284 PHE B O 1
ATOM 5263 N N . GLU B 1 285 ? 4.656 -13.57 -20.797 1 97.69 285 GLU B N 1
ATOM 5264 C CA . GLU B 1 285 ? 5.078 -14.641 -21.703 1 97.69 285 GLU B CA 1
ATOM 5265 C C . GLU B 1 285 ? 6.223 -14.195 -22.594 1 97.69 285 GLU B C 1
ATOM 5267 O O . GLU B 1 285 ? 6.09 -13.219 -23.344 1 97.69 285 GLU B O 1
ATOM 5272 N N . SER B 1 286 ? 7.289 -14.953 -22.5 1 96.81 286 SER B N 1
ATOM 5273 C CA . SER B 1 286 ? 8.453 -14.586 -23.297 1 96.81 286 SER B CA 1
ATOM 5274 C C . SER B 1 286 ? 8.164 -14.711 -24.781 1 96.81 286 SER B C 1
ATOM 5276 O O . SER B 1 286 ? 7.477 -15.641 -25.219 1 96.81 286 SER B O 1
ATOM 5278 N N . ILE B 1 287 ? 8.594 -13.742 -25.5 1 96.38 287 ILE B N 1
ATOM 5279 C CA . ILE B 1 287 ? 8.516 -13.82 -26.953 1 96.38 287 ILE B CA 1
ATOM 5280 C C . ILE B 1 287 ? 9.766 -14.492 -27.5 1 96.38 287 ILE B C 1
ATOM 5282 O O . ILE B 1 287 ? 10.891 -14.086 -27.188 1 96.38 287 ILE B O 1
ATOM 5286 N N . ASP B 1 288 ? 9.586 -15.414 -28.391 1 91.75 288 ASP B N 1
ATOM 5287 C CA . ASP B 1 288 ? 10.68 -16.234 -28.922 1 91.75 288 ASP B CA 1
ATOM 5288 C C . ASP B 1 288 ? 11.727 -15.367 -29.625 1 91.75 288 ASP B C 1
ATOM 5290 O O . ASP B 1 288 ? 11.383 -14.477 -30.406 1 91.75 288 ASP B O 1
ATOM 5294 N N . GLN B 1 289 ? 12.945 -15.594 -29.312 1 91.94 289 GLN B N 1
ATOM 5295 C CA . GLN B 1 289 ? 14.125 -15.031 -29.969 1 91.94 289 GLN B CA 1
ATOM 5296 C C . GLN B 1 289 ? 14.242 -13.539 -29.703 1 91.94 289 GLN B C 1
ATOM 5298 O O . GLN B 1 289 ? 14.906 -12.82 -30.453 1 91.94 289 GLN B O 1
ATOM 5303 N N . GLN B 1 290 ? 13.523 -13 -28.812 1 92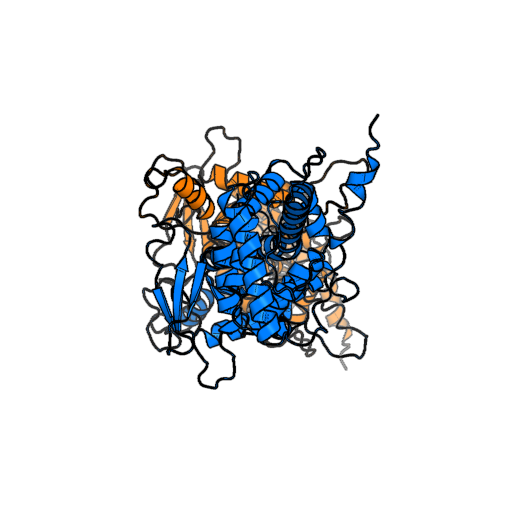.94 290 GLN B N 1
ATOM 5304 C CA . GLN B 1 290 ? 13.688 -11.609 -28.391 1 92.94 290 GLN B CA 1
ATOM 5305 C C . GLN B 1 290 ? 14.008 -11.523 -26.891 1 92.94 290 GLN B C 1
ATOM 5307 O O . GLN B 1 290 ? 13.133 -11.742 -26.047 1 92.94 290 GLN B O 1
ATOM 5312 N N . ALA B 1 291 ? 15.188 -11.156 -26.609 1 91 291 ALA B N 1
ATOM 5313 C CA . ALA B 1 291 ? 15.648 -11.133 -25.234 1 91 291 ALA B CA 1
ATOM 5314 C C . ALA B 1 291 ? 14.867 -10.117 -24.406 1 91 291 ALA B C 1
ATOM 5316 O O . ALA B 1 291 ? 14.609 -9 -24.859 1 91 291 ALA B O 1
ATOM 5317 N N . HIS B 1 292 ? 14.438 -10.539 -23.25 1 93.44 292 HIS B N 1
ATOM 5318 C CA . HIS B 1 292 ? 13.812 -9.711 -22.234 1 93.44 292 HIS B CA 1
ATOM 5319 C C . HIS B 1 292 ? 12.555 -9.031 -22.766 1 93.44 292 HIS B C 1
ATOM 5321 O O . HIS B 1 292 ? 12.203 -7.93 -22.344 1 93.44 292 HIS B O 1
ATOM 5327 N N . THR B 1 293 ? 11.961 -9.648 -23.766 1 97.12 293 THR B N 1
ATOM 5328 C CA . THR B 1 293 ? 10.719 -9.148 -24.344 1 97.12 293 THR B CA 1
ATOM 5329 C C . THR B 1 293 ? 9.562 -10.094 -24.047 1 97.12 293 THR B C 1
ATOM 5331 O O . THR B 1 293 ? 9.688 -11.312 -24.203 1 97.12 293 THR B O 1
ATOM 5334 N N . TYR B 1 294 ? 8.469 -9.508 -23.625 1 98.19 294 TYR B N 1
ATOM 5335 C CA . TYR B 1 294 ? 7.363 -10.32 -23.125 1 98.19 294 TYR B CA 1
ATOM 5336 C C . TYR B 1 294 ? 6.031 -9.805 -23.656 1 98.19 294 TYR B C 1
ATOM 5338 O O . TYR B 1 294 ? 5.816 -8.594 -23.75 1 98.19 294 TYR B O 1
ATOM 5346 N N . ARG B 1 295 ? 5.219 -10.766 -24.078 1 98.5 295 ARG B N 1
ATOM 5347 C CA . ARG B 1 295 ? 3.795 -10.461 -24.203 1 98.5 295 ARG B CA 1
ATOM 5348 C C . ARG B 1 295 ? 3.1 -10.562 -22.844 1 98.5 295 ARG B C 1
ATOM 5350 O O . ARG B 1 295 ? 3.076 -11.625 -22.219 1 98.5 295 ARG B O 1
ATOM 5357 N N . ILE B 1 296 ? 2.623 -9.445 -22.328 1 98.69 296 ILE B N 1
ATOM 5358 C CA . ILE B 1 296 ? 1.937 -9.383 -21.047 1 98.69 296 ILE B CA 1
ATOM 5359 C C . ILE B 1 296 ? 0.433 -9.547 -21.25 1 98.69 296 ILE B C 1
ATOM 5361 O O . ILE B 1 296 ? -0.17 -8.828 -22.047 1 98.69 296 ILE B O 1
ATOM 5365 N N . ASN B 1 297 ? -0.141 -10.539 -20.609 1 98.38 297 ASN B N 1
ATOM 5366 C CA . ASN B 1 297 ? -1.554 -10.875 -20.75 1 98.38 297 ASN B CA 1
ATOM 5367 C C . ASN B 1 297 ? -2.234 -11.016 -19.391 1 98.38 297 ASN B C 1
ATOM 5369 O O . ASN B 1 297 ? -1.606 -10.805 -18.359 1 98.38 297 ASN B O 1
ATOM 5373 N N . THR B 1 298 ? -3.527 -11.203 -19.391 1 98.31 298 THR B N 1
ATOM 5374 C CA . THR B 1 298 ? -4.281 -11.211 -18.141 1 98.31 298 THR B CA 1
ATOM 5375 C C . THR B 1 298 ? -5.43 -12.211 -18.203 1 98.31 298 THR B C 1
ATOM 5377 O O . THR B 1 298 ? -5.898 -12.562 -19.297 1 98.31 298 THR B O 1
ATOM 5380 N N . PHE B 1 299 ? -5.867 -12.75 -17.047 1 97.31 299 PHE B N 1
ATOM 5381 C CA . PHE B 1 299 ? -7.051 -13.594 -16.922 1 97.31 299 PHE B CA 1
ATOM 5382 C C . PHE B 1 299 ? -8.242 -12.781 -16.422 1 97.31 299 PHE B C 1
ATOM 5384 O O . PHE B 1 299 ? -9.32 -13.328 -16.188 1 97.31 299 PHE B O 1
ATOM 5391 N N . LEU B 1 300 ? -8.031 -11.461 -16.219 1 96.62 300 LEU B N 1
ATOM 5392 C CA . LEU B 1 300 ? -9.102 -10.57 -15.773 1 96.62 300 LEU B CA 1
ATOM 5393 C C . LEU B 1 300 ? -10.156 -10.391 -16.859 1 96.62 300 LEU B C 1
ATOM 5395 O O . LEU B 1 300 ? -9.859 -10.547 -18.047 1 96.62 300 LEU B O 1
ATOM 5399 N N . PRO B 1 301 ? -11.367 -10.062 -16.453 1 94.88 301 PRO B N 1
ATOM 5400 C CA . PRO B 1 301 ? -12.398 -9.805 -17.453 1 94.88 301 PRO B CA 1
ATOM 5401 C C . PRO B 1 301 ? -12 -8.703 -18.438 1 94.88 301 PRO B C 1
ATOM 5403 O O . PRO B 1 301 ? -11.328 -7.738 -18.047 1 94.88 301 PRO B O 1
ATOM 5406 N N . PRO B 1 302 ? -12.523 -8.93 -19.609 1 91.69 302 PRO B N 1
ATOM 5407 C CA . PRO B 1 302 ? -12.234 -7.891 -20.594 1 91.69 302 PRO B CA 1
ATOM 5408 C C . PRO B 1 302 ? -12.703 -6.508 -20.156 1 91.69 302 PRO B C 1
ATOM 5410 O O . PRO B 1 302 ? -13.781 -6.375 -19.562 1 91.69 302 PRO B O 1
ATOM 5413 N N . GLY B 1 303 ? -11.938 -5.535 -20.406 1 91.44 303 GLY B N 1
ATOM 5414 C CA . GLY B 1 303 ? -12.305 -4.16 -20.109 1 91.44 303 GLY B CA 1
ATOM 5415 C C . GLY B 1 303 ? -11.875 -3.709 -18.719 1 91.44 303 GLY B C 1
ATOM 5416 O O . GLY B 1 303 ? -11.859 -2.51 -18.438 1 91.44 303 GLY B O 1
ATOM 5417 N N . LEU B 1 304 ? -11.586 -4.645 -17.828 1 95.25 304 LEU B N 1
ATOM 5418 C CA . LEU B 1 304 ? -11.266 -4.289 -16.453 1 95.25 304 LEU B CA 1
ATOM 5419 C C . LEU B 1 304 ? -10.031 -3.395 -16.406 1 95.25 304 LEU B C 1
ATOM 5421 O O . LEU B 1 304 ? -9.953 -2.479 -15.578 1 95.25 304 LEU B O 1
ATOM 5425 N N . LEU B 1 305 ? -9.102 -3.697 -17.281 1 95.94 305 LEU B N 1
ATOM 5426 C CA . LEU B 1 305 ? -7.867 -2.922 -17.312 1 95.94 305 LEU B CA 1
ATOM 5427 C C . LEU B 1 305 ? -7.914 -1.854 -18.391 1 95.94 305 LEU B C 1
ATOM 5429 O O . LEU B 1 305 ? -6.879 -1.312 -18.781 1 95.94 305 LEU B O 1
ATOM 5433 N N . GLY B 1 306 ? -9.047 -1.511 -19 1 91.75 306 GLY B N 1
ATOM 5434 C CA . GLY B 1 306 ? -9.25 -0.448 -19.969 1 91.75 306 GLY B CA 1
ATOM 5435 C C . GLY B 1 306 ? -8.477 -0.666 -21.266 1 91.75 306 GLY B C 1
ATOM 5436 O O . GLY B 1 306 ? -7.965 0.286 -21.844 1 91.75 306 GLY B O 1
ATOM 5437 N N . GLY B 1 307 ? -8.25 -1.867 -21.594 1 92.81 307 GLY B N 1
ATOM 5438 C CA . GLY B 1 307 ? -7.562 -2.176 -22.828 1 92.81 307 GLY B CA 1
ATOM 5439 C C . GLY B 1 307 ? -6.051 -2.137 -22.703 1 92.81 307 GLY B C 1
ATOM 5440 O O . GLY B 1 307 ? -5.332 -2.197 -23.703 1 92.81 307 GLY B O 1
ATOM 5441 N N . LEU B 1 308 ? -5.586 -2.041 -21.516 1 96.19 308 LEU B N 1
ATOM 5442 C CA . LEU B 1 308 ? -4.148 -1.985 -21.266 1 96.19 308 LEU B CA 1
ATOM 5443 C C . LEU B 1 308 ? -3.467 -3.268 -21.734 1 96.19 308 LEU B C 1
ATOM 5445 O O . LEU B 1 308 ? -2.35 -3.229 -22.266 1 96.19 308 LEU B O 1
ATOM 5449 N N . LEU B 1 309 ? -4.098 -4.441 -21.516 1 96.94 309 LEU B N 1
ATOM 5450 C CA . LEU B 1 309 ? -3.527 -5.742 -21.844 1 96.94 309 LEU B CA 1
ATOM 5451 C C . LEU B 1 309 ? -4.395 -6.465 -22.875 1 96.94 309 LEU B C 1
ATOM 5453 O O . LEU B 1 309 ? -5.613 -6.285 -22.906 1 96.94 309 LEU B O 1
ATOM 5457 N N . PRO B 1 310 ? -3.791 -7.18 -23.812 1 97.69 310 PRO B N 1
ATOM 5458 C CA . PRO B 1 310 ? -2.381 -7.57 -23.859 1 97.69 310 PRO B CA 1
ATOM 5459 C C . PRO B 1 310 ? -1.49 -6.488 -24.469 1 97.69 310 PRO B C 1
ATOM 5461 O O . PRO B 1 310 ? -1.972 -5.629 -25.203 1 97.69 310 PRO B O 1
ATOM 5464 N N . VAL B 1 311 ? -0.259 -6.449 -24.109 1 98.12 311 VAL B N 1
ATOM 5465 C CA . VAL B 1 311 ? 0.732 -5.523 -24.641 1 98.12 311 VAL B CA 1
ATOM 5466 C C . VAL B 1 311 ? 2.109 -6.184 -24.656 1 98.12 311 VAL B C 1
ATOM 5468 O O . VAL B 1 311 ? 2.381 -7.074 -23.844 1 98.12 311 VAL B O 1
ATOM 5471 N N . THR B 1 312 ? 2.955 -5.871 -25.547 1 97.94 312 THR B N 1
ATOM 5472 C CA . THR B 1 312 ? 4.324 -6.375 -25.609 1 97.94 312 THR B CA 1
ATOM 5473 C C . THR B 1 312 ? 5.301 -5.344 -25.047 1 97.94 312 THR B C 1
ATOM 5475 O O . THR B 1 312 ? 5.219 -4.16 -25.375 1 97.94 312 THR B O 1
ATOM 5478 N N . ARG B 1 313 ? 6.109 -5.734 -24.141 1 97.56 313 ARG B N 1
ATOM 5479 C CA . ARG B 1 313 ? 7.109 -4.871 -23.516 1 97.56 313 ARG B CA 1
ATOM 5480 C C . ARG B 1 313 ? 8.492 -5.516 -23.562 1 97.56 313 ARG B C 1
ATOM 5482 O O . ARG B 1 313 ? 8.625 -6.727 -23.359 1 97.56 313 ARG B O 1
ATOM 5489 N N . THR B 1 314 ? 9.477 -4.727 -23.766 1 95.56 314 THR B N 1
ATOM 5490 C CA . THR B 1 314 ? 10.867 -5.121 -23.531 1 95.56 314 THR B CA 1
ATOM 5491 C C . THR B 1 314 ? 11.383 -4.551 -22.219 1 95.56 314 THR B C 1
ATOM 5493 O O . THR B 1 314 ? 11.32 -3.342 -22 1 95.56 314 THR B O 1
ATOM 5496 N N . LEU B 1 315 ? 11.797 -5.426 -21.328 1 94.19 315 LEU B N 1
ATOM 5497 C CA . LEU B 1 315 ? 12.273 -4.988 -20.016 1 94.19 315 LEU B CA 1
ATOM 5498 C C . LEU B 1 315 ? 13.742 -4.566 -20.094 1 94.19 315 LEU B C 1
ATOM 5500 O O . LEU B 1 315 ? 14.547 -5.211 -20.766 1 94.19 315 LEU B O 1
ATOM 5504 N N . HIS B 1 316 ? 14.016 -3.514 -19.391 1 80 316 HIS B N 1
ATOM 5505 C CA . HIS B 1 316 ? 15.258 -2.781 -19.578 1 80 316 HIS B CA 1
ATOM 5506 C C . HIS B 1 316 ? 16.406 -3.459 -18.844 1 80 316 HIS B C 1
ATOM 5508 O O . HIS B 1 316 ? 16.203 -4.09 -17.797 1 80 316 HIS B O 1
ATOM 5514 N N . LEU B 1 317 ? 17.516 -3.396 -19.5 1 76.94 317 LEU B N 1
ATOM 5515 C CA . LEU B 1 317 ? 18.828 -3.613 -18.906 1 76.94 317 LEU B CA 1
ATOM 5516 C C . LEU B 1 317 ? 19.594 -2.299 -18.797 1 76.94 317 LEU B C 1
ATOM 5518 O O . LEU B 1 317 ? 19.547 -1.464 -19.703 1 76.94 317 LEU B O 1
ATOM 5522 N N . THR B 1 318 ? 20.016 -2.041 -17.578 1 76.56 318 THR B N 1
ATOM 5523 C CA . THR B 1 318 ? 20.75 -0.788 -17.453 1 76.56 318 THR B CA 1
ATOM 5524 C C . THR B 1 318 ? 21.922 -0.762 -18.422 1 76.56 318 THR B C 1
ATOM 5526 O O . THR B 1 318 ? 22.469 -1.811 -18.781 1 76.56 318 THR B O 1
ATOM 5529 N N . GLU B 1 319 ? 22.234 0.34 -18.875 1 71.75 319 GLU B N 1
ATOM 5530 C CA . GLU B 1 319 ? 23.344 0.507 -19.812 1 71.75 319 GLU B CA 1
ATOM 5531 C C . GLU B 1 319 ? 24.625 -0.099 -19.266 1 71.75 319 GLU B C 1
ATOM 5533 O O . GLU B 1 319 ? 25.375 -0.748 -20 1 71.75 319 GLU B O 1
ATOM 5538 N N . THR B 1 320 ? 24.781 0.121 -17.984 1 72.5 320 THR B N 1
ATOM 5539 C CA . THR B 1 320 ? 26.016 -0.355 -17.344 1 72.5 320 THR B CA 1
ATOM 5540 C C . THR B 1 320 ? 25.859 -1.812 -16.906 1 72.5 320 THR B C 1
ATOM 5542 O O . THR B 1 320 ? 26.812 -2.42 -16.422 1 72.5 320 THR B O 1
ATOM 5545 N N . ARG B 1 321 ? 24.672 -2.34 -17.125 1 77 321 ARG B N 1
ATOM 5546 C CA . ARG B 1 321 ? 24.375 -3.717 -16.75 1 77 321 ARG B CA 1
ATOM 5547 C C . ARG B 1 321 ? 24.688 -3.975 -15.289 1 77 321 ARG B C 1
ATOM 5549 O O . ARG B 1 321 ? 25.188 -5.047 -14.93 1 77 321 ARG B O 1
ATOM 5556 N N . SER B 1 322 ? 24.516 -2.93 -14.477 1 85.44 322 SER B N 1
ATOM 5557 C CA . SER B 1 322 ? 24.812 -3.018 -13.055 1 85.44 322 SER B CA 1
ATOM 5558 C C . SER B 1 322 ? 23.609 -3.512 -12.266 1 85.44 322 SER B C 1
ATOM 5560 O O . SER B 1 322 ? 23.734 -3.971 -11.133 1 85.44 322 SER B O 1
ATOM 5562 N N . ILE B 1 323 ? 22.438 -3.393 -12.867 1 92.69 323 ILE B N 1
ATOM 5563 C CA . ILE B 1 323 ? 21.219 -3.891 -12.227 1 92.69 323 ILE B CA 1
ATOM 5564 C C . ILE B 1 323 ? 20.578 -4.957 -13.109 1 92.69 323 ILE B C 1
ATOM 5566 O O . ILE B 1 323 ? 20.219 -4.688 -14.266 1 92.69 323 ILE B O 1
ATOM 5570 N N . ASP B 1 324 ? 20.375 -6.117 -12.609 1 92 324 ASP B N 1
ATOM 5571 C CA . ASP B 1 324 ? 19.828 -7.242 -13.367 1 92 324 ASP B CA 1
ATOM 5572 C C . ASP B 1 324 ? 18.391 -6.977 -13.797 1 92 324 ASP B C 1
ATOM 5574 O O . ASP B 1 324 ? 17.609 -6.41 -13.039 1 92 324 ASP B O 1
ATOM 5578 N N . PRO B 1 325 ? 18.109 -7.371 -15.047 1 94.25 325 PRO B N 1
ATOM 5579 C CA . PRO B 1 325 ? 16.688 -7.391 -15.398 1 94.25 325 PRO B CA 1
ATOM 5580 C C . PRO B 1 325 ? 15.906 -8.484 -14.664 1 94.25 325 PRO B C 1
ATOM 5582 O O . PRO B 1 325 ? 16.516 -9.375 -14.07 1 94.25 325 PRO B O 1
ATOM 5585 N N . PRO B 1 326 ? 14.602 -8.344 -14.672 1 96.44 326 PRO B N 1
ATOM 5586 C CA . PRO B 1 326 ? 13.828 -9.461 -14.133 1 96.44 326 PRO B CA 1
ATOM 5587 C C . PRO B 1 326 ? 14.188 -10.797 -14.789 1 96.44 326 PRO B C 1
ATOM 5589 O O . PRO B 1 326 ? 14.344 -10.859 -16.016 1 96.44 326 PRO B O 1
ATOM 5592 N N . SER B 1 327 ? 14.359 -11.797 -13.961 1 96.25 327 SER B N 1
ATOM 5593 C CA . SER B 1 327 ? 14.781 -13.102 -14.453 1 96.25 327 SER B CA 1
ATOM 5594 C C . SER B 1 327 ? 13.719 -13.727 -15.352 1 96.25 327 SER B C 1
ATOM 5596 O O . SER B 1 327 ? 12.562 -13.883 -14.945 1 96.25 327 SER B O 1
ATOM 5598 N N . PRO B 1 328 ? 14.164 -14.094 -16.609 1 96.06 328 PRO B N 1
ATOM 5599 C CA . PRO B 1 328 ? 13.203 -14.789 -17.469 1 96.06 328 PRO B CA 1
ATOM 5600 C C . PRO B 1 328 ? 12.695 -16.094 -16.844 1 96.06 328 PRO B C 1
ATOM 5602 O O . PRO B 1 328 ? 11.539 -16.453 -17.047 1 96.06 328 PRO B O 1
ATOM 5605 N N . ARG B 1 329 ? 13.523 -16.766 -16.078 1 96.69 329 ARG B N 1
ATOM 5606 C CA . ARG B 1 329 ? 13.148 -18.016 -15.438 1 96.69 329 ARG B CA 1
ATOM 5607 C C . ARG B 1 329 ? 12.055 -17.797 -14.391 1 96.69 329 ARG B C 1
ATOM 5609 O O . ARG B 1 329 ? 11.07 -18.531 -14.344 1 96.69 329 ARG B O 1
ATOM 5616 N N . LEU B 1 330 ? 12.234 -16.75 -13.594 1 97.5 330 LEU B N 1
ATOM 5617 C CA . LEU B 1 330 ? 11.266 -16.453 -12.539 1 97.5 330 LEU B CA 1
ATOM 5618 C C . LEU B 1 330 ? 9.945 -15.992 -13.133 1 97.5 330 LEU B C 1
ATOM 5620 O O . LEU B 1 330 ? 8.875 -16.359 -12.648 1 97.5 330 LEU B O 1
ATOM 5624 N N . LEU B 1 331 ? 10.031 -15.164 -14.18 1 98.06 331 LEU B N 1
ATOM 5625 C CA . LEU B 1 331 ? 8.82 -14.719 -14.852 1 98.06 331 LEU B CA 1
ATOM 5626 C C . LEU B 1 331 ? 8.078 -15.898 -15.477 1 98.06 331 LEU B C 1
ATOM 5628 O O . LEU B 1 331 ? 6.844 -15.945 -15.453 1 98.06 331 LEU B O 1
ATOM 5632 N N . ALA B 1 332 ? 8.812 -16.859 -15.992 1 97.88 332 ALA B N 1
ATOM 5633 C CA . ALA B 1 332 ? 8.203 -18.062 -16.578 1 97.88 332 ALA B CA 1
ATOM 5634 C C . ALA B 1 332 ? 7.504 -18.891 -15.516 1 97.88 332 ALA B C 1
ATOM 5636 O O . ALA B 1 332 ? 6.41 -19.406 -15.742 1 97.88 332 ALA B O 1
ATOM 5637 N N . ILE B 1 333 ? 8.125 -19.016 -14.398 1 98 333 ILE B N 1
ATOM 5638 C CA . ILE B 1 333 ? 7.52 -19.75 -13.289 1 98 333 ILE B CA 1
ATOM 5639 C C . ILE B 1 333 ? 6.238 -19.047 -12.852 1 98 333 ILE B C 1
ATOM 5641 O O . ILE B 1 333 ? 5.207 -19.688 -12.648 1 98 333 ILE B O 1
ATOM 5645 N N . HIS B 1 334 ? 6.336 -17.766 -12.672 1 98 334 HIS B N 1
ATOM 5646 C CA . HIS B 1 334 ? 5.16 -16.984 -12.297 1 98 334 HIS B CA 1
ATOM 5647 C C . HIS B 1 334 ? 4.02 -17.203 -13.289 1 98 334 HIS B C 1
ATOM 5649 O O . HIS B 1 334 ? 2.873 -17.406 -12.883 1 98 334 HIS B O 1
ATOM 5655 N N . SER B 1 335 ? 4.344 -17.141 -14.539 1 98.5 335 SER B N 1
ATOM 5656 C CA . SER B 1 335 ? 3.359 -17.375 -15.586 1 98.5 335 SER B CA 1
ATOM 5657 C C . SER B 1 335 ? 2.744 -18.766 -15.477 1 98.5 335 SER B C 1
ATOM 5659 O O . SER B 1 335 ? 1.527 -18.922 -15.609 1 98.5 335 SER B O 1
ATOM 5661 N N . ALA B 1 336 ? 3.533 -19.75 -15.266 1 98.5 336 ALA B N 1
ATOM 5662 C CA . ALA B 1 336 ? 3.053 -21.125 -15.109 1 98.5 336 ALA B CA 1
ATOM 5663 C C . ALA B 1 336 ? 2.072 -21.234 -13.945 1 98.5 336 ALA B C 1
ATOM 5665 O O . ALA B 1 336 ? 0.995 -21.812 -14.086 1 98.5 336 ALA B O 1
ATOM 5666 N N . ILE B 1 337 ? 2.463 -20.641 -12.82 1 98.06 337 ILE B N 1
ATOM 5667 C CA . ILE B 1 337 ? 1.616 -20.672 -11.633 1 98.06 337 ILE B CA 1
ATOM 5668 C C . ILE B 1 337 ? 0.28 -20 -11.938 1 98.06 337 ILE B C 1
ATOM 5670 O O . ILE B 1 337 ? -0.78 -20.516 -11.578 1 98.06 337 ILE B O 1
ATOM 5674 N N . ALA B 1 338 ? 0.335 -18.859 -12.586 1 98.31 338 ALA B N 1
ATOM 5675 C CA . ALA B 1 338 ? -0.88 -18.141 -12.945 1 98.31 338 ALA B CA 1
ATOM 5676 C C . ALA B 1 338 ? -1.815 -19.016 -13.773 1 98.31 338 ALA B C 1
ATOM 5678 O O . ALA B 1 338 ? -3.018 -19.078 -13.5 1 98.31 338 ALA B O 1
ATOM 5679 N N . HIS B 1 339 ? -1.282 -19.719 -14.727 1 98.62 339 HIS B N 1
ATOM 5680 C CA . HIS B 1 339 ? -2.08 -20.578 -15.586 1 98.62 339 HIS B CA 1
ATOM 5681 C C . HIS B 1 339 ? -2.672 -21.75 -14.797 1 98.62 339 HIS B C 1
ATOM 5683 O O . HIS B 1 339 ? -3.854 -22.062 -14.953 1 98.62 339 HIS B O 1
ATOM 5689 N N . ILE B 1 340 ? -1.881 -22.359 -13.992 1 98.44 340 ILE B N 1
ATOM 5690 C CA . ILE B 1 340 ? -2.332 -23.516 -13.227 1 98.44 340 ILE B CA 1
ATOM 5691 C C . ILE B 1 340 ? -3.465 -23.094 -12.289 1 98.44 340 ILE B C 1
ATOM 5693 O O . ILE B 1 340 ? -4.5 -23.766 -12.227 1 98.44 340 ILE B O 1
ATOM 5697 N N . LEU B 1 341 ? -3.252 -21.984 -11.586 1 97.88 341 LEU B N 1
ATOM 5698 C CA . LEU B 1 341 ? -4.266 -21.484 -10.664 1 97.88 341 LEU B CA 1
ATOM 5699 C C . LEU B 1 341 ? -5.566 -21.172 -11.406 1 97.88 341 LEU B C 1
ATOM 5701 O O . LEU B 1 341 ? -6.652 -21.484 -10.906 1 97.88 341 LEU B O 1
ATOM 5705 N N . HIS B 1 342 ? -5.449 -20.656 -12.57 1 97.5 342 HIS B N 1
ATOM 5706 C CA . HIS B 1 342 ? -6.621 -20.266 -13.344 1 97.5 342 HIS B CA 1
ATOM 5707 C C . HIS B 1 342 ? -7.324 -21.484 -13.938 1 97.5 342 HIS B C 1
ATOM 5709 O O . HIS B 1 342 ? -8.531 -21.656 -13.758 1 97.5 342 HIS B O 1
ATOM 5715 N N . LEU B 1 343 ? -6.578 -22.391 -14.555 1 97.38 343 LEU B N 1
ATOM 5716 C CA . LEU B 1 343 ? -7.156 -23.5 -15.312 1 97.38 343 LEU B CA 1
ATOM 5717 C C . LEU B 1 343 ? -7.688 -24.578 -14.375 1 97.38 343 LEU B C 1
ATOM 5719 O O . LEU B 1 343 ? -8.656 -25.266 -14.695 1 97.38 343 LEU B O 1
ATOM 5723 N N . SER B 1 344 ? -7.121 -24.75 -13.188 1 96.88 344 SER B N 1
ATOM 5724 C CA . SER B 1 344 ? -7.578 -25.734 -12.219 1 96.88 344 SER B CA 1
ATOM 5725 C C . SER B 1 344 ? -8.656 -25.172 -11.312 1 96.88 344 SER B C 1
ATOM 5727 O O . SER B 1 344 ? -9.234 -25.891 -10.5 1 96.88 344 SER B O 1
ATOM 5729 N N . ALA B 1 345 ? -8.898 -23.844 -11.328 1 96.19 345 ALA B N 1
ATOM 5730 C CA . ALA B 1 345 ? -9.859 -23.125 -10.492 1 96.19 345 ALA B CA 1
ATOM 5731 C C . ALA B 1 345 ? -9.375 -23.047 -9.047 1 96.19 345 ALA B C 1
ATOM 5733 O O . ALA B 1 345 ? -10.133 -22.672 -8.148 1 96.19 345 ALA B O 1
ATOM 5734 N N . ALA B 1 346 ? -8.102 -23.438 -8.883 1 96 346 ALA B N 1
ATOM 5735 C CA . ALA B 1 346 ? -7.547 -23.375 -7.535 1 96 346 ALA B CA 1
ATOM 5736 C C . ALA B 1 346 ? -7.465 -21.922 -7.051 1 96 346 ALA B C 1
ATOM 5738 O O . ALA B 1 346 ? -7.633 -21.656 -5.859 1 96 346 ALA B O 1
ATOM 5739 N N . GLY B 1 347 ? -7.133 -21.031 -7.988 1 94.81 347 GLY B N 1
ATOM 5740 C CA . GLY B 1 347 ? -7.074 -19.625 -7.637 1 94.81 347 GLY B CA 1
ATOM 5741 C C . GLY B 1 347 ? -8.375 -19.109 -7.062 1 94.81 347 GLY B C 1
ATOM 5742 O O . GLY B 1 347 ? -8.383 -18.438 -6.027 1 94.81 347 GLY B O 1
ATOM 5743 N N . ASP B 1 348 ? -9.445 -19.375 -7.691 1 92.44 348 ASP B N 1
ATOM 5744 C CA . ASP B 1 348 ? -10.766 -18.953 -7.23 1 92.44 348 ASP B CA 1
ATOM 5745 C C . ASP B 1 348 ? -11.102 -19.594 -5.887 1 92.44 348 ASP B C 1
ATOM 5747 O O . ASP B 1 348 ? -11.719 -18.953 -5.031 1 92.44 348 ASP B O 1
ATOM 5751 N N . TYR B 1 349 ? -10.75 -20.812 -5.777 1 92.81 349 TYR B N 1
ATOM 5752 C CA . TYR B 1 349 ? -10.992 -21.516 -4.523 1 92.81 349 TYR B CA 1
ATOM 5753 C C . TYR B 1 349 ? -10.258 -20.844 -3.369 1 92.81 349 TYR B C 1
ATOM 5755 O O . TYR B 1 349 ? -10.828 -20.656 -2.293 1 92.81 349 TYR B O 1
ATOM 5763 N N . ILE B 1 350 ? -9.039 -20.484 -3.602 1 91.81 350 ILE B N 1
ATOM 5764 C CA . ILE B 1 350 ? -8.25 -19.797 -2.58 1 91.81 350 ILE B CA 1
ATOM 5765 C C . ILE B 1 350 ? -8.906 -18.469 -2.232 1 91.81 350 ILE B C 1
ATOM 5767 O O . ILE B 1 350 ? -9.016 -18.109 -1.056 1 91.81 350 ILE B O 1
ATOM 5771 N N . ASP B 1 351 ? -9.305 -17.703 -3.246 1 88.75 351 ASP B N 1
ATOM 5772 C CA . ASP B 1 351 ? -9.969 -16.438 -3.02 1 88.75 351 ASP B CA 1
ATOM 5773 C C . ASP B 1 351 ? -11.203 -16.609 -2.141 1 88.75 351 ASP B C 1
ATOM 5775 O O . ASP B 1 351 ? -11.445 -15.812 -1.229 1 88.75 351 ASP B O 1
ATOM 5779 N N . LYS B 1 352 ? -11.945 -17.594 -2.424 1 87 352 LYS B N 1
ATOM 5780 C CA . LYS B 1 352 ? -13.141 -17.875 -1.633 1 87 352 LYS B CA 1
ATOM 5781 C C . LYS B 1 352 ? -12.773 -18.188 -0.183 1 87 352 LYS B C 1
ATOM 5783 O O . LYS B 1 352 ? -13.445 -17.734 0.743 1 87 352 LYS B O 1
ATOM 5788 N N . MET B 1 353 ? -11.773 -18.984 -0.046 1 84.12 353 MET B N 1
ATOM 5789 C CA . MET B 1 353 ? -11.312 -19.328 1.295 1 84.12 353 MET B CA 1
ATOM 5790 C C . MET B 1 353 ? -10.93 -18.062 2.078 1 84.12 353 MET B C 1
ATOM 5792 O O . MET B 1 353 ? -11.289 -17.938 3.248 1 84.12 353 MET B O 1
ATOM 5796 N N . LEU B 1 354 ? -10.234 -17.219 1.455 1 82 354 LEU B N 1
ATOM 5797 C CA . LEU B 1 354 ? -9.766 -16 2.105 1 82 354 LEU B CA 1
ATOM 5798 C C . LEU B 1 354 ? -10.938 -15.07 2.418 1 82 354 LEU B C 1
ATOM 5800 O O . LEU B 1 354 ? -10.953 -14.43 3.467 1 82 354 LEU B O 1
ATOM 5804 N N . GLN B 1 355 ? -11.875 -14.961 1.553 1 78.5 355 GLN B N 1
ATOM 5805 C CA . GLN B 1 355 ? -13.07 -14.148 1.769 1 78.5 355 GLN B CA 1
ATOM 5806 C C . GLN B 1 355 ? -13.883 -14.672 2.949 1 78.5 355 GLN B C 1
ATOM 5808 O O . GLN B 1 355 ? -14.383 -13.891 3.762 1 78.5 355 GLN B O 1
ATOM 5813 N N . ASP B 1 356 ? -14.047 -15.93 2.998 1 74.25 356 ASP B N 1
ATOM 5814 C CA . ASP B 1 356 ? -14.805 -16.547 4.086 1 74.25 356 ASP B CA 1
ATOM 5815 C C . ASP B 1 356 ? -14.141 -16.281 5.434 1 74.25 356 ASP B C 1
ATOM 5817 O O . ASP B 1 356 ? -14.828 -16.078 6.438 1 74.25 356 ASP B O 1
ATOM 5821 N N . MET B 1 357 ? -12.922 -16.297 5.422 1 71.38 357 MET B N 1
ATOM 5822 C CA . MET B 1 357 ? -12.18 -16 6.645 1 71.38 357 MET B CA 1
ATOM 5823 C C . MET B 1 357 ? -12.422 -14.57 7.102 1 71.38 357 MET B C 1
ATOM 5825 O O . MET B 1 357 ? -12.57 -14.305 8.297 1 71.38 357 MET B O 1
ATOM 5829 N N . GLU B 1 358 ? -12.43 -13.688 6.219 1 67.06 358 GLU B N 1
ATOM 5830 C CA . GLU B 1 358 ? -12.625 -12.273 6.535 1 67.06 358 GLU B CA 1
ATOM 5831 C C . GLU B 1 358 ? -14.039 -12.008 7.031 1 67.06 358 GLU B C 1
ATOM 5833 O O . GLU B 1 358 ? -14.242 -11.219 7.957 1 67.06 358 GLU B O 1
ATOM 5838 N N . GLU B 1 359 ? -15.016 -12.57 6.418 1 64.81 359 GLU B N 1
ATOM 5839 C CA . GLU B 1 359 ? -16.422 -12.328 6.734 1 64.81 359 GLU B CA 1
ATOM 5840 C C . GLU B 1 359 ? -16.812 -13.039 8.031 1 64.81 359 GLU B C 1
ATOM 5842 O O . GLU B 1 359 ? -17.609 -12.508 8.812 1 64.81 359 GLU B O 1
ATOM 5847 N N . ASN B 1 360 ? -16.422 -14.195 8.188 1 60.97 360 ASN B N 1
ATOM 5848 C CA . ASN B 1 360 ? -16.938 -15 9.289 1 60.97 360 ASN B CA 1
ATOM 5849 C C . ASN B 1 360 ? -15.945 -15.07 10.445 1 60.97 360 ASN B C 1
ATOM 5851 O O . ASN B 1 360 ? -16.281 -15.539 11.531 1 60.97 360 ASN B O 1
ATOM 5855 N N . GLY B 1 361 ? -15.023 -14.25 10.406 1 55.47 361 GLY B N 1
ATOM 5856 C CA . GLY B 1 361 ? -14.023 -14.453 11.445 1 55.47 361 GLY B CA 1
ATOM 5857 C C . GLY B 1 361 ? -13.602 -15.898 11.602 1 55.47 361 GLY B C 1
ATOM 5858 O O . GLY B 1 361 ? -14.039 -16.766 10.836 1 55.47 361 GLY B O 1
ATOM 5859 N N . VAL B 1 362 ? -12.531 -16.281 12.359 1 50.03 362 VAL B N 1
ATOM 5860 C CA . VAL B 1 362 ? -12.172 -17.672 12.664 1 50.03 362 VAL B CA 1
ATOM 5861 C C . VAL B 1 362 ? -13.305 -18.344 13.43 1 50.03 362 VAL B C 1
ATOM 5863 O O . VAL B 1 362 ? -13.445 -18.141 14.641 1 50.03 362 VAL B O 1
ATOM 5866 N N . ARG B 1 363 ? -14.57 -18.188 12.883 1 46.41 363 ARG B N 1
ATOM 5867 C CA . ARG B 1 363 ? -15.602 -18.891 13.633 1 46.41 363 ARG B CA 1
ATOM 5868 C C . ARG B 1 363 ? -15.164 -20.328 13.922 1 46.41 363 ARG B C 1
ATOM 5870 O O . ARG B 1 363 ? -14.422 -20.938 13.141 1 46.41 363 ARG B O 1
ATOM 5877 N N . GLU B 1 364 ? -15.352 -20.719 15.094 1 44 364 GLU B N 1
ATOM 5878 C CA . GLU B 1 364 ? -15.109 -22.031 15.688 1 44 364 GLU B CA 1
ATOM 5879 C C . GLU B 1 364 ? -15.594 -23.141 14.781 1 44 364 GLU B C 1
ATOM 5881 O O . GLU B 1 364 ? -15.328 -24.328 15.031 1 44 364 GLU B O 1
ATOM 5886 N N . ASP B 1 365 ? -16.609 -22.719 14.031 1 45.47 365 ASP B N 1
ATOM 5887 C CA . ASP B 1 365 ? -17.141 -23.969 13.469 1 45.47 365 ASP B CA 1
ATOM 5888 C C . ASP B 1 365 ? -16.125 -24.609 12.516 1 45.47 365 ASP B C 1
ATOM 5890 O O . ASP B 1 365 ? -15.906 -24.109 11.414 1 45.47 365 ASP B O 1
ATOM 5894 N N . GLY B 1 366 ? -15.016 -24.953 12.695 1 47.81 366 GLY B N 1
ATOM 5895 C CA . GLY B 1 366 ? -13.984 -25.891 12.281 1 47.81 366 GLY B CA 1
ATOM 5896 C C . GLY B 1 366 ? -13.977 -26.141 10.781 1 47.81 366 GLY B C 1
ATOM 5897 O O . GLY B 1 366 ? -13.672 -27.25 10.336 1 47.81 366 GLY B O 1
ATOM 5898 N N . SER B 1 367 ? -14.508 -25.266 9.914 1 56.88 367 SER B N 1
ATOM 5899 C CA . SER B 1 367 ? -14.492 -25.75 8.539 1 56.88 367 SER B CA 1
ATOM 5900 C C . SER B 1 367 ? -13.07 -25.953 8.031 1 56.88 367 SER B C 1
ATOM 5902 O O . SER B 1 367 ? -12.133 -25.312 8.539 1 56.88 367 SER B O 1
ATOM 5904 N N . THR B 1 368 ? -12.742 -27.078 7.328 1 59.72 368 THR B N 1
ATOM 5905 C CA . THR B 1 368 ? -11.5 -27.531 6.719 1 59.72 368 THR B CA 1
ATOM 5906 C C . THR B 1 368 ? -10.742 -26.359 6.094 1 59.72 368 THR B C 1
ATOM 5908 O O . THR B 1 368 ? -9.516 -26.281 6.203 1 59.72 368 THR B O 1
ATOM 5911 N N . GLU B 1 369 ? -11.477 -25.406 5.656 1 73 369 GLU B N 1
ATOM 5912 C CA . GLU B 1 369 ? -10.82 -24.297 4.961 1 73 369 GLU B CA 1
ATOM 5913 C C . GLU B 1 369 ? -10.18 -23.328 5.949 1 73 369 GLU B C 1
ATOM 5915 O O . GLU B 1 369 ? -9.07 -22.844 5.715 1 73 369 GLU B O 1
ATOM 5920 N N . LEU B 1 370 ? -10.766 -23.125 7.059 1 66.69 370 LEU B N 1
ATOM 5921 C CA . LEU B 1 370 ? -10.195 -22.25 8.086 1 66.69 370 LEU B CA 1
ATOM 5922 C C . LEU B 1 370 ? -8.945 -22.875 8.695 1 66.69 370 LEU B C 1
ATOM 5924 O O . LEU B 1 370 ? -7.988 -22.172 9.008 1 66.69 370 LEU B O 1
ATOM 5928 N N . ASP B 1 371 ? -9.023 -24.188 8.688 1 69.06 371 ASP B N 1
ATOM 5929 C CA . ASP B 1 371 ? -7.867 -24.906 9.219 1 69.06 371 ASP B CA 1
ATOM 5930 C C . ASP B 1 371 ? -6.637 -24.703 8.336 1 69.06 371 ASP B C 1
ATOM 5932 O O . ASP B 1 371 ? -5.52 -24.562 8.844 1 69.06 371 ASP B O 1
ATOM 5936 N N . ARG B 1 372 ? -6.898 -24.703 7.078 1 76.56 372 ARG B N 1
ATOM 5937 C CA . ARG B 1 372 ? -5.801 -24.5 6.137 1 76.56 372 ARG B CA 1
ATOM 5938 C C . ARG B 1 372 ? -5.172 -23.125 6.324 1 76.56 372 ARG B C 1
ATOM 5940 O O . ARG B 1 372 ? -3.945 -22.984 6.316 1 76.56 372 ARG B O 1
ATOM 5947 N N . LEU B 1 373 ? -5.984 -22.203 6.551 1 74.12 373 LEU B N 1
ATOM 5948 C CA . LEU B 1 373 ? -5.488 -20.828 6.676 1 74.12 373 LEU B CA 1
ATOM 5949 C C . LEU B 1 373 ? -4.77 -20.641 8.008 1 74.12 373 LEU B C 1
ATOM 5951 O O . LEU B 1 373 ? -3.76 -19.938 8.078 1 74.12 373 LEU B O 1
ATOM 5955 N N . VAL B 1 374 ? -5.27 -21.234 8.984 1 66.5 374 VAL B N 1
ATOM 5956 C CA . VAL B 1 374 ? -4.613 -21.188 10.289 1 66.5 374 VAL B CA 1
ATOM 5957 C C . VAL B 1 374 ? -3.234 -21.844 10.195 1 66.5 374 VAL B C 1
ATOM 5959 O O . VAL B 1 374 ? -2.256 -21.312 10.727 1 66.5 374 VAL B O 1
ATOM 5962 N N . LYS B 1 375 ? -3.25 -22.922 9.461 1 68.25 375 LYS B N 1
ATOM 5963 C CA . LYS B 1 375 ? -1.979 -23.625 9.273 1 68.25 375 LYS B CA 1
ATOM 5964 C C . LYS B 1 375 ? -0.98 -22.75 8.531 1 68.25 375 LYS B C 1
ATOM 5966 O O . LYS B 1 375 ? 0.214 -22.75 8.836 1 68.25 375 LYS B O 1
ATOM 5971 N N . LEU B 1 376 ? -1.512 -22.047 7.609 1 70.25 376 LEU B N 1
ATOM 5972 C CA . LEU B 1 376 ? -0.661 -21.156 6.844 1 70.25 376 LEU B CA 1
ATOM 5973 C C . LEU B 1 376 ? -0.032 -20.094 7.746 1 70.25 376 LEU B C 1
ATOM 5975 O O . LEU B 1 376 ? 1.169 -19.828 7.656 1 70.25 376 LEU B O 1
ATOM 5979 N N . ARG B 1 377 ? -0.761 -19.594 8.609 1 67.19 377 ARG B N 1
ATOM 5980 C CA . ARG B 1 377 ? -0.276 -18.578 9.523 1 67.19 377 ARG B CA 1
ATOM 5981 C C . ARG B 1 377 ? 0.732 -19.156 10.516 1 67.19 377 ARG B C 1
ATOM 5983 O O . ARG B 1 377 ? 1.758 -18.531 10.797 1 67.19 377 ARG B O 1
ATOM 5990 N N . LEU B 1 378 ? 0.391 -20.312 10.914 1 60.75 378 LEU B N 1
ATOM 5991 C CA . LEU B 1 378 ? 1.259 -21 11.867 1 60.75 378 LEU B CA 1
ATOM 5992 C C . LEU B 1 378 ? 2.6 -21.344 11.234 1 60.75 378 LEU B C 1
ATOM 5994 O O . LEU B 1 378 ? 3.623 -21.406 11.922 1 60.75 378 LEU B O 1
ATOM 5998 N N . ASN B 1 379 ? 2.459 -21.422 9.984 1 61.88 379 ASN B N 1
ATOM 5999 C CA . ASN B 1 379 ? 3.668 -21.812 9.266 1 61.88 379 ASN B CA 1
ATOM 6000 C C . ASN B 1 379 ? 4.461 -20.594 8.805 1 61.88 379 ASN B C 1
ATOM 6002 O O . ASN B 1 379 ? 5.355 -20.703 7.965 1 61.88 379 ASN B O 1
ATOM 6006 N N . GLY B 1 380 ? 4.098 -19.453 9.375 1 62.47 380 GLY B N 1
ATOM 6007 C CA . GLY B 1 380 ? 4.902 -18.266 9.188 1 62.47 380 GLY B CA 1
ATOM 6008 C C . GLY B 1 380 ? 4.59 -17.531 7.898 1 62.47 380 GLY B C 1
ATOM 6009 O O . GLY B 1 380 ? 5.363 -16.672 7.465 1 62.47 380 GLY B O 1
ATOM 6010 N N . TRP B 1 381 ? 3.508 -18.016 7.293 1 66.19 381 TRP B N 1
ATOM 6011 C CA . TRP B 1 381 ? 3.133 -17.328 6.066 1 66.19 381 TRP B CA 1
ATOM 6012 C C . TRP B 1 381 ? 2.27 -16.109 6.371 1 66.19 381 TRP B C 1
ATOM 6014 O O . TRP B 1 381 ? 1.416 -16.141 7.258 1 66.19 381 TRP B O 1
ATOM 6024 N N . SER B 1 382 ? 2.584 -14.977 5.758 1 61.12 382 SER B N 1
ATOM 6025 C CA . SER B 1 382 ? 1.759 -13.781 5.887 1 61.12 382 SER B CA 1
ATOM 6026 C C . SER B 1 382 ? 0.537 -13.852 4.977 1 61.12 382 SER B C 1
ATOM 6028 O O . SER B 1 382 ? 0.669 -14.047 3.768 1 61.12 382 SER B O 1
ATOM 6030 N N . VAL B 1 383 ? -0.684 -13.977 5.566 1 58.94 383 VAL B N 1
ATOM 6031 C CA . VAL B 1 383 ? -1.918 -14.102 4.793 1 58.94 383 VAL B CA 1
ATOM 6032 C C . VAL B 1 383 ? -2.521 -12.711 4.57 1 58.94 383 VAL B C 1
ATOM 6034 O O . VAL B 1 383 ? -2.711 -11.953 5.52 1 58.94 383 VAL B O 1
ATOM 6037 N N . SER B 1 384 ? -2.572 -12.344 3.281 1 54.91 384 SER B N 1
ATOM 6038 C CA . SER B 1 384 ? -3.148 -11.055 2.918 1 54.91 384 SER B CA 1
ATOM 6039 C C . SER B 1 384 ? -4.672 -11.117 2.9 1 54.91 384 SER B C 1
ATOM 6041 O O . SER B 1 384 ? -5.254 -12.164 2.607 1 54.91 384 SER B O 1
ATOM 6043 N N . GLU B 1 385 ? -5.379 -10.234 3.654 1 49.28 385 GLU B N 1
ATOM 6044 C CA . GLU B 1 385 ? -6.836 -10.172 3.561 1 49.28 385 GLU B CA 1
ATOM 6045 C C . GLU B 1 385 ? -7.285 -9.898 2.127 1 49.28 385 GLU B C 1
ATOM 6047 O O . GLU B 1 385 ? -6.578 -9.234 1.366 1 49.28 385 GLU B O 1
ATOM 6052 N N . VAL B 1 386 ? -8.219 -10.82 1.683 1 43.56 386 VAL B N 1
ATOM 6053 C CA . VAL B 1 386 ? -8.828 -10.57 0.38 1 43.56 386 VAL B CA 1
ATOM 6054 C C . VAL B 1 386 ? -9.492 -9.195 0.38 1 43.56 386 VAL B C 1
ATOM 6056 O O . VAL B 1 386 ? -10.148 -8.812 1.35 1 43.56 386 VAL B O 1
ATOM 6059 N N . SER B 1 387 ? -8.938 -8.172 -0.258 1 41.22 387 SER B N 1
ATOM 6060 C CA . SER B 1 387 ? -9.578 -6.867 -0.399 1 41.22 387 SER B CA 1
ATOM 6061 C C . SER B 1 387 ? -11.031 -7.004 -0.836 1 41.22 387 SER B C 1
ATOM 6063 O O . SER B 1 387 ? -11.312 -7.516 -1.923 1 41.22 387 SER B O 1
ATOM 6065 N N . GLY B 1 388 ? -11.984 -7.48 0.063 1 35.03 388 GLY B N 1
ATOM 6066 C CA . GLY B 1 388 ? -13.383 -7.391 -0.327 1 35.03 388 GLY B CA 1
ATOM 6067 C C . GLY B 1 388 ? -13.758 -6.039 -0.905 1 35.03 388 GLY B C 1
ATOM 6068 O O . GLY B 1 388 ? -13.094 -5.035 -0.627 1 35.03 388 GLY B O 1
#

Secondary structure (DSSP, 8-state):
---TTSTTTTTSGGGS----TTPPPPPHHHHHHHHHHHHHHHHHHHHTTTTBSSS-BHHHHHHHHHHT--SHHHHHHHHHHHHHHHT--S--SSPP-TT-HHHHHHHHHHHHHHHHHHIIIIIHHHHHHTT------TT----GGGSS--S-----HHHHHHHHHHHHHHHTTTB-TTT-PEEHHHHHHHHHHHGGG-B-TTS-B-TT--EE-EEEEESS-GGGG---TTS---HHHHHHHHHHHHHSTTHHHHTSGGGGGSGGGEEEEEHHHHHHHHTTSEEEEEPTT-TTEEEEEE-SPTTTTTT--SEEEEPP--TT--SPPPPHHHHHHHHHHHHHHHHTSHHHHHHHHHHHHHHH-S-TT--HHHHHHHHHHHTT--------/---TTSTTTTTSGGGS----TTPPPPPHHHHHHHHHHHHHHHHHHHHTTTTBSSS-BHHHHHHHHHHT--SHHHHHHHHHHHHHHHT--S--SSPP-TTSHHHHHHHHHHHHHHHHHHIIIIIHHHHHHTT------TT----TTTSS--S-----HHHHHHHHHHHHHHHTTTB-TTT-PEEHHHHHHHHHHHGGG-B-TTS-B-TT--EE-EEEEESS-GGGG---TTS---HHHHHHHHHHHHHSTTHHHHHSGGGGGSGGGEEEEEHHHHHHHHTTSEEEEEPTT-TTEEEEEE-SPTTTTTT--SEEEEPP--TT--SPPPPHHHHHHHHHHHHHHHHTSHHHHHHHHHHHHHHH-S-SS--HHHHHHHHHHHTT--PPP---

Foldseek 3Di:
DPDPPPVPPLLVVLVPLPPLPDDDFDDPVLLVLLVVQLCLLLVVVVVVVPQCPVQWRLSLLLVLLLVLQDDSRLNRSSSVSLCVQLVHGSDDPDHDPCVPVVNVVSSVVSSNSVSVSCLLLALLLQLQFQLPQPQLPVPPPCPVPVPDDPDDPPRDPSVLQVVLFVLQCVQQQQAAQQQRAHAPVVVCVQCVVPPQCRATPVNHTCPPGDHAHKHKAFLGGPQLADADPVRHAFSSSVSNLSSLCSRPNPVSVCCYDSSSSAQQGIHMHGSVVSNCLSNLQKAWDDDPPDPQKTQIAGNDDPCPVPPSPRDIGRRGQDPVNPGDHHHPSSRSSSNSSSCSCVVRVNSVSSLVLLQCCVVVPCPPPPDPSSVSVVVSVVSVRDGDRNPD/DPDPPPVVPVLVVLVPLPPLPDDDFDDPVLLVLLVVQLCLLLVVVVVVVPQCPVQWRLSLLLVLLLVLQDDSRLNRSSSVSLCVQLVHGSDDPDHDPCVPVVNVVSSVVSSNVVSVSCLLLALLLQLQFFLPPPQLPVPPPCPVVVPDDPDDPPRDPSVLQVVLFVLQCVQQQQAAQQQRAHAPVVVCVQCVVPPQCRATPVNHTCPPGDHAHKHKAFLGGPLLADADPVRHAFSSSVSNLSSLCSRPNPVSVCCYDSSSSAQQGIHIHGSVVSNCLSNLQKAWDDDPPDPQKTQIAGNDDPCPVPPSPRDIGRRGQPPVNPGDHHHPSSRSSSNSSSCSCVVRVNSVSSLVLLQCCVVVPCPPPPDPSSVSVVVSVVSSRDGDRNPD

pLDDT: mean 81.33, std 20.67, range [21.86, 98.69]

Solvent-accessible surface area (backbone atoms only — not comparable to full-atom values): 42020 Å² total; per-residue (Å²): 133,80,78,79,65,69,75,64,59,69,67,58,62,73,69,51,66,78,79,64,83,82,65,75,77,61,53,71,68,48,43,51,36,29,50,51,52,49,50,53,54,53,51,56,46,57,73,66,62,65,34,54,76,83,56,34,27,36,52,50,40,48,51,43,52,51,70,55,20,72,40,70,62,4,37,33,50,40,50,52,52,50,30,61,68,52,72,44,75,48,68,59,90,63,77,80,65,66,81,40,63,67,55,35,52,51,50,50,51,32,50,46,50,50,26,48,50,49,37,67,40,36,54,46,52,51,52,35,32,24,64,52,62,77,59,54,56,36,45,65,60,64,65,66,82,63,62,76,80,86,69,87,83,71,70,51,70,37,54,40,45,50,50,32,34,53,51,29,32,59,42,45,54,38,20,20,67,82,84,56,39,36,27,34,61,57,49,50,55,38,34,72,73,43,46,79,70,16,51,48,82,84,68,44,68,49,69,86,40,65,53,38,48,62,39,64,32,53,65,56,52,62,63,61,48,55,51,44,98,81,68,40,72,41,67,53,35,52,40,27,37,50,52,44,22,22,35,32,66,66,48,41,69,64,36,44,62,73,37,35,56,33,43,36,31,32,41,33,22,38,60,50,56,35,41,38,40,33,61,38,36,37,37,47,38,77,40,85,96,39,85,60,23,26,43,32,38,62,76,61,63,89,49,61,66,62,65,60,64,64,42,74,39,70,63,49,60,32,91,80,61,80,48,58,41,59,34,68,66,56,41,46,50,45,27,42,51,25,48,37,26,58,77,16,34,42,46,59,39,49,51,48,50,41,42,50,44,68,75,56,44,89,53,77,79,67,52,72,62,58,50,51,52,51,49,39,45,74,55,66,40,48,38,39,61,58,77,120,134,80,77,79,66,68,73,65,59,69,68,58,64,75,69,51,66,77,79,65,81,82,65,76,75,62,53,71,69,49,42,52,37,29,51,52,53,49,49,53,53,53,52,57,46,58,73,66,62,66,35,54,77,86,55,33,26,35,52,49,39,47,52,41,51,50,69,55,20,72,40,71,62,4,36,34,50,41,50,52,52,51,29,60,69,52,72,46,75,48,66,57,91,62,77,80,63,67,81,39,65,68,56,36,51,50,50,50,51,33,51,47,50,51,26,47,50,49,38,66,38,36,54,48,53,51,52,36,33,22,64,53,61,78,60,55,57,35,44,65,60,61,62,66,73,64,63,74,72,88,67,85,81,70,70,49,69,38,55,41,46,49,51,33,34,54,52,30,32,60,42,45,56,39,21,20,68,82,84,57,38,36,27,34,60,59,48,50,54,38,33,72,73,46,44,81,69,18,52,49,83,84,69,46,69,50,68,86,41,67,53,38,47,62,38,64,34,52,64,58,52,65,63,61,46,55,51,47,97,82,67,40,71,40,66,51,36,52,40,28,37,49,53,44,22,23,35,31,64,65,48,42,68,63,35,44,63,74,38,35,56,33,43,38,31,32,40,33,23,37,61,51,56,33,40,39,41,32,61,38,36,39,39,45,38,77,40,86,96,40,85,59,23,26,44,33,39,65,77,62,63,87,49,61,65,61,66,61,63,66,44,75,40,70,62,50,61,32,91,80,62,80,50,58,40,59,34,68,68,56,41,45,48,44,26,41,50,26,48,38,28,59,76,16,32,42,47,59,38,49,52,49,49,40,43,49,43,68,74,54,45,90,51,78,75,72,48,72,61,58,51,53,52,50,48,39,45,74,54,66,42,48,38,39,60,56,75,118

InterPro domains:
  IPR003615 HNH nuclease [PF13391] (201-285)